Protein AF-A0A6M0F0P1-F1 (afdb_monomer_lite)

Secondary structure (DSSP, 8-state):
-HHHHHHHHHHHHHHHHHHHHHHHHHHHHTT-------PPPP------------------------------HHHHHHHHHHHHHHHHHHTT-TT-B-TTT--BTTTTB-TTTHHHHHHHHHSS---HHHHHH-HHHHHHHHHHHHHHHHHHTTTS-HHHHHHHHHHHHHHS-GGGTT--SPEEETTEEE--HHHHHHHHHHHHHHHHHHHHHHHHHHHHHHHTT-----STT--EEEEEETB-TTS-B----TTS--EEEEEEEEETTEEEEEEEEEEESSPPHHHHHS-SSTT-EEEEPSEEEEEEEEEEE-SSS-EEEEEE-S-EEEEEESSSSS--TTPEEEEE-----EEE-TT--TT--TTS-SS-EEES-HHHHHHHHHHHTT-HHHHH-TT--EEEEEEEGGGSPP-

Sequence (415 aa):
MERAALENQLSGHVGATLAAMSLFLSGQAGSIKTEQPFKLNSGPVQIESQPVQIESKSVQFESKPASQFKPSSQDSDFEALVAAIIGQESNGRYNLTNPDSDALGACQIMPSNLPSWSKKHVGREVGRDEFLRSPSLQLKICKGQLRVYWQREAGKLEELRVRRVASTWYSGRPNLWNNTKPQYYNGRRYPSIANYTKSVWEKYQDVKRLNDLAKKIVTYSKNKGYKLYTSPGEKNIIYIEGMNPDGTLNNNALNSWNDLRIVLEFFDGSPKITGIWEATTAPGKYYTDKPMNRAGAAIIKPGQYWAWKVGTHGTKELHEGLVQKQPITVYRDKNKDGFRKGDRTNSGIFHINHHYGYDYPEGDIKKGSAGCLVGRTRAGHREFMKLIKQDPRYQDNQDFIFGATIIPGSELPNQ

Structure (mmCIF, N/CA/C/O backbone):
data_AF-A0A6M0F0P1-F1
#
_entry.id   AF-A0A6M0F0P1-F1
#
loop_
_atom_site.group_PDB
_atom_site.id
_atom_site.type_symbol
_atom_site.label_atom_id
_atom_site.label_alt_id
_atom_site.label_comp_id
_atom_site.label_asym_id
_atom_site.label_entity_id
_atom_site.label_seq_id
_atom_site.pdbx_PDB_ins_code
_atom_site.Cartn_x
_atom_site.Cartn_y
_atom_site.Cartn_z
_atom_site.occupancy
_atom_site.B_iso_or_equiv
_atom_site.auth_seq_id
_atom_site.auth_comp_id
_atom_site.auth_asym_id
_atom_site.auth_atom_id
_atom_site.pdbx_PDB_model_num
ATOM 1 N N . MET A 1 1 ? 17.042 16.946 7.884 1.00 31.47 1 MET A N 1
ATOM 2 C CA . MET A 1 1 ? 16.791 15.872 8.872 1.00 31.47 1 MET A CA 1
ATOM 3 C C . MET A 1 1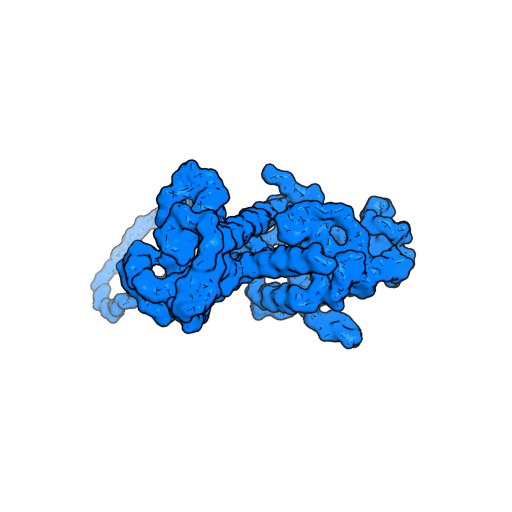 ? 15.322 15.794 9.285 1.00 31.47 1 MET A C 1
ATOM 5 O O . MET A 1 1 ? 14.821 14.687 9.362 1.00 31.47 1 MET A O 1
ATOM 9 N N . GLU A 1 2 ? 14.608 16.914 9.456 1.00 21.22 2 GLU A N 1
ATOM 10 C CA . GLU A 1 2 ? 13.171 16.914 9.814 1.00 21.22 2 GLU A CA 1
ATOM 11 C C . GLU A 1 2 ? 12.222 16.368 8.727 1.00 21.22 2 GLU A C 1
ATOM 13 O O . GLU A 1 2 ? 11.311 15.621 9.060 1.00 21.22 2 GLU A O 1
ATOM 18 N N . ARG A 1 3 ? 12.455 16.649 7.432 1.00 24.16 3 ARG A N 1
ATOM 19 C CA . ARG A 1 3 ? 11.623 16.102 6.332 1.00 24.16 3 ARG A CA 1
ATOM 20 C C . ARG A 1 3 ? 11.742 14.585 6.174 1.00 24.16 3 ARG A C 1
ATOM 22 O O . ARG A 1 3 ? 10.733 13.905 6.244 1.00 24.16 3 ARG A O 1
ATOM 29 N N . ALA A 1 4 ? 12.968 14.059 6.147 1.00 24.66 4 ALA A N 1
ATOM 30 C CA . ALA A 1 4 ? 13.210 12.616 6.095 1.00 24.66 4 ALA A CA 1
ATOM 31 C C . ALA A 1 4 ? 12.649 11.863 7.321 1.00 24.66 4 ALA A C 1
ATOM 33 O O . ALA A 1 4 ? 12.269 10.702 7.210 1.00 24.66 4 ALA A O 1
ATOM 34 N N . ALA A 1 5 ? 12.571 12.509 8.494 1.00 22.50 5 ALA A N 1
ATOM 35 C CA . ALA A 1 5 ? 11.910 11.942 9.669 1.00 22.50 5 ALA A CA 1
ATOM 36 C C . ALA A 1 5 ? 10.377 11.936 9.518 1.00 22.50 5 ALA A C 1
ATOM 38 O O . ALA A 1 5 ? 9.748 10.941 9.870 1.00 22.50 5 ALA A O 1
ATOM 39 N N . LEU A 1 6 ? 9.792 12.993 8.942 1.00 24.31 6 LEU A N 1
ATOM 40 C CA . LEU A 1 6 ? 8.360 13.095 8.645 1.00 24.31 6 LEU A CA 1
ATOM 41 C C . LEU A 1 6 ? 7.920 12.120 7.534 1.00 24.31 6 LEU A C 1
ATOM 43 O O . LEU A 1 6 ? 6.859 11.515 7.633 1.00 24.31 6 LEU A O 1
ATOM 47 N N . GLU A 1 7 ? 8.747 11.916 6.508 1.00 27.53 7 GLU A N 1
ATOM 48 C CA . GLU A 1 7 ? 8.505 11.008 5.374 1.00 27.53 7 GLU A CA 1
ATOM 49 C C . GLU A 1 7 ? 8.685 9.537 5.771 1.00 27.53 7 GLU A C 1
ATOM 51 O O . GLU A 1 7 ? 7.871 8.689 5.406 1.00 27.53 7 GLU A O 1
ATOM 56 N N . ASN A 1 8 ? 9.668 9.222 6.624 1.00 29.41 8 ASN A N 1
ATOM 57 C CA . ASN A 1 8 ? 9.788 7.887 7.220 1.00 29.41 8 ASN A CA 1
ATOM 58 C C . ASN A 1 8 ? 8.623 7.600 8.190 1.00 29.41 8 ASN A C 1
ATOM 60 O O . ASN A 1 8 ? 8.176 6.461 8.316 1.00 29.41 8 ASN A O 1
ATOM 64 N N . GLN A 1 9 ? 8.076 8.643 8.826 1.00 27.20 9 GLN A N 1
ATOM 65 C CA . GLN A 1 9 ? 6.869 8.559 9.644 1.00 27.20 9 GLN A CA 1
ATOM 66 C C . GLN A 1 9 ? 5.599 8.412 8.787 1.00 27.20 9 GLN A C 1
ATOM 68 O O . GLN A 1 9 ? 4.729 7.648 9.181 1.00 27.20 9 GLN A O 1
ATOM 73 N N . LEU A 1 10 ? 5.504 9.048 7.612 1.00 30.55 10 LEU A N 1
ATOM 74 C CA . LEU A 1 10 ? 4.403 8.886 6.647 1.00 30.55 10 LEU A CA 1
ATOM 75 C C . LEU A 1 10 ? 4.432 7.510 5.966 1.00 30.55 10 LEU A C 1
ATOM 77 O O . LEU A 1 10 ? 3.406 6.837 5.934 1.00 30.55 10 LEU A O 1
ATOM 81 N N . SER A 1 11 ? 5.595 7.031 5.506 1.00 40.38 11 SER A N 1
ATOM 82 C CA . SER A 1 11 ? 5.724 5.671 4.956 1.00 40.38 11 SER A CA 1
ATOM 83 C C . SER A 1 11 ? 5.501 4.603 6.035 1.00 40.38 11 SER A C 1
ATOM 85 O O . SER A 1 11 ? 4.840 3.597 5.782 1.00 40.38 11 SER A O 1
ATOM 87 N N . GLY A 1 12 ? 5.945 4.859 7.273 1.00 48.06 12 GLY A N 1
ATOM 88 C CA . GLY A 1 12 ? 5.667 4.005 8.427 1.00 48.06 12 GLY A CA 1
ATOM 89 C C . GLY A 1 12 ? 4.193 4.019 8.844 1.00 48.06 12 GLY A C 1
ATOM 90 O O . GLY A 1 12 ? 3.642 2.974 9.184 1.00 48.06 12 GLY A O 1
ATOM 91 N N . HIS A 1 13 ? 3.529 5.176 8.781 1.00 53.69 13 HIS A N 1
ATOM 92 C CA . HIS A 1 13 ? 2.110 5.326 9.107 1.00 53.69 13 HIS A CA 1
ATOM 93 C C . HIS A 1 13 ? 1.229 4.645 8.057 1.00 53.69 13 HIS A C 1
ATOM 95 O O . HIS A 1 13 ? 0.370 3.845 8.422 1.00 53.69 13 HIS A O 1
ATOM 101 N N . VAL A 1 14 ? 1.485 4.881 6.767 1.00 57.50 14 VAL A N 1
ATOM 102 C CA . VAL A 1 14 ? 0.779 4.219 5.660 1.00 57.50 14 VAL A CA 1
ATOM 103 C C . VAL A 1 14 ? 1.078 2.716 5.650 1.00 57.50 14 VAL A C 1
ATOM 105 O O . VAL A 1 14 ? 0.161 1.913 5.488 1.00 57.50 14 VAL A O 1
ATOM 108 N N . GLY A 1 15 ? 2.323 2.306 5.916 1.00 55.22 15 GLY A N 1
ATOM 109 C CA . GLY A 1 15 ? 2.714 0.899 6.046 1.00 55.22 15 GLY A CA 1
ATOM 110 C C . GLY A 1 15 ? 2.005 0.177 7.197 1.00 55.22 15 GLY A C 1
ATOM 111 O O . GLY A 1 15 ? 1.494 -0.928 7.012 1.00 55.22 15 GLY A O 1
ATOM 112 N N . ALA A 1 16 ? 1.888 0.816 8.366 1.00 54.62 16 ALA A N 1
ATOM 113 C CA . ALA A 1 16 ? 1.122 0.290 9.499 1.00 54.62 16 ALA A CA 1
ATOM 114 C C . ALA A 1 16 ? -0.382 0.194 9.188 1.00 54.62 16 ALA A C 1
ATOM 116 O O . ALA A 1 16 ? -1.016 -0.818 9.500 1.00 54.62 16 ALA A O 1
ATOM 117 N N . THR A 1 17 ? -0.943 1.208 8.520 1.00 61.34 17 THR A N 1
ATOM 118 C CA . THR A 1 17 ? -2.333 1.206 8.040 1.00 61.34 17 THR A CA 1
ATOM 119 C C . THR A 1 17 ? -2.577 0.079 7.032 1.00 61.34 17 THR A C 1
ATOM 121 O O . THR A 1 17 ? -3.594 -0.606 7.111 1.00 61.34 17 THR A O 1
ATOM 124 N N . LEU A 1 18 ? -1.632 -0.196 6.131 1.00 60.91 18 LEU A N 1
ATOM 125 C CA . LEU A 1 18 ? -1.741 -1.276 5.146 1.00 60.91 18 LEU A CA 1
ATOM 126 C C . LEU A 1 18 ? -1.593 -2.668 5.745 1.00 60.91 18 LEU A C 1
ATOM 128 O O . LEU A 1 18 ? -2.357 -3.560 5.379 1.00 60.91 18 LEU A O 1
ATOM 132 N N . ALA A 1 19 ? -0.670 -2.863 6.689 1.00 56.56 19 ALA A N 1
ATOM 133 C CA . ALA A 1 19 ? -0.580 -4.111 7.444 1.00 56.56 19 ALA A CA 1
ATOM 134 C C . ALA A 1 19 ? -1.905 -4.398 8.170 1.00 56.56 19 ALA A C 1
ATOM 136 O O . ALA A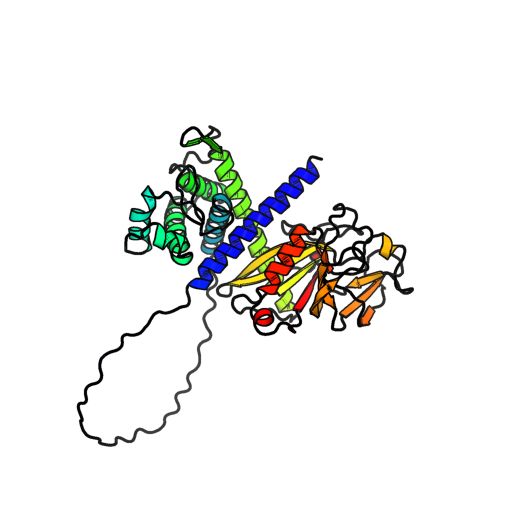 1 19 ? -2.415 -5.520 8.132 1.00 56.56 19 ALA A O 1
ATOM 137 N N . ALA A 1 20 ? -2.507 -3.352 8.745 1.00 56.31 20 ALA A N 1
ATOM 138 C CA . ALA A 1 20 ? -3.809 -3.426 9.381 1.00 56.31 20 ALA A CA 1
ATOM 139 C C . ALA A 1 20 ? -4.940 -3.749 8.406 1.00 56.31 20 ALA A C 1
ATOM 141 O O . ALA A 1 20 ? -5.750 -4.619 8.707 1.00 56.31 20 ALA A O 1
ATOM 142 N N . MET A 1 21 ? -4.972 -3.113 7.232 1.00 63.22 21 MET A N 1
ATOM 143 C CA . MET A 1 21 ? -5.953 -3.407 6.184 1.00 63.22 21 MET A CA 1
ATOM 144 C C . MET A 1 21 ? -5.796 -4.829 5.639 1.00 63.22 21 MET A C 1
ATOM 146 O O . MET A 1 21 ? -6.780 -5.551 5.550 1.00 63.22 21 MET A O 1
ATOM 150 N N . SER A 1 22 ? -4.581 -5.264 5.309 1.00 58.06 22 SER A N 1
ATOM 151 C CA . SER A 1 22 ? -4.322 -6.595 4.744 1.00 58.06 22 SER A CA 1
ATOM 152 C C . SER A 1 22 ? -4.748 -7.714 5.702 1.00 58.06 22 SER A C 1
ATOM 154 O O . SER A 1 22 ? -5.443 -8.653 5.310 1.00 58.06 22 SER A O 1
ATOM 156 N N . LEU A 1 23 ? -4.428 -7.572 6.993 1.00 54.66 23 LEU A N 1
ATOM 157 C CA . LEU A 1 23 ? -4.871 -8.514 8.022 1.00 54.66 23 LEU A CA 1
ATOM 158 C C . LEU A 1 23 ? -6.375 -8.378 8.324 1.00 54.66 23 LEU A C 1
ATOM 160 O O . LEU A 1 23 ? -7.051 -9.387 8.509 1.00 54.66 23 LEU A O 1
ATOM 164 N N . PHE A 1 24 ? -6.925 -7.157 8.319 1.00 58.31 24 PHE A N 1
ATOM 165 C CA . PHE A 1 24 ? -8.368 -6.917 8.442 1.00 58.31 24 PHE A CA 1
ATOM 166 C C . PHE A 1 24 ? -9.169 -7.698 7.400 1.00 58.31 24 PHE A C 1
ATOM 168 O O . PHE A 1 24 ? -10.169 -8.346 7.706 1.00 58.31 24 PHE A O 1
ATOM 175 N N . LEU A 1 25 ? -8.697 -7.641 6.161 1.00 59.53 25 LEU A N 1
ATOM 176 C CA . LEU A 1 25 ? -9.340 -8.241 5.007 1.00 59.53 25 LEU A CA 1
ATOM 177 C C . LEU A 1 25 ? -9.161 -9.766 4.978 1.00 59.53 25 LEU A C 1
ATOM 179 O O . LEU A 1 25 ? -10.111 -10.484 4.666 1.00 59.53 25 LEU A O 1
ATOM 183 N N . SER A 1 26 ? -8.000 -10.288 5.393 1.00 57.03 26 SER A N 1
ATOM 184 C CA . SER A 1 26 ? -7.814 -11.740 5.546 1.00 57.03 26 SER A CA 1
ATOM 185 C C . SER A 1 26 ? -8.724 -12.329 6.633 1.00 57.03 26 SER A C 1
ATOM 187 O O . SER A 1 26 ? -9.263 -13.425 6.460 1.00 57.03 26 SER A O 1
ATOM 189 N N . GLY A 1 27 ? -8.992 -11.572 7.704 1.00 53.03 27 GLY A N 1
ATOM 190 C CA . GLY A 1 27 ? -9.980 -11.931 8.722 1.00 53.03 27 GLY A CA 1
ATOM 191 C C . GLY A 1 27 ? -11.427 -11.981 8.208 1.00 53.03 27 GLY A C 1
ATOM 192 O O . GLY A 1 27 ? -12.224 -12.748 8.750 1.00 53.03 27 GLY A O 1
ATOM 193 N N . GLN A 1 28 ? -11.774 -11.211 7.166 1.00 55.06 28 GLN A N 1
ATOM 194 C CA . GLN A 1 28 ? -13.085 -11.281 6.499 1.00 55.06 28 GLN A CA 1
ATOM 195 C C . GLN A 1 28 ? -13.193 -12.511 5.583 1.00 55.06 28 GLN A C 1
ATOM 197 O O . GLN A 1 28 ? -14.178 -13.247 5.654 1.00 55.06 28 GLN A O 1
ATOM 202 N N . ALA A 1 29 ? -12.152 -12.789 4.789 1.00 47.62 29 ALA A N 1
ATOM 203 C CA . ALA A 1 29 ? -12.128 -13.902 3.833 1.00 47.62 29 ALA A CA 1
ATOM 204 C C . ALA A 1 29 ? -12.219 -15.295 4.493 1.00 47.62 29 ALA A C 1
ATOM 206 O O . ALA A 1 29 ? -12.724 -16.240 3.888 1.00 47.62 29 ALA A O 1
ATOM 207 N N . GLY A 1 30 ? -11.801 -15.430 5.758 1.00 43.38 30 GLY A N 1
ATOM 208 C CA . GLY A 1 30 ? -11.940 -16.668 6.537 1.00 43.38 30 GLY A CA 1
ATOM 209 C C . GLY A 1 30 ? -13.386 -17.101 6.840 1.00 43.38 30 GLY A C 1
ATOM 210 O O . GLY A 1 30 ? -13.579 -18.140 7.466 1.00 43.38 30 GLY A O 1
ATOM 211 N N . SER A 1 31 ? -14.403 -16.333 6.422 1.00 39.62 31 SER A N 1
ATOM 212 C CA . SER A 1 31 ? -15.821 -16.583 6.724 1.00 39.62 31 SER A CA 1
ATOM 213 C C . SER A 1 31 ? -16.567 -17.479 5.715 1.00 39.62 31 SER A C 1
ATOM 215 O O . SER A 1 31 ? -17.781 -17.636 5.843 1.00 39.62 31 SER A O 1
ATOM 217 N N . ILE A 1 32 ? -15.888 -18.101 4.744 1.00 31.16 32 ILE A N 1
ATOM 218 C CA . ILE A 1 32 ? -16.513 -19.035 3.788 1.00 31.16 32 ILE A CA 1
ATOM 219 C C . ILE A 1 32 ? -16.058 -20.470 4.081 1.00 31.16 32 ILE A C 1
ATOM 221 O O . ILE A 1 32 ? -15.314 -21.091 3.329 1.00 31.16 32 ILE A O 1
ATOM 225 N N . LYS A 1 33 ? -16.520 -21.012 5.206 1.00 26.73 33 LYS A N 1
ATOM 226 C CA . LYS A 1 33 ? -16.743 -22.453 5.362 1.00 26.73 33 LYS A CA 1
ATOM 227 C C . LYS A 1 33 ? -18.103 -22.619 6.021 1.00 26.73 33 LYS A C 1
ATOM 229 O O . LYS A 1 33 ? -18.240 -22.473 7.229 1.00 26.73 33 LYS A O 1
ATOM 234 N N . THR A 1 34 ? -19.123 -22.852 5.205 1.00 26.92 34 THR A N 1
ATOM 235 C CA . THR A 1 34 ? -20.426 -23.323 5.675 1.00 26.92 34 THR A CA 1
ATOM 236 C C . THR A 1 34 ? -20.233 -24.701 6.301 1.00 26.92 34 THR A C 1
ATOM 238 O O . THR A 1 34 ? -19.971 -25.676 5.596 1.00 26.92 34 THR A O 1
ATOM 241 N N . GLU A 1 35 ? -20.312 -24.777 7.626 1.00 28.02 35 GLU A N 1
ATOM 242 C CA . GLU A 1 35 ? -20.373 -26.042 8.348 1.00 28.02 35 GLU A CA 1
ATOM 243 C C . GLU A 1 35 ? -21.765 -26.677 8.193 1.00 28.02 35 GLU A C 1
ATOM 245 O O . GLU A 1 35 ? -22.762 -26.136 8.658 1.00 28.02 35 GLU A O 1
ATOM 250 N N . GLN A 1 36 ? -21.744 -27.850 7.548 1.00 27.61 36 GLN A N 1
ATOM 251 C CA . GLN A 1 36 ? -22.611 -29.034 7.668 1.00 27.61 36 GLN A CA 1
ATOM 252 C C . GLN A 1 36 ? -24.097 -28.985 7.270 1.00 27.61 36 GLN A C 1
ATOM 254 O O . GLN A 1 36 ? -24.847 -28.084 7.632 1.00 27.61 36 GLN A O 1
ATOM 259 N N . PRO A 1 37 ? -24.577 -30.125 6.734 1.00 24.72 37 PRO A N 1
ATOM 260 C CA . PRO A 1 37 ? -25.793 -30.718 7.251 1.00 24.72 37 PRO A CA 1
ATOM 261 C C . PRO A 1 37 ? -25.519 -32.063 7.940 1.00 24.72 37 PRO A C 1
ATOM 263 O O . PRO A 1 37 ? -24.768 -32.919 7.472 1.00 24.72 37 PRO A O 1
ATOM 266 N N . PHE A 1 38 ? -26.178 -32.182 9.087 1.00 23.06 38 PHE A N 1
ATOM 267 C CA . PHE A 1 38 ? -26.543 -33.373 9.846 1.00 23.06 38 PHE A CA 1
ATOM 268 C C . PHE A 1 38 ? -26.559 -34.692 9.048 1.00 23.06 38 PHE A C 1
ATOM 270 O O . PHE A 1 38 ? -27.267 -34.821 8.049 1.00 23.06 38 PHE A O 1
ATOM 277 N N . LYS A 1 39 ? -25.871 -35.718 9.568 1.00 24.75 39 LYS A N 1
ATOM 278 C CA . LYS A 1 39 ? -26.124 -37.123 9.217 1.00 24.75 39 LYS A CA 1
ATOM 279 C C . LYS A 1 39 ? -27.329 -37.629 10.016 1.00 24.75 39 LYS A C 1
ATOM 281 O O . LYS A 1 39 ? -27.273 -37.647 11.242 1.00 24.75 39 LYS A O 1
ATOM 286 N N . LEU A 1 40 ? -28.377 -38.081 9.328 1.00 22.91 40 LEU A N 1
ATOM 287 C CA . LEU A 1 40 ? -29.411 -38.947 9.900 1.00 22.91 40 LEU A CA 1
ATOM 288 C C . LEU A 1 40 ? -29.186 -40.394 9.443 1.00 22.91 40 LEU A C 1
ATOM 290 O O . LEU A 1 40 ? -28.814 -40.651 8.300 1.00 22.91 40 LEU A O 1
ATOM 294 N N . ASN A 1 41 ? -29.374 -41.308 10.393 1.00 23.89 41 ASN A N 1
ATOM 295 C CA . ASN A 1 41 ? -29.158 -42.748 10.296 1.00 23.89 41 ASN A CA 1
ATOM 296 C C . ASN A 1 41 ? -29.988 -43.414 9.190 1.00 23.89 41 ASN A C 1
ATOM 298 O O . ASN A 1 41 ? -31.177 -43.150 9.033 1.00 23.89 41 ASN A O 1
ATOM 302 N N . SER A 1 42 ? -29.352 -44.353 8.492 1.00 23.86 42 SER A N 1
ATOM 303 C CA . SER A 1 42 ? -29.958 -45.295 7.555 1.00 23.86 42 SER A CA 1
ATOM 304 C C . SER A 1 42 ? -30.578 -46.489 8.290 1.00 23.86 42 SER A C 1
ATOM 306 O O . SER A 1 42 ? -29.865 -47.246 8.947 1.00 23.86 42 SER A O 1
ATOM 308 N N . GLY A 1 43 ? -31.883 -46.685 8.114 1.00 21.95 43 GLY A N 1
ATOM 309 C CA . GLY A 1 43 ? -32.618 -47.931 8.353 1.00 21.95 43 GLY A CA 1
ATOM 310 C C . GLY A 1 43 ? -33.754 -48.026 7.319 1.00 21.95 43 GLY A C 1
ATOM 311 O O . GLY A 1 43 ? -34.323 -46.984 6.989 1.00 21.95 43 GLY A O 1
ATOM 312 N N . PRO A 1 44 ? -34.042 -49.202 6.728 1.00 22.98 44 PRO A N 1
ATOM 313 C CA . PRO A 1 44 ? -34.816 -49.283 5.495 1.00 22.98 44 PRO A CA 1
ATOM 314 C C . PRO A 1 44 ? -36.320 -49.347 5.773 1.00 22.98 44 PRO A C 1
ATOM 316 O O . PRO A 1 44 ? -36.772 -50.149 6.586 1.00 22.98 44 PRO A O 1
ATOM 319 N N . VAL A 1 45 ? -37.102 -48.560 5.035 1.00 22.94 45 VAL A N 1
ATOM 320 C CA . VAL A 1 45 ? -38.537 -48.800 4.848 1.00 22.94 45 VAL A CA 1
ATOM 321 C C . VAL A 1 45 ? -38.817 -48.742 3.348 1.00 22.94 45 VAL A C 1
ATOM 323 O O . VAL A 1 45 ? -38.626 -47.711 2.708 1.00 22.94 45 VAL A O 1
ATOM 326 N N . GLN A 1 46 ? -39.197 -49.892 2.791 1.00 23.19 46 GLN A N 1
ATOM 327 C CA . GLN A 1 46 ? -39.703 -50.057 1.429 1.00 23.19 46 GLN A CA 1
ATOM 328 C C . GLN A 1 46 ? -41.127 -49.510 1.347 1.00 23.19 46 GLN A C 1
ATOM 330 O O . GLN A 1 46 ? -41.952 -49.977 2.124 1.00 23.19 46 GLN A O 1
ATOM 335 N N . ILE A 1 47 ? -41.434 -48.641 0.374 1.00 23.31 47 ILE A N 1
ATOM 336 C CA . ILE A 1 47 ? -42.770 -48.578 -0.244 1.00 23.31 47 ILE A CA 1
ATOM 337 C C . ILE A 1 47 ? -42.636 -48.280 -1.751 1.00 23.31 47 ILE A C 1
ATOM 339 O O . ILE A 1 47 ? -42.110 -47.251 -2.163 1.00 23.31 47 ILE A O 1
ATOM 343 N N . GLU A 1 48 ? -43.072 -49.286 -2.506 1.00 23.09 48 GLU A N 1
ATOM 344 C CA . GLU A 1 48 ? -43.664 -49.387 -3.848 1.00 23.09 48 GLU A CA 1
ATOM 345 C C . GLU A 1 48 ? -43.559 -48.247 -4.881 1.00 23.09 48 GLU A C 1
ATOM 347 O O . GLU A 1 48 ? -43.924 -47.093 -4.680 1.00 23.09 48 GLU A O 1
ATOM 352 N N . SER A 1 49 ? -43.149 -48.671 -6.078 1.00 24.22 49 SER A N 1
ATOM 353 C CA . SER A 1 49 ? -43.110 -47.945 -7.341 1.00 24.22 49 SER A CA 1
ATOM 354 C C . SER A 1 49 ? -44.472 -47.901 -8.042 1.00 24.22 49 SER A C 1
ATOM 356 O O . SER A 1 49 ? -45.046 -48.951 -8.330 1.00 24.22 49 SER A O 1
ATOM 358 N N . GLN A 1 50 ? -44.898 -46.711 -8.473 1.00 24.62 50 GLN A N 1
ATOM 359 C CA . GLN A 1 50 ? -45.736 -46.537 -9.665 1.00 24.62 50 GLN A CA 1
ATOM 360 C C . GLN A 1 50 ? -45.172 -45.404 -10.543 1.00 24.62 50 GLN A C 1
ATOM 362 O O . GLN A 1 50 ? -44.727 -44.389 -10.003 1.00 24.62 50 GLN A O 1
ATOM 367 N N . PRO A 1 51 ? -45.149 -45.554 -11.882 1.00 24.20 51 PRO A N 1
ATOM 368 C CA . PRO A 1 51 ? -44.563 -44.567 -12.777 1.00 24.20 51 PRO A CA 1
ATOM 369 C C . PRO A 1 51 ? -45.604 -43.512 -13.169 1.00 24.20 51 PRO A C 1
ATOM 371 O O . PRO A 1 51 ? -46.633 -43.834 -13.756 1.00 24.20 51 PRO A O 1
ATOM 374 N N . VAL A 1 52 ? -45.313 -42.238 -12.906 1.00 23.22 52 VAL A N 1
ATOM 375 C CA . VAL A 1 52 ? -46.033 -41.114 -13.520 1.00 23.22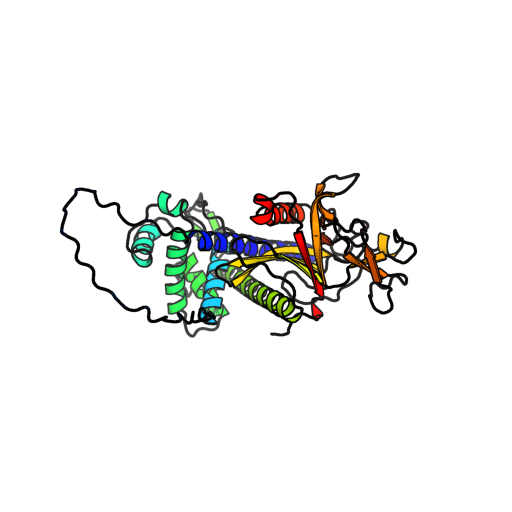 52 VAL A CA 1
ATOM 376 C C . VAL A 1 52 ? -45.102 -40.477 -14.542 1.00 23.22 52 VAL A C 1
ATOM 378 O O . VAL A 1 52 ? -44.040 -39.960 -14.197 1.00 23.22 52 VAL A O 1
ATOM 381 N N . GLN A 1 53 ? -45.491 -40.552 -15.815 1.00 25.73 53 GLN A N 1
ATOM 382 C CA . GLN A 1 53 ? -44.863 -39.784 -16.881 1.00 25.73 53 GLN A CA 1
ATOM 383 C C . GLN A 1 53 ? -45.168 -38.300 -16.682 1.00 25.73 53 GLN A C 1
ATOM 385 O O . GLN A 1 53 ? -46.331 -37.915 -16.578 1.00 25.73 53 GLN A O 1
ATOM 390 N N . ILE A 1 54 ? -44.125 -37.471 -16.645 1.00 24.94 54 ILE A N 1
ATOM 391 C CA . ILE A 1 54 ? -44.255 -36.017 -16.709 1.00 24.94 54 ILE A CA 1
ATOM 392 C C . ILE A 1 54 ? -43.412 -35.530 -17.883 1.00 24.94 54 ILE A C 1
ATOM 394 O O . ILE A 1 54 ? -42.201 -35.742 -17.941 1.00 24.94 54 ILE A O 1
ATOM 398 N N . GLU A 1 55 ? -44.111 -34.908 -18.825 1.00 24.98 55 GLU A N 1
ATOM 399 C CA . GLU A 1 55 ? -43.606 -34.267 -20.030 1.00 24.98 55 GLU A CA 1
ATOM 400 C C . GLU A 1 55 ? -42.500 -33.246 -19.726 1.00 24.98 55 GLU A C 1
ATOM 402 O O . GLU A 1 55 ? -42.598 -32.413 -18.819 1.00 24.98 55 GLU A O 1
ATOM 407 N N . SER A 1 56 ? -41.452 -33.271 -20.544 1.00 25.34 56 SER A N 1
ATOM 408 C CA . SER A 1 56 ? -40.358 -32.308 -20.534 1.00 25.34 56 SER A CA 1
ATOM 409 C C . SER A 1 56 ? -40.814 -30.944 -21.061 1.00 25.34 56 SER A C 1
ATOM 411 O O . SER A 1 56 ? -40.705 -30.640 -22.248 1.00 25.34 56 SER A O 1
ATOM 413 N N . LYS A 1 57 ? -41.259 -30.060 -20.163 1.00 27.02 57 LYS A N 1
ATOM 414 C CA . LYS A 1 57 ? -41.240 -28.616 -20.434 1.00 27.02 57 LYS A CA 1
ATOM 415 C C . LYS A 1 57 ? -39.886 -28.049 -20.027 1.00 27.02 57 LYS A C 1
ATOM 417 O O . LYS A 1 57 ? -39.555 -27.951 -18.849 1.00 27.02 57 LYS A O 1
ATOM 422 N N . SER A 1 58 ? -39.100 -27.676 -21.031 1.00 25.81 58 SER A N 1
ATOM 423 C CA . SER A 1 58 ? -37.866 -26.909 -20.894 1.00 25.81 58 SER A CA 1
ATOM 424 C C . SER A 1 58 ? -38.152 -25.562 -20.224 1.00 25.81 58 SER A C 1
ATOM 426 O O . SER A 1 58 ? -38.614 -24.623 -20.873 1.00 25.81 58 SER A O 1
ATOM 428 N N . VAL A 1 59 ? -37.871 -25.459 -18.926 1.00 24.23 59 VAL A N 1
ATOM 429 C CA . VAL A 1 59 ? -37.809 -24.175 -18.224 1.00 24.23 59 VAL A CA 1
ATOM 430 C C . VAL A 1 59 ? -36.397 -23.636 -18.409 1.00 24.23 59 VAL A C 1
ATOM 432 O O . VAL A 1 59 ? -35.442 -24.142 -17.819 1.00 24.23 59 VAL A O 1
ATOM 435 N N . GLN A 1 60 ? -36.254 -22.625 -19.266 1.00 23.92 60 GLN A N 1
ATOM 436 C CA . GLN A 1 60 ? -35.039 -21.825 -19.306 1.00 23.92 60 GLN A CA 1
ATOM 437 C C . GLN A 1 60 ? -34.898 -21.098 -17.965 1.00 23.92 60 GLN A C 1
ATOM 439 O O . GLN A 1 60 ? -35.676 -20.203 -17.642 1.00 23.92 60 GLN A O 1
ATOM 444 N N . PHE A 1 61 ? -33.908 -21.501 -17.172 1.00 24.34 61 PHE A N 1
ATOM 445 C CA . PHE A 1 61 ? -33.437 -20.701 -16.051 1.00 24.34 61 PHE A CA 1
ATOM 446 C C . PHE A 1 61 ? -32.642 -19.524 -16.617 1.00 24.34 61 PHE A C 1
ATOM 448 O O . PHE A 1 61 ? -31.447 -19.635 -16.886 1.00 24.34 61 PHE A O 1
ATOM 455 N N . GLU A 1 62 ? -33.303 -18.382 -16.794 1.00 24.73 62 GLU A N 1
ATOM 456 C CA . GLU A 1 62 ? -32.598 -17.108 -16.877 1.00 24.73 62 GLU A CA 1
ATOM 457 C C . GLU A 1 62 ? -31.897 -16.864 -15.536 1.00 24.73 62 GLU A C 1
ATOM 459 O O . GLU A 1 62 ? -32.510 -16.525 -14.519 1.00 24.73 62 GLU A O 1
ATOM 464 N N . SER A 1 63 ? -30.580 -17.056 -15.519 1.00 27.72 63 SER A N 1
ATOM 465 C CA . SER A 1 63 ? -29.733 -16.612 -14.423 1.00 27.72 63 SER A CA 1
ATOM 466 C C . SER A 1 63 ? -29.782 -15.085 -14.358 1.00 27.72 63 SER A C 1
ATOM 468 O O . SER A 1 63 ? -29.120 -14.400 -15.142 1.00 27.72 63 SER A O 1
ATOM 470 N N . LYS A 1 64 ? -30.555 -14.533 -13.417 1.00 26.39 64 LYS A N 1
ATOM 471 C CA . LYS A 1 64 ? -30.442 -13.117 -13.056 1.00 26.39 64 LYS A CA 1
ATOM 472 C C . LYS A 1 64 ? -28.991 -12.832 -12.641 1.00 26.39 64 LYS A C 1
ATOM 474 O O . LYS A 1 64 ? -28.462 -13.555 -11.793 1.00 26.39 64 LYS A O 1
ATOM 479 N N . PRO A 1 65 ? -28.337 -11.798 -13.195 1.00 30.72 65 PRO A N 1
ATOM 480 C CA . PRO A 1 65 ? -27.000 -11.429 -12.763 1.00 30.72 65 PRO A CA 1
ATOM 481 C C . PRO A 1 65 ? -27.048 -10.998 -11.296 1.00 30.72 65 PRO A C 1
ATOM 483 O O . PRO A 1 65 ? -27.985 -10.320 -10.868 1.00 30.72 65 PRO A O 1
ATOM 486 N N . ALA A 1 66 ? -26.028 -11.396 -10.533 1.00 29.47 66 ALA A N 1
ATOM 487 C CA . ALA A 1 66 ? -25.810 -10.934 -9.171 1.00 29.47 66 ALA A CA 1
ATOM 488 C C . ALA A 1 66 ? -25.927 -9.404 -9.137 1.00 29.47 66 ALA A C 1
ATOM 490 O O . ALA A 1 66 ? -25.135 -8.695 -9.764 1.00 29.47 66 ALA A O 1
ATOM 491 N N . SER A 1 67 ? -26.949 -8.888 -8.448 1.00 29.89 67 SER A N 1
ATOM 492 C CA . SER A 1 67 ? -27.121 -7.451 -8.283 1.00 29.89 67 SER A CA 1
ATOM 493 C C . SER A 1 67 ? -25.860 -6.897 -7.632 1.00 29.89 67 SER A C 1
ATOM 495 O O . SER A 1 67 ? -25.480 -7.339 -6.546 1.00 29.89 67 SER A O 1
ATOM 497 N N . GLN A 1 68 ? -25.210 -5.944 -8.298 1.00 37.09 68 GLN A N 1
ATOM 498 C CA . GLN A 1 68 ? -24.067 -5.215 -7.766 1.00 37.09 68 GLN A CA 1
ATOM 499 C C . GLN A 1 68 ? -24.464 -4.559 -6.440 1.00 37.09 68 GLN A C 1
ATOM 501 O O . GLN A 1 68 ? -25.096 -3.504 -6.429 1.00 37.09 68 GLN A O 1
ATOM 506 N N . PHE A 1 69 ? -24.087 -5.166 -5.316 1.00 32.81 69 PHE A N 1
ATOM 507 C CA . PHE A 1 69 ? -24.143 -4.497 -4.026 1.00 32.81 69 PHE A CA 1
ATOM 508 C C . PHE A 1 69 ? -23.070 -3.404 -4.051 1.00 32.81 69 PHE A C 1
ATOM 510 O O . PHE A 1 69 ? -21.886 -3.675 -3.863 1.00 32.81 69 PHE A O 1
ATOM 517 N N . LYS A 1 70 ? -23.459 -2.169 -4.381 1.00 36.97 70 LYS A N 1
ATOM 518 C CA . LYS A 1 70 ? -22.604 -0.996 -4.182 1.00 36.97 70 LYS A CA 1
ATOM 519 C C . LYS A 1 70 ? -22.747 -0.592 -2.713 1.00 36.97 70 LYS A C 1
ATOM 521 O O . LYS A 1 70 ? -23.848 -0.201 -2.327 1.00 36.97 70 LYS A O 1
ATOM 526 N N . PRO A 1 71 ? -21.690 -0.687 -1.887 1.00 51.19 71 PRO A N 1
ATOM 527 C CA . PRO A 1 71 ? -21.752 -0.202 -0.515 1.00 51.19 71 PRO A CA 1
ATOM 528 C C . PRO A 1 71 ? -22.143 1.278 -0.513 1.00 51.19 71 PRO A C 1
ATOM 530 O O . PRO A 1 71 ? -21.641 2.050 -1.335 1.00 51.19 71 PRO A O 1
ATOM 533 N N . SER A 1 72 ? -23.024 1.682 0.402 1.00 65.62 72 SER A N 1
ATOM 534 C CA . SER A 1 72 ? -23.314 3.104 0.597 1.00 65.62 72 SER A CA 1
ATOM 535 C C . SER A 1 72 ? -22.040 3.842 1.039 1.00 65.62 72 SER A C 1
ATOM 537 O O . SER A 1 72 ? -21.156 3.245 1.661 1.00 65.62 72 SER A O 1
ATOM 539 N N . SER A 1 73 ? -21.921 5.144 0.751 1.00 68.44 73 SER A N 1
ATOM 540 C CA . SER A 1 73 ? -20.765 5.941 1.202 1.00 68.44 73 SER A CA 1
ATOM 541 C C . SER A 1 73 ? -20.578 5.861 2.723 1.00 68.44 73 SER A C 1
ATOM 543 O O . SER A 1 73 ? -19.455 5.692 3.195 1.00 68.44 73 SER A O 1
ATOM 545 N N . GLN A 1 74 ? -21.680 5.836 3.482 1.00 70.75 74 GLN A N 1
ATOM 546 C CA . GLN A 1 74 ? -21.658 5.668 4.937 1.00 70.75 74 GLN A CA 1
ATOM 547 C C . GLN A 1 74 ? -21.111 4.311 5.396 1.00 70.75 74 GLN A C 1
ATOM 549 O O . GLN A 1 74 ? -20.484 4.238 6.455 1.00 70.75 74 GLN A O 1
ATOM 554 N N . ASP A 1 75 ? -21.336 3.241 4.628 1.00 79.88 75 ASP A N 1
ATOM 555 C CA . ASP A 1 75 ? -20.733 1.939 4.915 1.00 79.88 75 ASP A CA 1
ATOM 556 C C . ASP A 1 75 ? -19.241 1.951 4.606 1.00 79.88 75 ASP A C 1
ATOM 558 O O . ASP A 1 75 ? -18.457 1.459 5.412 1.00 79.88 75 ASP A O 1
ATOM 562 N N . SER A 1 76 ? -18.823 2.585 3.507 1.00 83.69 76 SER A N 1
ATOM 563 C CA . SER A 1 76 ? -17.396 2.705 3.188 1.00 83.69 76 SER A CA 1
ATOM 564 C C . SER A 1 76 ? -16.616 3.529 4.219 1.00 83.69 76 SER A C 1
ATOM 566 O O . SER A 1 76 ? -15.502 3.148 4.583 1.00 83.69 76 SER A O 1
ATOM 568 N N . ASP A 1 77 ? -17.222 4.594 4.748 1.00 91.88 77 ASP A N 1
ATOM 569 C CA . ASP A 1 77 ? -16.650 5.401 5.826 1.00 91.88 77 ASP A CA 1
ATOM 570 C C . ASP A 1 77 ? -16.562 4.587 7.123 1.00 91.88 77 ASP A C 1
ATOM 572 O O . ASP A 1 77 ? -15.526 4.543 7.783 1.00 91.88 77 ASP A O 1
ATOM 576 N N . PHE A 1 78 ? -17.618 3.853 7.477 1.00 93.75 78 PHE A N 1
ATOM 577 C CA . PHE A 1 78 ? -17.575 3.001 8.661 1.00 93.75 78 PHE A CA 1
ATOM 578 C C . PHE A 1 78 ? -16.472 1.932 8.576 1.00 93.75 78 PHE A C 1
ATOM 580 O O . PHE A 1 78 ? -15.731 1.738 9.540 1.00 93.75 78 PHE A O 1
ATOM 587 N N . GLU A 1 79 ? -16.315 1.270 7.429 1.00 89.81 79 GLU A N 1
ATOM 588 C CA . GLU A 1 79 ? -15.234 0.297 7.232 1.00 89.81 79 GLU A CA 1
ATOM 589 C C . GLU A 1 79 ? -13.846 0.952 7.310 1.00 89.81 79 GLU A C 1
ATOM 591 O O . GLU A 1 79 ? -12.922 0.360 7.871 1.00 89.81 79 GLU A O 1
ATOM 596 N N . ALA A 1 80 ? -13.695 2.189 6.821 1.00 91.81 80 ALA A N 1
ATOM 597 C CA . ALA A 1 80 ? -12.451 2.942 6.967 1.00 91.81 80 ALA A CA 1
ATOM 598 C C . ALA A 1 80 ? -12.124 3.235 8.440 1.00 91.81 80 ALA A C 1
ATOM 600 O O . ALA A 1 80 ? -10.973 3.095 8.854 1.00 91.81 80 ALA A O 1
ATOM 601 N N . LEU A 1 81 ? -13.132 3.565 9.255 1.00 95.88 81 LEU A N 1
ATOM 602 C CA . LEU A 1 81 ? -12.961 3.760 10.698 1.00 95.88 81 LEU A CA 1
ATOM 603 C C . LEU A 1 81 ? -12.534 2.469 11.397 1.00 95.88 81 LEU A C 1
ATOM 605 O O . LEU A 1 81 ? -11.634 2.496 12.234 1.00 95.88 81 LEU A O 1
ATOM 609 N N . VAL A 1 82 ? -13.163 1.343 11.060 1.00 93.38 82 VAL A N 1
ATOM 610 C CA . VAL A 1 82 ? -12.804 0.041 11.637 1.00 93.38 82 VAL A CA 1
ATOM 611 C C . VAL A 1 82 ? -11.347 -0.302 11.320 1.00 93.38 82 VAL A C 1
ATOM 613 O O . VAL A 1 82 ? -10.595 -0.657 12.228 1.00 93.38 82 VAL A O 1
ATOM 616 N N . ALA A 1 83 ? -10.932 -0.150 10.060 1.00 89.62 83 ALA A N 1
ATOM 617 C CA . ALA A 1 83 ? -9.550 -0.389 9.651 1.00 89.62 83 ALA A CA 1
ATOM 618 C C . ALA A 1 83 ? -8.565 0.547 10.376 1.00 89.62 83 ALA A C 1
ATOM 620 O O . ALA A 1 83 ? -7.519 0.093 10.842 1.00 89.62 83 ALA A O 1
ATOM 621 N N . ALA A 1 84 ? -8.920 1.825 10.542 1.00 92.44 84 ALA A N 1
ATOM 622 C CA . ALA A 1 84 ? -8.109 2.798 11.269 1.00 92.44 84 ALA A CA 1
ATOM 623 C C . ALA A 1 84 ? -7.931 2.438 12.753 1.00 92.44 84 ALA A C 1
ATOM 625 O O . ALA A 1 84 ? -6.818 2.531 13.273 1.00 92.44 84 ALA A O 1
ATOM 626 N N . ILE A 1 85 ? -8.996 1.980 13.424 1.00 94.69 85 ILE A N 1
ATOM 627 C CA . ILE A 1 85 ? -8.933 1.504 14.814 1.00 94.69 85 ILE A CA 1
ATOM 628 C C . ILE A 1 85 ? -8.048 0.261 14.912 1.00 94.69 85 ILE A C 1
ATOM 630 O O . ILE A 1 85 ? -7.129 0.233 15.719 1.00 94.69 85 ILE A O 1
ATOM 634 N N . ILE A 1 86 ? -8.240 -0.742 14.056 1.00 90.06 86 ILE A N 1
ATOM 635 C CA . ILE A 1 86 ? -7.403 -1.955 14.071 1.00 90.06 86 ILE A CA 1
ATOM 636 C C . ILE A 1 86 ? -5.926 -1.625 13.827 1.00 90.06 86 ILE A C 1
ATOM 638 O O . ILE A 1 86 ? -5.040 -2.194 14.473 1.00 90.06 86 ILE A O 1
ATOM 642 N N . GLY A 1 87 ? -5.653 -0.679 12.927 1.00 86.69 87 GLY A N 1
ATOM 643 C CA . GLY A 1 87 ? -4.303 -0.179 12.699 1.00 86.69 87 GLY A CA 1
ATOM 644 C C . GLY A 1 87 ? -3.723 0.512 13.919 1.00 86.69 87 GLY A C 1
ATOM 645 O O . GLY A 1 87 ? -2.596 0.216 14.298 1.00 86.69 87 GLY A O 1
ATOM 646 N N . GLN A 1 88 ? -4.502 1.363 14.580 1.00 92.62 88 GLN A N 1
ATOM 647 C CA . GLN A 1 88 ? -4.086 2.029 15.810 1.00 92.62 88 GLN A CA 1
ATOM 648 C C . GLN A 1 88 ? -3.804 1.045 16.957 1.00 92.62 88 GLN A C 1
ATOM 650 O O . GLN A 1 88 ? -2.865 1.259 17.722 1.00 92.62 88 GLN A O 1
ATOM 655 N N . GLU A 1 89 ? -4.619 0.001 17.088 1.00 91.38 89 GLU A N 1
ATOM 656 C CA . GLU A 1 89 ? -4.621 -0.885 18.253 1.00 91.38 89 GLU A CA 1
ATOM 657 C C . GLU A 1 89 ? -3.587 -2.015 18.160 1.00 91.38 89 GLU A C 1
ATOM 659 O O . GLU A 1 89 ? -2.931 -2.354 19.143 1.00 91.38 89 GLU A O 1
ATOM 664 N N . SER A 1 90 ? -3.409 -2.615 16.981 1.00 86.00 90 SER A N 1
ATOM 665 C CA . SER A 1 90 ? -2.599 -3.837 16.850 1.00 86.00 90 SER A CA 1
ATOM 666 C C . SER A 1 90 ? -1.683 -3.875 15.632 1.00 86.00 90 SER A C 1
ATOM 668 O O . SER A 1 90 ? -0.896 -4.825 15.498 1.00 86.00 90 SER A O 1
ATOM 670 N N . ASN A 1 91 ? -1.780 -2.882 14.740 1.00 79.69 91 ASN A N 1
ATOM 671 C CA . ASN A 1 91 ? -1.283 -2.967 13.364 1.00 79.69 91 ASN A CA 1
ATOM 672 C C . ASN A 1 91 ? -1.843 -4.204 12.624 1.00 79.69 91 ASN A C 1
ATOM 674 O O . ASN A 1 91 ? -1.122 -4.868 11.881 1.00 79.69 91 ASN A O 1
ATOM 678 N N . GLY A 1 92 ? -3.107 -4.568 12.882 1.00 77.94 92 GLY A N 1
ATOM 679 C CA . GLY A 1 92 ? -3.779 -5.718 12.255 1.00 77.94 92 GLY A CA 1
ATOM 680 C C . GLY A 1 92 ? -3.536 -7.081 12.890 1.00 77.94 92 GLY A C 1
ATOM 681 O O . GLY A 1 92 ? -4.016 -8.084 12.375 1.00 77.94 92 GLY A O 1
ATOM 682 N N . ARG A 1 93 ? -2.781 -7.177 13.983 1.00 77.50 93 ARG A N 1
ATOM 683 C CA . ARG A 1 93 ? -2.403 -8.476 14.556 1.00 77.50 93 ARG A CA 1
ATOM 684 C C . ARG A 1 93 ? -3.515 -9.038 15.451 1.00 77.50 93 ARG A C 1
ATOM 686 O O . ARG A 1 93 ? -3.797 -8.513 16.523 1.00 77.50 93 ARG A O 1
ATOM 693 N N . TYR A 1 94 ? -4.102 -10.156 15.025 1.00 82.62 94 TYR A N 1
ATOM 694 C CA . TYR A 1 94 ? -5.230 -10.823 15.693 1.00 82.62 94 TYR A CA 1
ATOM 695 C C . TYR A 1 94 ? -4.853 -11.654 16.921 1.00 82.62 94 TYR A C 1
ATOM 697 O O . TYR A 1 94 ? -5.697 -11.927 17.766 1.00 82.62 94 TYR A O 1
ATOM 705 N N . ASN A 1 95 ? -3.593 -12.058 17.037 1.00 83.38 95 ASN A N 1
ATOM 706 C CA . ASN A 1 95 ? -3.101 -12.926 18.106 1.00 83.38 95 ASN A CA 1
ATOM 707 C C . ASN A 1 95 ? -2.397 -12.152 19.234 1.00 83.38 95 ASN A C 1
ATOM 709 O O . ASN A 1 95 ? -1.635 -12.741 19.997 1.00 83.38 95 ASN A O 1
ATOM 713 N N . LEU A 1 96 ? -2.616 -10.836 19.335 1.00 84.94 96 LEU A N 1
ATOM 714 C CA . LEU A 1 96 ? -2.017 -10.029 20.393 1.00 84.94 96 LEU A CA 1
ATOM 715 C C . LEU A 1 96 ? -2.813 -10.093 21.689 1.00 84.94 96 LEU A C 1
ATOM 717 O O . LEU A 1 96 ? -4.038 -10.018 21.706 1.00 84.94 96 LEU A O 1
ATOM 721 N N . THR A 1 97 ? -2.070 -10.125 22.782 1.00 89.94 97 THR A N 1
ATOM 722 C CA . THR A 1 97 ? -2.526 -9.725 24.107 1.00 89.94 97 THR A CA 1
ATOM 723 C C . THR A 1 97 ? -1.633 -8.577 24.553 1.00 89.94 97 THR A C 1
ATOM 725 O O . THR A 1 97 ? -0.409 -8.690 24.458 1.00 89.94 97 THR A O 1
ATOM 728 N N . ASN A 1 98 ? -2.222 -7.483 25.030 1.00 84.19 98 ASN A N 1
ATOM 729 C CA . ASN A 1 98 ? -1.449 -6.417 25.653 1.00 84.19 98 ASN A CA 1
ATOM 730 C C . ASN A 1 98 ? -0.885 -6.899 27.001 1.00 84.19 98 ASN A C 1
ATOM 732 O O . ASN A 1 98 ? -1.676 -7.302 27.851 1.00 84.19 98 ASN A O 1
ATOM 736 N N . PRO A 1 99 ? 0.437 -6.845 27.232 1.00 83.50 99 PRO A N 1
ATOM 737 C CA . PRO A 1 99 ? 1.025 -7.325 28.481 1.00 83.50 99 PRO A CA 1
ATOM 738 C C . PRO A 1 99 ? 0.653 -6.477 29.707 1.00 83.50 99 PRO A C 1
ATOM 740 O O . PRO A 1 99 ? 0.733 -6.981 30.821 1.00 83.50 99 PRO A O 1
ATOM 743 N N . ASP A 1 100 ? 0.243 -5.218 29.525 1.00 81.00 100 ASP A N 1
ATOM 744 C CA . ASP A 1 100 ? -0.098 -4.336 30.644 1.00 81.00 100 ASP A CA 1
ATOM 745 C C . ASP A 1 100 ? -1.591 -4.361 30.972 1.00 81.00 100 ASP A C 1
ATOM 747 O O . ASP A 1 100 ? -1.964 -4.351 32.143 1.00 81.00 100 ASP A O 1
ATOM 751 N N . SER A 1 101 ? -2.439 -4.309 29.937 1.00 81.88 101 SER A N 1
ATOM 752 C CA . SER A 1 101 ? -3.896 -4.137 30.057 1.00 81.88 101 SER A CA 1
ATOM 753 C C . SER A 1 101 ? -4.710 -5.385 29.762 1.00 81.88 101 SER A C 1
ATOM 755 O O . SER A 1 101 ? -5.937 -5.354 29.869 1.00 81.88 101 SER A O 1
ATOM 757 N N . ASP A 1 102 ? -4.053 -6.469 29.350 1.00 89.56 102 ASP A N 1
ATOM 758 C CA . ASP A 1 102 ? -4.691 -7.701 28.889 1.00 89.56 102 ASP A CA 1
ATOM 759 C C . ASP A 1 102 ? -5.637 -7.525 27.688 1.00 89.56 102 ASP A C 1
ATOM 761 O O . ASP A 1 102 ? -6.414 -8.421 27.356 1.00 89.56 102 ASP A O 1
ATOM 765 N N . ALA A 1 103 ? -5.574 -6.381 27.004 1.00 91.75 103 ALA A N 1
ATOM 766 C CA . ALA A 1 103 ? -6.414 -6.087 25.856 1.00 91.75 103 ALA A CA 1
ATOM 767 C C . ALA A 1 103 ? -6.183 -7.081 24.703 1.00 91.75 103 ALA A C 1
ATOM 769 O O . ALA A 1 103 ? -5.050 -7.439 24.368 1.00 91.75 103 ALA A O 1
ATOM 770 N N . LEU A 1 104 ? -7.284 -7.533 24.100 1.00 94.31 104 LEU A N 1
ATOM 771 C CA . LEU A 1 104 ? -7.326 -8.732 23.268 1.00 94.31 104 LEU A CA 1
ATOM 772 C C . LEU A 1 104 ? -7.425 -8.418 21.776 1.00 94.31 104 LEU A C 1
ATOM 774 O O . LEU A 1 104 ? -8.321 -7.696 21.327 1.00 94.31 104 LEU A O 1
ATOM 778 N N . GLY A 1 105 ? -6.571 -9.077 21.001 1.00 91.81 105 GLY A N 1
ATOM 779 C CA . GLY A 1 105 ? -6.700 -9.226 19.561 1.00 91.81 105 GLY A CA 1
ATOM 780 C C . GLY A 1 105 ? -6.553 -7.931 18.764 1.00 91.81 105 GLY A C 1
ATOM 781 O O . GLY A 1 105 ? -5.980 -6.942 19.228 1.00 91.81 105 GLY A O 1
ATOM 782 N N . ALA A 1 106 ? -7.093 -7.945 17.545 1.00 88.19 106 ALA A N 1
ATOM 783 C CA . ALA A 1 106 ? -6.860 -6.911 16.539 1.00 88.19 106 ALA A CA 1
ATOM 784 C C . ALA A 1 106 ? -7.375 -5.519 16.942 1.00 88.19 106 ALA A C 1
ATOM 786 O O . ALA A 1 106 ? -6.788 -4.511 16.554 1.00 88.19 106 ALA A O 1
ATOM 787 N N . CYS A 1 107 ? -8.450 -5.460 17.732 1.00 91.88 107 CYS A N 1
ATOM 788 C CA . CYS A 1 107 ? -9.026 -4.203 18.213 1.00 91.88 107 CYS A CA 1
ATOM 789 C C . CYS A 1 107 ? -8.700 -3.899 19.682 1.00 91.88 107 CYS A C 1
ATOM 791 O O . CYS A 1 107 ? -9.268 -2.956 20.226 1.00 91.88 107 CYS A O 1
ATOM 793 N N . GLN A 1 108 ? -7.850 -4.706 20.334 1.00 94.31 108 GLN A N 1
ATOM 794 C CA . GLN A 1 108 ? -7.485 -4.540 21.747 1.00 94.31 108 GLN A CA 1
ATOM 795 C C . GLN A 1 108 ? -8.727 -4.411 22.657 1.00 94.31 108 GLN A C 1
ATOM 797 O O . GLN A 1 108 ? -8.863 -3.493 23.463 1.00 94.31 108 GLN A O 1
ATOM 802 N N . ILE A 1 109 ? -9.672 -5.349 22.522 1.00 95.75 109 ILE A N 1
ATOM 803 C CA . ILE A 1 109 ? -10.881 -5.374 23.359 1.00 95.75 109 ILE A CA 1
ATOM 804 C C . ILE A 1 109 ? -10.490 -5.766 24.786 1.00 95.75 109 ILE A C 1
ATOM 806 O O . ILE A 1 109 ? -9.895 -6.820 24.997 1.00 95.75 109 ILE A O 1
ATOM 810 N N . MET A 1 110 ? -10.858 -4.949 25.773 1.00 94.12 110 MET A N 1
ATOM 811 C CA . MET A 1 110 ? -10.627 -5.274 27.185 1.00 94.12 110 MET A CA 1
ATOM 812 C C . MET A 1 110 ? -11.361 -6.568 27.583 1.00 94.12 110 MET A C 1
ATOM 814 O O . MET A 1 110 ? -12.549 -6.697 27.264 1.00 94.12 110 MET A O 1
ATOM 818 N N . PRO A 1 111 ? -10.729 -7.494 28.334 1.00 93.75 111 PRO A N 1
ATOM 819 C CA . PRO A 1 111 ? -11.360 -8.752 28.739 1.00 93.75 111 PRO A CA 1
ATOM 820 C C . PRO A 1 111 ? -12.694 -8.571 29.469 1.00 93.75 111 PRO A C 1
ATOM 822 O O . PRO A 1 111 ? -13.622 -9.340 29.244 1.00 93.75 111 PRO A O 1
ATOM 825 N N . SER A 1 112 ? -12.826 -7.519 30.283 1.00 94.88 112 SER A N 1
ATOM 826 C CA . SER A 1 112 ? -14.065 -7.192 31.001 1.00 94.88 112 SER A CA 1
ATOM 827 C C . SER A 1 112 ? -15.243 -6.857 30.078 1.00 94.88 112 SER A C 1
ATOM 829 O O . SER A 1 112 ? -16.396 -7.070 30.446 1.00 94.88 112 SER A O 1
ATOM 831 N N . ASN A 1 113 ? -14.976 -6.367 28.865 1.00 96.88 113 ASN A N 1
ATOM 832 C CA . ASN A 1 113 ? -16.009 -6.055 27.880 1.00 96.88 113 ASN A CA 1
ATOM 833 C C . ASN A 1 113 ? -16.422 -7.283 27.057 1.00 96.88 113 ASN A C 1
ATOM 835 O O . ASN A 1 113 ? -17.570 -7.350 26.606 1.00 96.88 113 ASN A O 1
ATOM 839 N N . LEU A 1 114 ? -15.511 -8.247 26.863 1.00 96.94 114 LEU A N 1
ATOM 840 C CA . LEU A 1 114 ? -15.688 -9.361 25.929 1.00 96.94 114 LEU A CA 1
ATOM 841 C C . LEU A 1 114 ? -16.984 -10.162 26.169 1.00 96.94 114 LEU A C 1
ATOM 843 O O . LEU A 1 114 ? -17.712 -10.338 25.188 1.00 96.94 114 LEU A O 1
ATOM 847 N N . PRO A 1 115 ? -17.352 -10.589 27.397 1.00 97.19 115 PRO A N 1
ATOM 848 C CA . PRO A 1 115 ? -18.579 -11.363 27.609 1.00 97.19 115 PRO A CA 1
ATOM 849 C C . PRO A 1 115 ? -19.833 -10.601 27.159 1.00 97.19 115 PRO A C 1
ATOM 851 O O . PRO A 1 115 ? -20.606 -11.078 26.329 1.00 97.19 115 PRO A O 1
ATOM 854 N N . SER A 1 116 ? -19.993 -9.354 27.613 1.00 97.69 116 SER A N 1
ATOM 855 C CA . SER A 1 116 ? -21.177 -8.550 27.285 1.00 97.69 116 SER A CA 1
ATOM 856 C C . SER A 1 116 ? -21.266 -8.195 25.794 1.00 97.69 116 SER A C 1
ATOM 858 O O . SER A 1 116 ? -22.348 -8.246 25.203 1.00 97.69 116 SER A O 1
ATOM 860 N N . TRP A 1 117 ? -20.139 -7.865 25.155 1.00 98.06 117 TRP A N 1
ATOM 861 C CA . TRP A 1 117 ? -20.117 -7.484 23.741 1.00 98.06 117 TRP A CA 1
ATOM 862 C C . TRP A 1 117 ? -20.294 -8.692 22.823 1.00 98.06 117 TRP A C 1
ATOM 864 O O . TRP A 1 117 ? -21.006 -8.595 21.824 1.00 98.06 117 TRP A O 1
ATOM 874 N N . SER A 1 118 ? -19.699 -9.837 23.159 1.00 97.75 118 SER A N 1
ATOM 875 C CA . SER A 1 118 ? -19.906 -11.077 22.405 1.00 97.75 118 SER A CA 1
ATOM 876 C C . SER A 1 118 ? -21.356 -11.543 22.480 1.00 97.75 118 SER A C 1
ATOM 878 O O . SER A 1 118 ? -21.966 -11.772 21.434 1.00 97.75 118 SER A O 1
ATOM 880 N N . LYS A 1 119 ? -21.966 -11.538 23.673 1.00 97.88 119 LYS A N 1
ATOM 881 C CA . LYS A 1 119 ? -23.394 -11.846 23.832 1.00 97.88 119 LYS A CA 1
ATOM 882 C C . LYS A 1 119 ? -24.267 -10.946 22.966 1.00 97.88 119 LYS A C 1
ATOM 884 O O . LYS A 1 119 ? -25.162 -11.432 22.283 1.00 97.88 119 LYS A O 1
ATOM 889 N N . LYS A 1 120 ? -23.959 -9.647 22.932 1.00 97.75 120 LYS A N 1
ATOM 890 C CA . LYS A 1 120 ? -24.695 -8.661 22.135 1.00 97.75 120 LYS A CA 1
ATOM 891 C C . LYS A 1 120 ? -24.566 -8.865 20.621 1.00 97.75 120 LYS A C 1
ATOM 893 O O . LYS A 1 120 ? -25.562 -8.743 19.918 1.00 97.75 120 LYS A O 1
ATOM 898 N N . HIS A 1 121 ? -23.361 -9.123 20.112 1.00 96.88 121 HIS A N 1
ATOM 899 C CA . HIS A 1 121 ? -23.079 -9.082 18.663 1.00 96.88 121 HIS A CA 1
ATOM 900 C C . HIS A 1 121 ? -22.980 -10.463 18.001 1.00 96.88 121 HIS A C 1
ATOM 902 O O . HIS A 1 121 ? -23.006 -10.572 16.775 1.00 96.88 121 HIS A O 1
ATOM 908 N N . VAL A 1 122 ? -22.859 -11.524 18.799 1.00 95.31 122 VAL A N 1
ATOM 909 C CA . VAL A 1 122 ? -22.738 -12.922 18.350 1.00 95.31 122 VAL A CA 1
ATOM 910 C C . VAL A 1 122 ? -23.840 -13.809 18.948 1.00 95.31 122 VAL A C 1
ATOM 912 O O . VAL A 1 122 ? -24.041 -14.919 18.470 1.00 95.31 122 VAL A O 1
ATOM 915 N N . GLY A 1 123 ? -24.599 -13.323 19.938 1.00 96.94 123 GLY A N 1
ATOM 916 C CA . GLY A 1 123 ? -25.725 -14.043 20.548 1.00 96.94 123 GLY A CA 1
ATOM 917 C C . GLY A 1 123 ? -25.338 -14.953 21.718 1.00 96.94 123 GLY A C 1
ATOM 918 O O . GLY A 1 123 ? -26.210 -15.541 22.348 1.00 96.94 123 GLY A O 1
ATOM 919 N N . ARG A 1 124 ? -24.045 -15.052 22.043 1.00 97.50 124 ARG A N 1
ATOM 920 C CA . ARG A 1 124 ? -23.527 -15.802 23.195 1.00 97.50 124 ARG A CA 1
ATOM 921 C C . ARG A 1 124 ? -22.243 -15.186 23.724 1.00 97.50 124 ARG A C 1
ATOM 923 O O . ARG A 1 124 ? -21.545 -14.484 22.995 1.00 97.50 124 ARG A O 1
ATOM 930 N N . GLU A 1 125 ? -21.925 -15.494 24.970 1.00 97.56 125 GLU A N 1
ATOM 931 C CA . GLU A 1 125 ? -20.631 -15.141 25.542 1.00 97.56 125 GLU A CA 1
ATOM 932 C C . GLU A 1 125 ? -19.525 -15.967 24.868 1.00 97.56 125 GLU A C 1
ATOM 934 O O . GLU A 1 125 ? -19.686 -17.159 24.591 1.00 97.56 125 GLU A O 1
ATOM 939 N N . VAL A 1 126 ? -18.420 -15.302 24.541 1.00 96.19 126 VAL A N 1
ATOM 940 C CA . VAL A 1 126 ? -17.240 -15.891 23.900 1.00 96.19 126 VAL A CA 1
ATOM 941 C C . VAL A 1 126 ? -16.081 -15.824 24.888 1.00 96.19 126 VAL A C 1
ATOM 943 O O . VAL A 1 126 ? -15.796 -14.765 25.451 1.00 96.19 126 VAL A O 1
ATOM 946 N N . GLY A 1 127 ? -15.406 -16.956 25.089 1.00 95.31 127 GLY A N 1
ATOM 947 C CA . GLY A 1 127 ? -14.222 -17.038 25.942 1.00 95.31 127 GLY A CA 1
ATOM 948 C C . GLY A 1 127 ? -12.986 -16.407 25.294 1.00 95.31 127 GLY A C 1
ATOM 949 O O . GLY A 1 127 ? -12.891 -16.298 24.071 1.00 95.31 127 GLY A O 1
ATOM 950 N N . ARG A 1 128 ? -12.000 -16.026 26.115 1.00 94.88 128 ARG A N 1
ATOM 951 C CA . ARG A 1 128 ? -10.749 -15.387 25.663 1.00 94.88 128 ARG A CA 1
ATOM 952 C C . ARG A 1 128 ? -10.024 -16.192 24.583 1.00 94.88 128 ARG A C 1
ATOM 954 O O . ARG A 1 128 ? -9.656 -15.644 23.548 1.00 94.88 128 ARG A O 1
ATOM 961 N N . ASP A 1 129 ? -9.831 -17.483 24.819 1.00 93.12 129 ASP A N 1
ATOM 962 C CA . ASP A 1 129 ? -9.068 -18.342 23.915 1.00 93.12 129 ASP A CA 1
ATOM 963 C C . ASP A 1 129 ? -9.758 -18.529 22.566 1.00 93.12 129 ASP A C 1
ATOM 965 O O . ASP A 1 129 ? -9.116 -18.506 21.517 1.00 93.12 129 ASP A O 1
ATOM 969 N N . GLU A 1 130 ? -11.079 -18.692 22.597 1.00 94.69 130 GLU A N 1
ATOM 970 C CA . GLU A 1 130 ? -11.895 -18.776 21.394 1.00 94.69 130 GLU A CA 1
ATOM 971 C C . GLU A 1 130 ? -11.795 -17.474 20.587 1.00 94.69 130 GLU A C 1
ATOM 973 O O . GLU A 1 130 ? -11.560 -17.500 19.377 1.00 94.69 130 GLU A O 1
ATOM 978 N N . PHE A 1 131 ? -11.902 -16.331 21.270 1.00 94.44 131 PHE A N 1
ATOM 979 C CA . PHE A 1 131 ? -11.771 -15.013 20.661 1.00 94.44 131 PHE A CA 1
ATOM 980 C C . PHE A 1 131 ? -10.406 -14.825 19.983 1.00 94.44 131 PHE A C 1
ATOM 982 O O . PHE A 1 131 ? -10.339 -14.422 18.821 1.00 94.44 131 PHE A O 1
ATOM 989 N N . LEU A 1 132 ? -9.303 -15.154 20.664 1.00 92.00 132 LEU A N 1
ATOM 990 C CA . LEU A 1 132 ? -7.949 -14.966 20.129 1.00 92.00 132 LEU A CA 1
ATOM 991 C C . LEU A 1 132 ? -7.630 -15.878 18.934 1.00 92.00 132 LEU A C 1
ATOM 993 O O . LEU A 1 132 ? -6.829 -15.497 18.081 1.00 92.00 132 LEU A O 1
ATOM 997 N N . ARG A 1 133 ? -8.272 -17.048 18.833 1.00 91.06 133 ARG A N 1
ATOM 998 C CA . ARG A 1 133 ? -8.080 -17.989 17.714 1.00 91.06 133 ARG A CA 1
ATOM 999 C C . ARG A 1 133 ? -8.958 -17.702 16.496 1.00 91.06 133 ARG A C 1
ATOM 1001 O O . ARG A 1 133 ? -8.738 -18.309 15.452 1.00 91.06 133 ARG A O 1
ATOM 1008 N N . SER A 1 134 ? -9.937 -16.803 16.604 1.00 90.19 134 SER A N 1
ATOM 1009 C CA . SER A 1 134 ? -10.937 -16.586 15.555 1.00 90.19 134 SER A CA 1
ATOM 1010 C C . SER A 1 134 ? -10.975 -15.132 15.072 1.00 90.19 134 SER A C 1
ATOM 1012 O O . SER A 1 134 ? -11.715 -14.311 15.622 1.00 90.19 134 SER A O 1
ATOM 1014 N N . PRO A 1 135 ? -10.219 -14.786 14.009 1.00 86.94 135 PRO A N 1
ATOM 1015 C CA . PRO A 1 135 ? -10.266 -13.457 13.401 1.00 86.94 135 PRO A CA 1
ATOM 1016 C C . PRO A 1 135 ? -11.681 -12.993 13.040 1.00 86.94 135 PRO A C 1
ATOM 1018 O O . PRO A 1 135 ? -12.022 -11.830 13.259 1.00 86.94 135 PRO A O 1
ATOM 1021 N N . SER A 1 136 ? -12.535 -13.901 12.560 1.00 84.81 136 SER A N 1
ATOM 1022 C CA . SER A 1 136 ? -13.922 -13.592 12.207 1.00 84.81 136 SER A CA 1
ATOM 1023 C C . SER A 1 136 ? -14.765 -13.210 13.430 1.00 84.81 136 SER A C 1
ATOM 1025 O O . SER A 1 136 ? -15.520 -12.236 13.364 1.00 84.81 136 SER A O 1
ATOM 1027 N N . LEU A 1 137 ? -14.599 -13.891 14.574 1.00 92.19 137 LEU A N 1
ATOM 1028 C CA . LEU A 1 137 ? -15.250 -13.496 15.831 1.00 92.19 137 LEU A CA 1
ATOM 1029 C C . LEU A 1 137 ? -14.748 -12.137 16.320 1.00 92.19 137 LEU A C 1
ATOM 1031 O O . LEU A 1 137 ? -15.566 -11.292 16.696 1.00 92.19 137 LEU A O 1
ATOM 1035 N N . GLN A 1 138 ? -13.433 -11.892 16.267 1.00 93.81 138 GLN A N 1
ATOM 1036 C CA . GLN A 1 138 ? -12.869 -10.594 16.651 1.00 93.81 138 GLN A CA 1
ATOM 1037 C C . GLN A 1 138 ? -13.469 -9.461 15.828 1.00 93.81 138 GLN A C 1
ATOM 1039 O O . GLN A 1 138 ? -13.932 -8.467 16.391 1.00 93.81 138 GLN A O 1
ATOM 1044 N N . LEU A 1 139 ? -13.527 -9.634 14.505 1.00 89.44 139 LEU A N 1
ATOM 1045 C CA . LEU A 1 139 ? -14.122 -8.654 13.606 1.00 89.44 139 LEU A CA 1
ATOM 1046 C C . LEU A 1 139 ? -15.605 -8.454 13.871 1.00 89.44 139 LEU A C 1
ATOM 1048 O O . LEU A 1 139 ? -16.042 -7.310 13.954 1.00 89.44 139 LEU A O 1
ATOM 1052 N N . LYS A 1 140 ? -16.381 -9.528 14.038 1.00 91.94 140 LYS A N 1
ATOM 1053 C CA . LYS A 1 140 ? -17.826 -9.427 14.271 1.00 91.94 140 LYS A CA 1
ATOM 1054 C C . LYS A 1 140 ? -18.138 -8.637 15.544 1.00 91.94 140 LYS A C 1
ATOM 1056 O O . LYS A 1 140 ? -18.970 -7.732 15.513 1.00 91.94 140 LYS A O 1
ATOM 1061 N N . ILE A 1 141 ? -17.428 -8.921 16.636 1.00 95.94 141 ILE A N 1
ATOM 1062 C CA . ILE A 1 141 ? -17.618 -8.241 17.925 1.00 95.94 141 ILE A CA 1
ATOM 1063 C C . ILE A 1 141 ? -17.121 -6.791 17.856 1.00 95.94 141 ILE A C 1
ATOM 1065 O O . ILE A 1 141 ? -17.843 -5.872 18.245 1.00 95.94 141 ILE A O 1
ATOM 1069 N N . CYS A 1 142 ? -15.916 -6.573 17.323 1.00 95.19 142 CYS A N 1
ATOM 1070 C CA . CYS A 1 142 ? -15.320 -5.245 17.199 1.00 95.19 142 CYS A CA 1
ATOM 1071 C C . CYS A 1 142 ? -16.149 -4.324 16.292 1.00 95.19 142 CYS A C 1
ATOM 1073 O O . CYS A 1 142 ? -16.539 -3.233 16.712 1.00 95.19 142 CYS A O 1
ATOM 1075 N N . LYS A 1 143 ? -16.495 -4.782 15.081 1.00 94.94 143 LYS A N 1
ATOM 1076 C CA . LYS A 1 143 ? -17.348 -4.039 14.140 1.00 94.94 143 LYS A CA 1
ATOM 1077 C C . LYS A 1 143 ? -18.725 -3.787 14.730 1.00 94.94 143 LYS A C 1
ATOM 1079 O O . LYS A 1 143 ? -19.202 -2.659 14.665 1.00 94.94 143 LYS A O 1
ATOM 1084 N N . GLY A 1 144 ? -19.344 -4.797 15.344 1.00 95.88 144 GLY A N 1
ATOM 1085 C CA . GLY A 1 144 ? -20.642 -4.644 15.998 1.00 95.88 144 GLY A CA 1
ATOM 1086 C C . GLY A 1 144 ? -20.627 -3.516 17.030 1.00 95.88 144 GLY A C 1
ATOM 1087 O O . GLY A 1 144 ? -21.495 -2.639 17.016 1.00 95.88 144 GLY A O 1
ATOM 1088 N N . GLN A 1 145 ? -19.601 -3.469 17.883 1.00 98.12 145 GLN A N 1
ATOM 1089 C CA . GLN A 1 145 ? -19.509 -2.436 18.909 1.00 98.12 145 GLN A CA 1
ATOM 1090 C C . GLN A 1 145 ? -19.139 -1.057 18.347 1.00 98.12 145 GLN A C 1
ATOM 1092 O O . GLN A 1 145 ? -19.763 -0.062 18.725 1.00 98.12 145 GLN A O 1
ATOM 1097 N N . LEU A 1 146 ? -18.192 -0.975 17.410 1.00 97.75 146 LEU A N 1
ATOM 1098 C CA . LEU A 1 146 ? -17.863 0.283 16.733 1.00 97.75 146 LEU A CA 1
ATOM 1099 C C . LEU A 1 146 ? -19.072 0.856 15.987 1.00 97.75 146 LEU A C 1
ATOM 1101 O O . LEU A 1 146 ? -19.263 2.071 15.992 1.00 97.75 146 LEU A O 1
ATOM 1105 N N . ARG A 1 147 ? -19.932 0.011 15.400 1.00 97.31 147 ARG A N 1
ATOM 1106 C CA . ARG A 1 147 ? -21.159 0.441 14.707 1.00 97.31 147 ARG A CA 1
ATOM 1107 C C . ARG A 1 147 ? -22.125 1.137 15.661 1.00 97.31 147 ARG A C 1
ATOM 1109 O O . ARG A 1 147 ? -22.689 2.167 15.302 1.00 97.31 147 ARG A O 1
ATOM 1116 N N . VAL A 1 148 ? -22.256 0.635 16.892 1.00 97.62 148 VAL A N 1
ATOM 1117 C CA . VAL A 1 148 ? -23.065 1.279 17.944 1.00 97.62 148 VAL A CA 1
ATOM 1118 C C . VAL A 1 148 ? -22.544 2.687 18.235 1.00 97.62 148 VAL A C 1
ATOM 1120 O O . VAL A 1 148 ? -23.329 3.630 18.319 1.00 97.62 148 VAL A O 1
ATOM 1123 N N . TYR A 1 149 ? -21.226 2.859 18.369 1.00 98.25 149 TYR A N 1
ATOM 1124 C CA . TYR A 1 149 ? -20.631 4.179 18.607 1.00 98.25 149 TYR A CA 1
ATOM 1125 C C . TYR A 1 149 ? -20.778 5.097 17.390 1.00 98.25 149 TYR A C 1
ATOM 1127 O O . TYR A 1 149 ? -21.169 6.253 17.533 1.00 98.25 149 TYR A O 1
ATOM 1135 N N . TRP A 1 150 ? -20.549 4.569 16.188 1.00 97.25 150 TRP A N 1
ATOM 1136 C CA . TRP A 1 150 ? -20.710 5.291 14.929 1.00 97.25 150 TRP A CA 1
ATOM 1137 C C . TRP A 1 150 ? -22.124 5.842 14.743 1.00 97.25 150 TRP A C 1
ATOM 1139 O O . TRP A 1 150 ? -22.284 6.990 14.325 1.00 97.25 150 TRP A O 1
ATOM 1149 N N . GLN A 1 151 ? -23.150 5.053 15.077 1.00 96.69 151 GLN A N 1
ATOM 1150 C CA . GLN A 1 151 ? -24.556 5.460 14.994 1.00 96.69 151 GLN A CA 1
ATOM 1151 C C . GLN A 1 151 ? -24.915 6.541 16.020 1.00 96.69 151 GLN A C 1
ATOM 1153 O O . GLN A 1 151 ? -25.597 7.499 15.670 1.00 96.69 151 GLN A O 1
ATOM 1158 N N . ARG A 1 152 ? -24.405 6.452 17.256 1.00 97.38 152 ARG A N 1
ATOM 1159 C CA . ARG A 1 152 ? -24.611 7.491 18.290 1.00 97.38 152 ARG A CA 1
ATOM 1160 C C . ARG A 1 152 ? -24.036 8.850 17.897 1.00 97.38 152 ARG A C 1
ATOM 1162 O O . ARG A 1 152 ? -24.513 9.885 18.350 1.00 97.38 152 ARG A O 1
ATOM 1169 N N . GLU A 1 153 ? -23.003 8.845 17.065 1.00 97.44 153 GLU A N 1
ATOM 1170 C CA . GLU A 1 153 ? -22.336 10.054 16.590 1.00 97.44 153 GLU A CA 1
ATOM 1171 C C . GLU A 1 153 ? -22.821 10.502 15.195 1.00 97.44 153 GLU A C 1
ATOM 1173 O O . GLU A 1 153 ? -22.196 11.361 14.573 1.00 97.44 153 GLU A O 1
ATOM 1178 N N . ALA A 1 154 ? -23.941 9.957 14.700 1.00 95.00 154 ALA A N 1
ATOM 1179 C CA . ALA A 1 154 ? -24.560 10.378 13.443 1.00 95.00 154 ALA A CA 1
ATOM 1180 C C . ALA A 1 154 ? -24.911 11.881 13.428 1.00 95.00 154 ALA A C 1
ATOM 1182 O O . ALA A 1 154 ? -25.146 12.498 14.467 1.00 95.00 154 ALA A O 1
ATOM 1183 N N . GLY A 1 155 ? -24.910 12.475 12.230 1.00 93.94 155 GLY A N 1
ATOM 1184 C CA . GLY A 1 155 ? -25.204 13.898 12.012 1.00 93.94 155 GLY A CA 1
ATOM 1185 C C . GLY A 1 155 ? -24.054 14.865 12.323 1.00 93.94 155 GLY A C 1
ATOM 1186 O O . GLY A 1 155 ? -24.170 16.051 12.034 1.00 93.94 155 GLY A O 1
ATOM 1187 N N . LYS A 1 156 ? -22.933 14.393 12.883 1.00 95.69 156 LYS A N 1
ATOM 1188 C CA . LYS A 1 156 ? -21.742 15.225 13.115 1.00 95.69 156 LYS A CA 1
ATOM 1189 C C . LYS A 1 156 ? -20.863 15.312 11.871 1.00 95.69 156 LYS A C 1
ATOM 1191 O O . LYS A 1 156 ? -20.841 14.386 11.061 1.00 95.69 156 LYS A O 1
ATOM 1196 N N . LEU A 1 157 ? -20.089 16.397 11.783 1.00 96.62 157 LEU A N 1
ATOM 1197 C CA . LEU A 1 157 ? -19.005 16.530 10.806 1.00 96.62 157 LEU A CA 1
ATOM 1198 C C . LEU A 1 157 ? -18.050 15.336 10.899 1.00 96.62 157 LEU A C 1
ATOM 1200 O O . LEU A 1 157 ? -17.809 14.819 11.991 1.00 96.62 157 LEU A O 1
ATOM 1204 N N . GLU A 1 158 ? -17.507 14.919 9.758 1.00 96.00 158 GLU A N 1
ATOM 1205 C CA . GLU A 1 158 ? -16.772 13.660 9.608 1.00 96.00 158 GLU A CA 1
ATOM 1206 C C . GLU A 1 158 ? -15.616 13.512 10.609 1.00 96.00 158 GLU A C 1
ATOM 1208 O O . GLU A 1 158 ? -15.590 12.537 11.363 1.00 96.00 158 GLU A O 1
ATOM 1213 N N . GLU A 1 159 ? -14.720 14.504 10.698 1.00 97.69 159 GLU A N 1
ATOM 1214 C CA . GLU A 1 159 ? -13.608 14.480 11.660 1.00 97.69 159 GLU A CA 1
ATOM 1215 C C . GLU A 1 159 ? -14.127 14.358 13.097 1.00 97.69 159 GLU A C 1
ATOM 1217 O O . GLU A 1 159 ? -13.690 13.491 13.858 1.00 97.69 159 GLU A O 1
ATOM 1222 N N . LEU A 1 160 ? -15.090 15.204 13.477 1.00 98.19 160 LEU A N 1
ATOM 1223 C CA . LEU A 1 160 ? -15.646 15.203 14.828 1.00 98.19 160 LEU A CA 1
ATOM 1224 C C . LEU A 1 160 ? -16.284 13.848 15.158 1.00 98.19 160 LEU A C 1
ATOM 1226 O O . LEU A 1 160 ? -16.111 13.338 16.265 1.00 98.19 160 LEU A O 1
ATOM 1230 N N . ARG A 1 161 ? -16.991 13.240 14.201 1.00 98.06 161 ARG A N 1
ATOM 1231 C CA . ARG A 1 161 ? -17.602 11.916 14.345 1.00 98.06 161 ARG A CA 1
ATOM 1232 C C . ARG A 1 161 ? -16.542 10.842 14.577 1.00 98.06 161 ARG A C 1
ATOM 1234 O O . ARG A 1 161 ? -16.626 10.128 15.577 1.00 98.06 161 ARG A O 1
ATOM 1241 N N . VAL A 1 162 ? -15.532 10.756 13.709 1.00 98.38 162 VAL A N 1
ATOM 1242 C CA . VAL A 1 162 ? -14.436 9.776 13.820 1.00 98.38 162 VAL A CA 1
ATOM 1243 C C . VAL A 1 162 ? -13.708 9.929 15.153 1.00 98.38 162 VAL A C 1
ATOM 1245 O O . VAL A 1 162 ? -13.555 8.956 15.895 1.00 98.38 162 VAL A O 1
ATOM 1248 N N . ARG A 1 163 ? -13.331 11.159 15.518 1.00 98.56 163 ARG A N 1
ATOM 1249 C CA . ARG A 1 163 ? -12.582 11.426 16.751 1.00 98.56 163 ARG A CA 1
ATOM 1250 C C . ARG A 1 163 ? -13.394 11.128 18.008 1.00 98.56 163 ARG A C 1
ATOM 1252 O O . ARG A 1 163 ? -12.833 10.638 18.985 1.00 98.56 163 ARG A O 1
ATOM 1259 N N . ARG A 1 164 ? -14.712 11.349 18.004 1.00 98.62 164 ARG A N 1
ATOM 1260 C CA . ARG A 1 164 ? -15.589 11.001 19.139 1.00 98.62 164 ARG A CA 1
ATOM 1261 C C . ARG A 1 164 ? -15.823 9.499 19.273 1.00 98.62 164 ARG A C 1
ATOM 1263 O O . ARG A 1 164 ? -15.850 8.995 20.401 1.00 98.62 164 ARG A O 1
ATOM 1270 N N . VAL A 1 165 ? -15.926 8.765 18.162 1.00 98.62 165 VAL A N 1
ATOM 1271 C CA . VAL A 1 165 ? -15.965 7.293 18.211 1.00 98.62 165 VAL A CA 1
ATOM 1272 C C . VAL A 1 165 ? -14.645 6.739 18.737 1.00 98.62 165 VAL A C 1
ATOM 1274 O O . VAL A 1 165 ? -14.668 5.939 19.668 1.00 98.62 165 VAL A O 1
ATOM 1277 N N . ALA A 1 166 ? -13.509 7.232 18.240 1.00 98.44 166 ALA A N 1
ATOM 1278 C CA . ALA A 1 166 ? -12.185 6.872 18.747 1.00 98.44 166 ALA A CA 1
ATOM 1279 C C . ALA A 1 166 ? -12.034 7.205 20.247 1.00 98.44 166 ALA A C 1
ATOM 1281 O O . ALA A 1 166 ? -11.556 6.386 21.025 1.00 98.44 166 ALA A O 1
ATOM 1282 N N . SER A 1 167 ? -12.531 8.365 20.690 1.00 98.44 167 SER A N 1
ATOM 1283 C CA . SER A 1 167 ? -12.541 8.753 22.109 1.00 98.44 167 SER A CA 1
ATOM 1284 C C . SER A 1 167 ? -13.371 7.793 22.960 1.00 98.44 167 SER A C 1
ATOM 1286 O O . SER A 1 167 ? -12.983 7.451 24.077 1.00 98.44 167 SER A O 1
ATOM 1288 N N . THR A 1 168 ? -14.510 7.334 22.434 1.00 98.38 168 THR A N 1
ATOM 1289 C CA . THR A 1 168 ? -15.355 6.333 23.100 1.00 98.38 168 THR A CA 1
ATOM 1290 C C . THR A 1 168 ? -14.665 4.976 23.156 1.00 98.38 168 THR A C 1
ATOM 1292 O O . THR A 1 168 ? -14.723 4.327 24.194 1.00 98.38 168 THR A O 1
ATOM 1295 N N . TRP A 1 169 ? -13.984 4.568 22.083 1.00 97.69 169 TRP A N 1
ATOM 1296 C CA . TRP A 1 169 ? -13.215 3.323 22.048 1.00 97.69 169 TRP A CA 1
ATOM 1297 C C . TRP A 1 169 ? -12.115 3.310 23.114 1.00 97.69 169 TRP A C 1
ATOM 1299 O O . TRP A 1 169 ? -12.010 2.365 23.886 1.00 97.69 169 TRP A O 1
ATOM 1309 N N . TYR A 1 170 ? -11.369 4.410 23.210 1.00 95.81 170 TYR A N 1
ATOM 1310 C CA . TYR A 1 170 ? -10.199 4.524 24.075 1.00 95.81 170 TYR A CA 1
ATOM 1311 C C . TYR A 1 170 ? -10.520 4.820 25.548 1.00 95.81 170 TYR A C 1
ATOM 1313 O O . TYR A 1 170 ? -9.808 4.375 26.440 1.00 95.81 170 TYR A O 1
ATOM 1321 N N . SER A 1 171 ? -11.582 5.586 25.828 1.00 94.56 171 SER A N 1
ATOM 1322 C CA . SER A 1 171 ? -11.868 6.096 27.185 1.00 94.56 171 SER A CA 1
ATOM 1323 C C . SER A 1 171 ? -13.305 5.894 27.669 1.00 94.56 171 SER A C 1
ATOM 1325 O O . SER A 1 171 ? -13.650 6.296 28.780 1.00 94.56 171 SER A O 1
ATOM 1327 N N . GLY A 1 172 ? -14.189 5.371 26.817 1.00 95.75 172 GLY A N 1
ATOM 1328 C CA . GLY A 1 172 ? -15.630 5.318 27.074 1.00 95.75 172 GLY A CA 1
ATOM 1329 C C . GLY A 1 172 ? -16.337 6.680 27.045 1.00 95.75 172 GLY A C 1
ATOM 1330 O O . GLY A 1 172 ? -17.556 6.731 27.202 1.00 95.75 172 GLY A O 1
ATOM 1331 N N . ARG A 1 173 ? -15.615 7.794 26.841 1.00 97.19 173 ARG A N 1
ATOM 1332 C CA . ARG A 1 173 ? -16.161 9.158 26.925 1.00 97.19 173 ARG A CA 1
ATOM 1333 C C . ARG A 1 173 ? -15.982 9.908 25.598 1.00 97.19 173 ARG A C 1
ATOM 1335 O O . ARG A 1 173 ? -14.882 10.387 25.320 1.00 97.19 173 ARG A O 1
ATOM 1342 N N . PRO A 1 174 ? -17.037 10.100 24.785 1.00 97.25 174 PRO A N 1
ATOM 1343 C CA . PRO A 1 174 ? -16.909 10.757 23.479 1.00 97.25 174 PRO A CA 1
ATOM 1344 C C . PRO A 1 174 ? -16.536 12.242 23.581 1.00 97.25 174 PRO A C 1
ATOM 1346 O O . PRO A 1 174 ? -15.833 12.772 22.727 1.00 97.25 174 PRO A O 1
ATOM 1349 N N . ASN A 1 175 ? -16.973 12.930 24.642 1.00 97.88 175 ASN A N 1
ATOM 1350 C CA . ASN A 1 175 ? -16.749 14.370 24.818 1.00 97.88 175 ASN A CA 1
ATOM 1351 C C . ASN A 1 175 ? -15.293 14.736 25.150 1.00 97.88 175 ASN A C 1
ATOM 1353 O O . ASN A 1 175 ? -14.961 15.914 25.141 1.00 97.88 175 ASN A O 1
ATOM 1357 N N . LEU A 1 176 ? -14.426 13.754 25.417 1.00 97.81 176 LEU A N 1
ATOM 1358 C CA . LEU A 1 176 ? -13.011 13.988 25.713 1.00 97.81 176 LEU A CA 1
ATOM 1359 C C . LEU A 1 176 ? -12.107 13.907 24.474 1.00 97.81 176 LEU A C 1
ATOM 1361 O O . LEU A 1 176 ? -10.888 13.872 24.618 1.00 97.81 176 LEU A O 1
ATOM 1365 N N . TRP A 1 177 ? -12.676 13.886 23.266 1.00 98.06 177 TRP A N 1
ATOM 1366 C CA . TRP A 1 177 ? -11.947 13.646 22.016 1.00 98.06 177 TRP A CA 1
ATOM 1367 C C . TRP A 1 177 ? -10.758 14.589 21.770 1.00 98.06 177 TRP A C 1
ATOM 1369 O O . TRP A 1 177 ? -9.812 14.198 21.093 1.00 98.06 177 TRP A O 1
ATOM 1379 N N . ASN A 1 178 ? -10.778 15.802 22.325 1.00 97.62 178 ASN A N 1
ATOM 1380 C CA . ASN A 1 178 ? -9.708 16.801 22.242 1.00 97.62 178 ASN A CA 1
ATOM 1381 C C . ASN A 1 178 ? -8.959 17.010 23.573 1.00 97.62 178 ASN A C 1
ATOM 1383 O O . ASN A 1 178 ? -8.191 17.962 23.702 1.00 97.62 178 ASN A O 1
ATOM 1387 N N . ASN A 1 179 ? -9.153 16.137 24.564 1.00 97.69 179 ASN A N 1
ATOM 1388 C CA . ASN A 1 179 ? -8.510 16.262 25.867 1.00 97.69 179 ASN A CA 1
ATOM 1389 C C . ASN A 1 179 ? -7.015 15.906 25.785 1.00 97.69 179 ASN A C 1
ATOM 1391 O O . ASN A 1 179 ? -6.642 14.770 25.480 1.00 97.69 179 ASN A O 1
ATOM 1395 N N . THR A 1 180 ? -6.159 16.880 26.090 1.00 96.88 180 THR A N 1
ATOM 1396 C CA . THR A 1 180 ? -4.695 16.771 26.017 1.00 96.88 180 THR A CA 1
ATOM 1397 C C . THR A 1 180 ? -4.051 16.182 27.272 1.00 96.88 180 THR A C 1
ATOM 1399 O O . THR A 1 180 ? -2.847 15.918 27.262 1.00 96.88 180 THR A O 1
ATOM 1402 N N . LYS A 1 181 ? -4.821 15.920 28.338 1.00 94.31 181 LYS A N 1
ATOM 1403 C CA . LYS A 1 181 ? -4.299 15.320 29.572 1.00 94.31 181 LYS A CA 1
ATOM 1404 C C . LYS A 1 181 ? -3.770 13.903 29.293 1.00 94.31 181 LYS A C 1
ATOM 1406 O O . LYS A 1 181 ? -4.500 13.090 28.707 1.00 94.31 181 LYS A O 1
ATOM 1411 N N . PRO A 1 182 ? -2.526 13.584 29.702 1.00 89.31 182 PRO A N 1
ATOM 1412 C CA . PRO A 1 182 ? -1.985 12.235 29.584 1.00 89.31 182 PRO A CA 1
ATOM 1413 C C . PRO A 1 182 ? -2.888 11.210 30.270 1.00 89.31 182 PRO A C 1
ATOM 1415 O O . PRO A 1 182 ? -3.511 11.513 31.288 1.00 89.31 182 PRO A O 1
ATOM 1418 N N . GLN A 1 183 ? -2.959 10.009 29.702 1.00 89.62 183 GLN A N 1
ATOM 1419 C CA . GLN A 1 183 ? -3.654 8.888 30.326 1.00 89.62 183 GLN A CA 1
ATOM 1420 C C . GLN A 1 183 ? -2.645 8.000 31.051 1.00 89.62 183 GLN A C 1
ATOM 1422 O O . GLN A 1 183 ? -1.473 7.947 30.674 1.00 89.62 183 GLN A O 1
ATOM 1427 N N . TYR A 1 184 ? -3.104 7.306 32.086 1.00 86.31 184 TYR A N 1
ATOM 1428 C CA . TYR A 1 184 ? -2.295 6.355 32.835 1.00 86.31 184 TYR A CA 1
ATOM 1429 C C . TYR A 1 184 ? -3.088 5.075 33.049 1.00 86.31 184 TYR A C 1
ATOM 1431 O O . TYR A 1 184 ? -4.275 5.125 33.366 1.00 86.31 184 TYR A O 1
ATOM 1439 N N . TYR A 1 185 ? -2.420 3.940 32.891 1.00 79.62 185 TYR A N 1
ATOM 1440 C CA . TYR A 1 185 ? -2.979 2.627 33.179 1.00 79.62 185 TYR A CA 1
ATOM 1441 C C . TYR A 1 185 ? -1.890 1.782 33.837 1.00 79.62 185 TYR A C 1
ATOM 1443 O O . TYR A 1 185 ? -0.780 1.708 33.313 1.00 79.62 185 TYR A O 1
ATOM 1451 N N . ASN A 1 186 ? -2.175 1.220 35.015 1.00 80.88 186 ASN A N 1
ATOM 1452 C CA . ASN A 1 186 ? -1.203 0.497 35.848 1.00 80.88 186 ASN A CA 1
ATOM 1453 C C . ASN A 1 186 ? 0.134 1.252 36.026 1.00 80.88 186 ASN A C 1
ATOM 1455 O O . ASN A 1 186 ? 1.212 0.684 35.908 1.00 80.88 186 ASN A O 1
ATOM 1459 N N . GLY A 1 187 ? 0.070 2.573 36.246 1.00 80.62 187 GLY A N 1
ATOM 1460 C CA . GLY A 1 187 ? 1.251 3.434 36.414 1.00 80.62 187 GLY A CA 1
ATOM 1461 C C . GLY A 1 187 ? 2.018 3.754 35.123 1.00 80.62 187 GLY A C 1
ATOM 1462 O O . GLY A 1 187 ? 2.841 4.670 35.114 1.00 80.62 187 GLY A O 1
ATOM 1463 N N . ARG A 1 188 ? 1.720 3.082 34.005 1.00 83.50 188 ARG A N 1
ATOM 1464 C CA . ARG A 1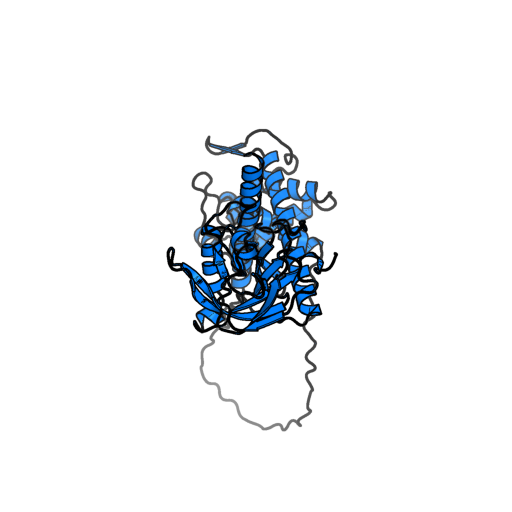 188 ? 2.319 3.373 32.700 1.00 83.50 188 ARG A CA 1
ATOM 1465 C C . ARG A 1 188 ? 1.605 4.546 32.038 1.00 83.50 188 ARG A C 1
ATOM 1467 O O . ARG A 1 188 ? 0.378 4.621 32.034 1.00 83.50 188 ARG A O 1
ATOM 1474 N N . ARG A 1 189 ? 2.379 5.461 31.451 1.00 87.06 189 ARG A N 1
ATOM 1475 C CA . ARG A 1 189 ? 1.857 6.587 30.669 1.00 87.06 189 ARG A CA 1
ATOM 1476 C C . ARG A 1 189 ? 1.396 6.112 29.293 1.00 87.06 189 ARG A C 1
ATOM 1478 O O . ARG A 1 189 ? 2.153 5.479 28.563 1.00 87.06 189 ARG A O 1
ATOM 1485 N N . TYR A 1 190 ? 0.191 6.513 28.930 1.00 85.50 190 TYR A N 1
ATOM 1486 C CA . TYR A 1 190 ? -0.422 6.310 27.626 1.00 85.50 190 TYR A CA 1
ATOM 1487 C C . TYR A 1 190 ? -0.633 7.661 26.913 1.00 85.50 190 TYR A C 1
ATOM 1489 O O . TYR A 1 190 ? -0.592 8.721 27.559 1.00 85.50 190 TYR A O 1
ATOM 1497 N N . PRO A 1 191 ? -0.853 7.669 25.582 1.00 90.44 191 PRO A N 1
ATOM 1498 C CA . PRO A 1 191 ? -1.189 8.885 24.849 1.00 90.44 191 PRO A CA 1
ATOM 1499 C C . PRO A 1 191 ? -2.385 9.623 25.462 1.00 90.44 191 PRO A C 1
ATOM 1501 O O . PRO A 1 191 ? -3.305 9.011 26.013 1.00 90.44 191 PRO A O 1
ATOM 1504 N N . SER A 1 192 ? -2.395 10.952 25.341 1.00 95.94 192 SER A N 1
ATOM 1505 C CA . SER A 1 192 ? -3.609 11.719 25.618 1.00 95.94 192 SER A CA 1
ATOM 1506 C C . SER A 1 192 ? -4.722 11.299 24.658 1.00 95.94 192 SER A C 1
ATOM 1508 O O . SER A 1 192 ? -4.464 10.820 23.549 1.00 95.94 192 SER A O 1
ATOM 1510 N N . ILE A 1 193 ? -5.969 11.516 25.066 1.00 97.38 193 ILE A N 1
ATOM 1511 C CA . ILE A 1 193 ? -7.128 11.185 24.232 1.00 97.38 193 ILE A CA 1
ATOM 1512 C C . ILE A 1 193 ? -7.086 12.015 22.939 1.00 97.38 193 ILE A C 1
ATOM 1514 O O . ILE A 1 193 ? -7.326 11.480 21.863 1.00 97.38 193 ILE A O 1
ATOM 1518 N N . ALA A 1 194 ? -6.667 13.283 23.013 1.00 97.56 194 ALA A N 1
ATOM 1519 C CA . ALA A 1 194 ? -6.449 14.131 21.842 1.00 97.56 194 ALA A CA 1
ATOM 1520 C C . ALA A 1 194 ? -5.468 13.522 20.829 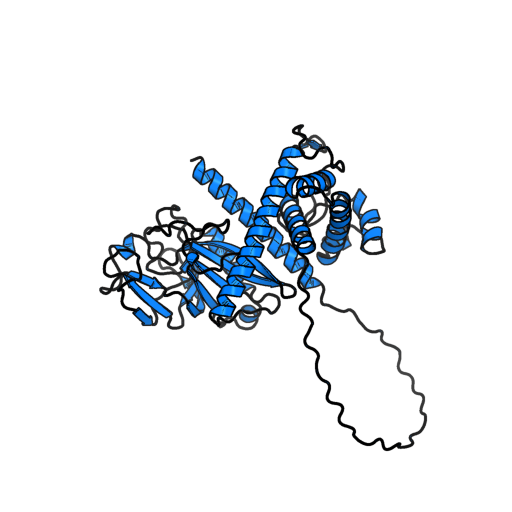1.00 97.56 194 ALA A C 1
ATOM 1522 O O . ALA A 1 194 ? -5.753 13.531 19.631 1.00 97.56 194 ALA A O 1
ATOM 1523 N N . ASN A 1 195 ? -4.335 12.990 21.301 1.00 96.88 195 ASN A N 1
ATOM 1524 C CA . ASN A 1 195 ? -3.314 12.402 20.433 1.00 96.88 195 ASN A CA 1
ATOM 1525 C C . ASN A 1 195 ? -3.797 11.082 19.824 1.00 96.88 195 ASN A C 1
ATOM 1527 O O . ASN A 1 195 ? -3.621 10.864 18.627 1.00 96.88 195 ASN A O 1
ATOM 1531 N N . TYR A 1 196 ? -4.443 10.231 20.626 1.00 96.75 196 TYR A N 1
ATOM 1532 C CA . TYR A 1 196 ? -5.023 8.978 20.147 1.00 96.75 196 TYR A CA 1
ATOM 1533 C C . TYR A 1 196 ? -6.072 9.235 19.054 1.00 96.75 196 TYR A C 1
ATOM 1535 O O . TYR A 1 196 ? -5.977 8.682 17.959 1.00 96.75 196 TYR A O 1
ATOM 1543 N N . THR A 1 197 ? -7.043 10.123 19.304 1.00 98.25 197 THR A N 1
ATOM 1544 C CA . THR A 1 197 ? -8.120 10.379 18.334 1.00 98.25 197 THR A CA 1
ATOM 1545 C C . THR A 1 197 ? -7.610 11.037 17.059 1.00 98.25 197 THR A C 1
ATOM 1547 O O . THR A 1 197 ? -8.130 10.739 15.985 1.00 98.25 197 THR A O 1
ATOM 1550 N N . LYS A 1 198 ? -6.590 11.901 17.156 1.00 97.56 198 LYS A N 1
ATOM 1551 C CA . LYS A 1 198 ? -5.946 12.508 15.988 1.00 97.56 198 LYS A CA 1
ATOM 1552 C C . LYS A 1 198 ? -5.234 11.455 15.131 1.00 97.56 198 LYS A C 1
ATOM 1554 O O . LYS A 1 198 ? -5.456 11.431 13.928 1.00 97.56 198 LYS A O 1
ATOM 1559 N N . SER A 1 199 ? -4.479 10.541 15.744 1.00 95.50 199 SER A N 1
ATOM 1560 C CA . SER A 1 199 ? -3.830 9.436 15.017 1.00 95.50 199 SER A CA 1
ATOM 1561 C C . SER A 1 199 ? -4.846 8.523 14.319 1.00 95.50 199 SER A C 1
ATOM 1563 O O . SER A 1 199 ? -4.637 8.132 13.173 1.00 95.50 199 SER A O 1
ATOM 1565 N N . VAL A 1 200 ? -5.979 8.211 14.965 1.00 96.38 200 VAL A N 1
ATOM 1566 C CA . VAL A 1 200 ? -7.060 7.432 14.327 1.00 96.38 200 VAL A CA 1
ATOM 1567 C C . VAL A 1 200 ? -7.678 8.188 13.150 1.00 96.38 200 VAL A C 1
ATOM 1569 O O . VAL A 1 200 ? -7.964 7.580 12.122 1.00 96.38 200 VAL A O 1
ATOM 1572 N N . TRP A 1 201 ? -7.879 9.502 13.277 1.00 97.25 201 TRP A N 1
ATOM 1573 C CA . TRP A 1 201 ? -8.382 10.332 12.182 1.00 97.25 201 TRP A CA 1
ATOM 1574 C C . TRP A 1 201 ? -7.435 10.338 10.975 1.00 97.25 201 TRP A C 1
ATOM 1576 O O . TRP A 1 201 ? -7.885 10.138 9.850 1.00 97.25 201 TRP A O 1
ATOM 1586 N N . GLU A 1 202 ? -6.130 10.481 11.199 1.00 94.25 202 GLU A N 1
ATOM 1587 C CA . GLU A 1 202 ? -5.122 10.428 10.131 1.00 94.25 202 GLU A CA 1
ATOM 1588 C C . GLU A 1 202 ? -5.145 9.068 9.408 1.00 94.25 202 GLU A C 1
ATOM 1590 O O . GLU A 1 202 ? -5.262 9.024 8.181 1.00 94.25 202 GLU A O 1
ATOM 1595 N N . LYS A 1 203 ? -5.189 7.959 10.164 1.00 91.75 203 LYS A N 1
ATOM 1596 C CA . LYS A 1 203 ? -5.322 6.596 9.608 1.00 91.75 203 LYS A CA 1
ATOM 1597 C C . LYS A 1 203 ? -6.608 6.413 8.816 1.00 91.75 203 LYS A C 1
ATOM 1599 O O . LYS A 1 203 ? -6.606 5.793 7.759 1.00 91.75 203 LYS A O 1
ATOM 1604 N N . TYR A 1 204 ? -7.717 6.946 9.319 1.00 94.44 204 TYR A N 1
ATOM 1605 C CA . TYR A 1 204 ? -9.001 6.911 8.628 1.00 94.44 204 TYR A CA 1
ATOM 1606 C C . TYR A 1 204 ? -8.918 7.596 7.259 1.00 94.44 204 TYR A C 1
ATOM 1608 O O . TYR A 1 204 ? -9.373 7.041 6.256 1.00 94.44 204 TYR A O 1
ATOM 1616 N N . GLN A 1 205 ? -8.288 8.771 7.202 1.00 93.38 205 GLN A N 1
ATOM 1617 C CA . GLN A 1 205 ? -8.085 9.487 5.948 1.00 93.38 205 GLN A CA 1
ATOM 1618 C C . GLN A 1 205 ? -7.173 8.707 4.990 1.00 93.38 205 GLN A C 1
ATOM 1620 O O . GLN A 1 205 ? -7.483 8.637 3.800 1.00 93.38 205 GLN A O 1
ATOM 1625 N N . ASP A 1 206 ? -6.107 8.073 5.489 1.00 88.94 206 ASP A N 1
ATOM 1626 C CA . ASP A 1 206 ? -5.251 7.194 4.680 1.00 88.94 206 ASP A CA 1
ATOM 1627 C C . ASP A 1 206 ? -6.034 6.034 4.070 1.00 88.94 206 ASP A C 1
ATOM 1629 O O . ASP A 1 206 ? -5.955 5.800 2.865 1.00 88.94 206 ASP A O 1
ATOM 1633 N N . VAL A 1 207 ? -6.850 5.337 4.868 1.00 88.94 207 VAL A N 1
ATOM 1634 C CA . VAL A 1 207 ? -7.676 4.228 4.370 1.00 88.94 207 VAL A CA 1
ATOM 1635 C C . VAL A 1 207 ? -8.621 4.706 3.265 1.00 88.94 207 VAL A C 1
ATOM 1637 O O . VAL A 1 207 ? -8.782 4.018 2.254 1.00 88.94 207 VAL A O 1
ATOM 1640 N N . LYS A 1 208 ? -9.231 5.889 3.413 1.00 91.38 208 LYS A N 1
ATOM 1641 C CA . LYS A 1 208 ? -10.085 6.468 2.365 1.00 91.38 208 LYS A CA 1
ATOM 1642 C C . LYS A 1 208 ? -9.298 6.772 1.092 1.00 91.38 208 LYS A C 1
ATOM 1644 O O . LYS A 1 208 ? -9.722 6.342 0.020 1.00 91.38 208 LYS A O 1
ATOM 1649 N N . ARG A 1 209 ? -8.135 7.424 1.206 1.00 90.81 209 ARG A N 1
ATOM 1650 C CA . ARG A 1 209 ? -7.249 7.714 0.064 1.00 90.81 209 ARG A CA 1
ATOM 1651 C C . ARG A 1 209 ? -6.839 6.440 -0.674 1.00 90.81 209 ARG A C 1
ATOM 1653 O O . ARG A 1 209 ? -6.961 6.376 -1.895 1.00 90.81 209 ARG A O 1
ATOM 1660 N N . LEU A 1 210 ? -6.434 5.402 0.056 1.00 89.69 210 LEU A N 1
ATOM 1661 C CA . LEU A 1 210 ? -6.040 4.113 -0.518 1.00 89.69 210 LEU A CA 1
ATOM 1662 C C . LEU A 1 210 ? -7.211 3.383 -1.185 1.00 89.69 210 LEU A C 1
ATOM 1664 O O . LEU A 1 210 ? -7.044 2.806 -2.258 1.00 89.69 210 LEU A O 1
ATOM 1668 N N . ASN A 1 211 ? -8.407 3.424 -0.590 1.00 90.19 211 ASN A N 1
ATOM 1669 C CA . ASN A 1 211 ? -9.609 2.854 -1.202 1.00 90.19 211 ASN A CA 1
ATOM 1670 C C . ASN A 1 211 ? -9.967 3.572 -2.511 1.00 90.19 211 ASN A C 1
ATOM 1672 O O . ASN A 1 211 ? -10.347 2.921 -3.484 1.00 90.19 211 ASN A O 1
ATOM 1676 N N . ASP A 1 212 ? -9.846 4.896 -2.551 1.00 91.62 212 ASP A N 1
ATOM 1677 C CA . ASP A 1 212 ? -10.123 5.668 -3.759 1.00 91.62 212 ASP A CA 1
ATOM 1678 C C . ASP A 1 212 ? -9.055 5.442 -4.831 1.00 91.62 212 ASP A C 1
ATOM 1680 O O . ASP A 1 212 ? -9.401 5.226 -5.993 1.00 91.62 212 ASP A O 1
ATOM 1684 N N . LEU A 1 213 ? -7.776 5.367 -4.454 1.00 93.94 213 LEU A N 1
ATOM 1685 C CA . LEU A 1 213 ? -6.702 4.985 -5.371 1.00 93.94 213 LEU A CA 1
ATOM 1686 C C . LEU A 1 213 ? -6.933 3.581 -5.953 1.00 93.94 213 LEU A C 1
ATOM 1688 O O . LEU A 1 213 ? -6.841 3.399 -7.166 1.00 93.94 213 LEU A O 1
ATOM 1692 N N . ALA A 1 214 ? -7.320 2.606 -5.124 1.00 94.62 214 ALA A N 1
ATOM 1693 C CA . ALA A 1 214 ? -7.665 1.258 -5.575 1.00 94.62 214 ALA A CA 1
ATOM 1694 C C . ALA A 1 214 ? -8.790 1.279 -6.625 1.00 94.62 214 ALA A C 1
ATOM 1696 O O . ALA A 1 214 ? -8.672 0.644 -7.674 1.00 94.62 214 ALA A O 1
ATOM 1697 N N . LYS A 1 215 ? -9.858 2.057 -6.393 1.00 94.88 215 LYS A N 1
ATOM 1698 C CA . LYS A 1 215 ? -10.947 2.233 -7.372 1.00 94.88 215 LYS A CA 1
ATOM 1699 C C . LYS A 1 215 ? -10.442 2.868 -8.668 1.00 94.88 215 LYS A C 1
ATOM 1701 O O . LYS A 1 215 ? -10.792 2.380 -9.740 1.00 94.88 215 LYS A O 1
ATOM 1706 N N . LYS A 1 216 ? -9.601 3.906 -8.592 1.00 95.94 216 LYS A N 1
ATOM 1707 C CA . LYS A 1 216 ? -9.017 4.568 -9.772 1.00 95.94 216 LYS A CA 1
ATOM 1708 C C . LYS A 1 216 ? -8.175 3.606 -10.609 1.00 95.94 216 LYS A C 1
ATOM 1710 O O . LYS A 1 216 ? -8.342 3.573 -11.826 1.00 95.94 216 LYS A O 1
ATOM 1715 N N . ILE A 1 217 ? -7.344 2.778 -9.968 1.00 97.69 217 ILE A N 1
ATOM 1716 C CA . ILE A 1 217 ? -6.557 1.725 -10.635 1.00 97.69 217 ILE A CA 1
ATOM 1717 C C . ILE A 1 217 ? -7.483 0.739 -11.355 1.00 97.69 217 ILE A C 1
ATOM 1719 O O . ILE A 1 217 ? -7.241 0.404 -12.516 1.00 97.69 217 ILE A O 1
ATOM 1723 N N . VAL A 1 218 ? -8.556 0.286 -10.694 1.00 97.88 218 VAL A N 1
ATOM 1724 C CA . VAL A 1 218 ? -9.529 -0.639 -11.297 1.00 97.88 218 VAL A CA 1
ATOM 1725 C C . VAL A 1 218 ? -10.237 -0.006 -12.490 1.00 97.88 218 VAL A C 1
ATOM 1727 O O . VAL A 1 218 ? -10.327 -0.640 -13.541 1.00 97.88 218 VAL A O 1
ATOM 1730 N N . THR A 1 219 ? -10.716 1.231 -12.361 1.00 97.69 219 THR A N 1
ATOM 1731 C CA . THR A 1 219 ? -11.378 1.961 -13.452 1.00 97.69 219 THR A CA 1
ATOM 1732 C C . THR A 1 219 ? -10.437 2.150 -14.637 1.00 97.69 219 THR A C 1
ATOM 1734 O O . THR A 1 219 ? -10.802 1.819 -15.762 1.00 97.69 219 THR A O 1
ATOM 1737 N N . TYR A 1 220 ? -9.204 2.603 -14.393 1.00 98.12 220 TYR A N 1
ATOM 1738 C CA . TYR A 1 220 ? -8.194 2.753 -15.440 1.00 98.12 220 TYR A CA 1
ATOM 1739 C C . TYR A 1 220 ? -7.909 1.426 -16.149 1.00 98.12 220 TYR A C 1
ATOM 1741 O O . TYR A 1 220 ? -7.944 1.355 -17.376 1.00 98.12 220 TYR A O 1
ATOM 1749 N N . SER A 1 221 ? -7.693 0.356 -15.378 1.00 98.31 221 SER A N 1
ATOM 1750 C CA . SER A 1 221 ? -7.408 -0.977 -15.916 1.00 98.31 221 SER A CA 1
ATOM 1751 C C . SER A 1 221 ? -8.556 -1.486 -16.787 1.00 98.31 221 SER A C 1
ATOM 1753 O O . SER A 1 221 ? -8.313 -1.956 -17.894 1.00 98.31 221 SER A O 1
ATOM 1755 N N . LYS A 1 222 ? -9.811 -1.318 -16.347 1.00 97.25 222 LYS A N 1
ATOM 1756 C CA . LYS A 1 222 ? -10.998 -1.665 -17.144 1.00 97.25 222 LYS A CA 1
ATOM 1757 C C . LYS A 1 222 ? -11.065 -0.868 -18.445 1.00 97.25 222 LYS A C 1
ATOM 1759 O O . LYS A 1 222 ? -11.249 -1.463 -19.501 1.00 97.25 222 LYS A O 1
ATOM 1764 N N . ASN A 1 223 ? -10.852 0.446 -18.384 1.00 97.75 223 ASN A N 1
ATOM 1765 C CA . ASN A 1 223 ? -10.896 1.319 -19.560 1.00 97.75 223 ASN A CA 1
ATOM 1766 C C . ASN A 1 223 ? -9.805 0.981 -20.588 1.00 97.75 223 ASN A C 1
ATOM 1768 O O . ASN A 1 223 ? -10.023 1.135 -21.786 1.00 97.75 223 ASN A O 1
ATOM 1772 N N . LYS A 1 224 ? -8.639 0.506 -20.136 1.00 98.06 224 LYS A N 1
ATOM 1773 C CA . LYS A 1 224 ? -7.544 0.051 -21.010 1.00 98.06 224 LYS A CA 1
ATOM 1774 C C . LYS A 1 224 ? -7.663 -1.421 -21.430 1.00 98.06 224 LYS A C 1
ATOM 1776 O O . LYS A 1 224 ? -6.820 -1.893 -22.186 1.00 98.06 224 LYS A O 1
ATOM 1781 N N . GLY A 1 225 ? -8.670 -2.155 -20.945 1.00 98.06 225 GLY A N 1
ATOM 1782 C CA . GLY A 1 225 ? -8.828 -3.589 -21.208 1.00 98.06 225 GLY A CA 1
ATOM 1783 C C . GLY A 1 225 ? -7.776 -4.472 -20.524 1.00 98.06 225 GLY A C 1
ATOM 1784 O O . GLY A 1 225 ? -7.517 -5.586 -20.972 1.00 98.06 225 GLY A O 1
ATOM 1785 N N . TYR A 1 226 ? -7.141 -3.988 -19.457 1.00 98.44 226 TYR A N 1
ATOM 1786 C CA . TYR A 1 226 ? -6.160 -4.750 -18.689 1.00 98.44 226 TYR A CA 1
ATOM 1787 C C . TYR A 1 226 ? -6.836 -5.794 -17.804 1.00 98.44 226 TYR A C 1
ATOM 1789 O O . TYR A 1 226 ? -7.863 -5.537 -17.168 1.00 98.44 226 TYR A O 1
ATOM 1797 N N . LYS A 1 227 ? -6.226 -6.978 -17.723 1.00 98.12 227 LYS A N 1
ATOM 1798 C CA . LYS A 1 227 ? -6.729 -8.075 -16.899 1.00 98.12 227 LYS A CA 1
ATOM 1799 C C . LYS A 1 227 ? -6.435 -7.791 -15.430 1.00 98.12 227 LYS A C 1
ATOM 1801 O O . LYS A 1 227 ? -5.282 -7.569 -15.064 1.00 98.12 227 LYS A O 1
ATOM 1806 N N . LEU A 1 228 ? -7.467 -7.848 -14.595 1.00 97.94 228 LEU A N 1
ATOM 1807 C CA . LEU A 1 228 ? -7.340 -7.873 -13.143 1.00 97.94 228 LEU A CA 1
ATOM 1808 C C . LEU A 1 228 ? -7.864 -9.201 -12.623 1.00 97.94 228 LEU A C 1
ATOM 1810 O O . LEU A 1 228 ? -8.921 -9.671 -13.040 1.00 97.94 228 LEU A O 1
ATOM 1814 N N . TYR A 1 229 ? -7.112 -9.783 -11.708 1.00 97.50 229 TYR A N 1
ATOM 1815 C CA . TYR A 1 229 ? -7.487 -10.993 -11.008 1.00 97.50 229 TYR A CA 1
ATOM 1816 C C . TYR A 1 229 ? -8.214 -10.650 -9.724 1.00 97.50 229 TYR A C 1
ATOM 1818 O O . TYR A 1 229 ? -7.759 -9.796 -8.961 1.00 97.50 229 TYR A O 1
ATOM 1826 N N . THR A 1 230 ? -9.365 -11.279 -9.529 1.00 96.25 230 THR A N 1
ATOM 1827 C CA . THR A 1 230 ? -10.340 -10.884 -8.509 1.00 96.25 230 THR A CA 1
ATOM 1828 C C . THR A 1 230 ? -10.697 -12.012 -7.554 1.00 96.25 230 THR A C 1
ATOM 1830 O O . THR A 1 230 ? -11.499 -11.789 -6.648 1.00 96.25 230 THR A O 1
ATOM 1833 N N . SER A 1 231 ? -10.165 -13.219 -7.759 1.00 94.38 231 SER A N 1
ATOM 1834 C CA . SER A 1 231 ? -10.421 -14.329 -6.845 1.00 94.38 231 SER A CA 1
ATOM 1835 C C . SER A 1 231 ? -9.665 -14.096 -5.532 1.00 94.38 231 SER A C 1
ATOM 1837 O O . SER A 1 231 ? -8.617 -13.439 -5.536 1.00 94.38 231 SER A O 1
ATOM 1839 N N . PRO A 1 232 ? -10.166 -14.619 -4.400 1.00 88.25 232 PRO A N 1
ATOM 1840 C CA . PRO A 1 232 ? -9.537 -14.408 -3.102 1.00 88.25 232 PRO A CA 1
ATOM 1841 C C . PRO A 1 232 ? -8.046 -14.774 -3.100 1.00 88.25 232 PRO A C 1
ATOM 1843 O O . PRO A 1 232 ? -7.660 -15.863 -3.519 1.00 88.25 232 PRO A O 1
ATOM 1846 N N . GLY A 1 233 ? -7.211 -13.852 -2.617 1.00 87.19 233 GLY A N 1
ATOM 1847 C CA . GLY A 1 233 ? -5.761 -14.029 -2.499 1.00 87.19 233 GLY A CA 1
ATOM 1848 C C . GLY A 1 233 ? -4.957 -13.830 -3.789 1.00 87.19 233 GLY A C 1
ATOM 1849 O O . GLY A 1 233 ? -3.730 -13.745 -3.706 1.00 87.19 233 GLY A O 1
ATOM 1850 N N . GLU A 1 234 ? -5.596 -13.717 -4.962 1.00 96.75 234 GLU A N 1
ATOM 1851 C CA . GLU A 1 234 ? -4.890 -13.398 -6.208 1.00 96.75 234 GLU A CA 1
ATOM 1852 C C . GLU A 1 234 ? -4.314 -11.978 -6.159 1.00 96.75 234 GLU A C 1
ATOM 1854 O O . GLU A 1 234 ? -5.007 -11.003 -5.853 1.00 96.75 234 GLU A O 1
ATOM 1859 N N . LYS A 1 235 ? -3.030 -11.852 -6.499 1.00 97.06 235 LYS A N 1
ATOM 1860 C CA . LYS A 1 235 ? -2.287 -10.596 -6.441 1.00 97.06 235 LYS A CA 1
ATOM 1861 C C . LYS A 1 235 ? -2.220 -9.949 -7.825 1.00 97.06 235 LYS A C 1
ATOM 1863 O O . LYS A 1 235 ? -2.022 -10.618 -8.844 1.00 97.06 235 LYS A O 1
ATOM 1868 N N . ASN A 1 236 ? -2.321 -8.623 -7.858 1.00 98.62 236 ASN A N 1
ATOM 1869 C CA . ASN A 1 236 ? -2.078 -7.805 -9.046 1.00 98.62 236 ASN A CA 1
ATOM 1870 C C . ASN A 1 236 ? -0.952 -6.813 -8.741 1.00 98.62 236 ASN A C 1
ATOM 1872 O O . ASN A 1 236 ? -1.087 -5.996 -7.829 1.00 98.62 236 ASN A O 1
ATOM 1876 N N . ILE A 1 237 ? 0.155 -6.878 -9.486 1.00 98.81 237 ILE A N 1
ATOM 1877 C CA . ILE A 1 237 ? 1.290 -5.964 -9.309 1.00 98.81 237 ILE A CA 1
ATOM 1878 C C . ILE A 1 237 ? 1.068 -4.741 -10.196 1.00 98.81 237 ILE A C 1
ATOM 1880 O O . ILE A 1 237 ? 0.927 -4.860 -11.415 1.00 98.81 237 ILE A O 1
ATOM 1884 N N . ILE A 1 238 ? 1.049 -3.562 -9.588 1.00 98.81 238 ILE A N 1
ATOM 1885 C CA . ILE A 1 238 ? 0.804 -2.291 -10.268 1.00 98.81 238 ILE A CA 1
ATOM 1886 C C . ILE A 1 238 ? 1.961 -1.345 -9.956 1.00 98.81 238 ILE A C 1
ATOM 1888 O O . ILE A 1 238 ? 2.395 -1.260 -8.812 1.00 98.81 238 ILE A O 1
ATOM 1892 N N . TYR A 1 239 ? 2.456 -0.633 -10.960 1.00 98.69 239 TYR A N 1
ATOM 1893 C CA . TYR A 1 239 ? 3.330 0.516 -10.783 1.00 98.69 239 TYR A CA 1
ATOM 1894 C C . TYR A 1 239 ? 2.587 1.774 -11.213 1.00 98.69 239 TYR A C 1
ATOM 1896 O O . TYR A 1 239 ? 1.935 1.766 -12.259 1.00 98.69 239 TYR A O 1
ATOM 1904 N N . ILE A 1 240 ? 2.676 2.831 -10.410 1.00 98.38 240 ILE A N 1
ATOM 1905 C CA . ILE A 1 240 ? 2.105 4.139 -10.737 1.00 98.38 240 ILE A CA 1
ATOM 1906 C C . ILE A 1 240 ? 3.228 5.156 -10.802 1.00 98.38 240 ILE A C 1
ATOM 1908 O O . ILE A 1 240 ? 3.921 5.361 -9.810 1.00 98.38 240 ILE A O 1
ATOM 1912 N N . GLU A 1 241 ? 3.393 5.777 -11.961 1.00 97.12 241 GLU A N 1
ATOM 1913 C CA . GLU A 1 241 ? 4.465 6.740 -12.193 1.00 97.12 241 GLU A CA 1
ATOM 1914 C C . GLU A 1 241 ? 4.093 8.127 -11.672 1.00 97.12 241 GLU A C 1
ATOM 1916 O O . GLU A 1 241 ? 2.962 8.580 -11.884 1.00 97.12 241 GLU A O 1
ATOM 1921 N N . GLY A 1 242 ? 5.044 8.810 -11.037 1.00 95.88 242 GLY A N 1
ATOM 1922 C CA . GLY A 1 242 ? 4.883 10.187 -10.577 1.00 95.88 242 GLY A CA 1
ATOM 1923 C C . GLY A 1 242 ? 3.812 10.363 -9.496 1.00 95.88 242 GLY A C 1
ATOM 1924 O O . GLY A 1 242 ? 2.994 11.285 -9.576 1.00 95.88 242 GLY A O 1
ATOM 1925 N N . MET A 1 243 ? 3.776 9.473 -8.500 1.00 95.19 243 MET A N 1
ATOM 1926 C CA . MET A 1 243 ? 2.791 9.504 -7.415 1.00 95.19 243 MET A CA 1
ATOM 1927 C C . MET A 1 243 ? 3.439 9.277 -6.044 1.00 95.19 243 MET A C 1
ATOM 1929 O O . MET A 1 243 ? 4.271 8.393 -5.870 1.00 95.19 243 MET A O 1
ATOM 1933 N N . ASN A 1 244 ? 3.031 10.072 -5.058 1.00 89.00 244 ASN A N 1
ATOM 1934 C CA . ASN A 1 244 ? 3.457 9.954 -3.666 1.00 89.00 244 ASN A CA 1
ATOM 1935 C C . ASN A 1 244 ? 2.667 8.854 -2.931 1.00 89.00 244 ASN A C 1
ATOM 1937 O O . ASN A 1 244 ? 1.553 8.523 -3.345 1.00 89.00 244 ASN A O 1
ATOM 1941 N N . PRO A 1 245 ? 3.168 8.322 -1.798 1.00 81.44 245 PRO A N 1
ATOM 1942 C CA . PRO A 1 245 ? 2.470 7.285 -1.027 1.00 81.44 245 PRO A CA 1
ATOM 1943 C C . PRO A 1 245 ? 1.062 7.661 -0.541 1.00 81.44 245 PRO A C 1
ATOM 1945 O O . PRO A 1 245 ? 0.239 6.777 -0.312 1.00 81.44 245 PRO A O 1
ATOM 1948 N N . ASP A 1 246 ? 0.764 8.956 -0.408 1.00 77.75 246 ASP A N 1
ATOM 1949 C CA . ASP A 1 246 ? -0.571 9.463 -0.070 1.00 77.75 246 ASP A CA 1
ATOM 1950 C C . ASP A 1 246 ? -1.540 9.510 -1.274 1.00 77.75 246 ASP A C 1
ATOM 1952 O O . ASP A 1 246 ? -2.698 9.901 -1.131 1.00 77.75 246 ASP A O 1
ATOM 1956 N N . GLY A 1 247 ? -1.092 9.093 -2.462 1.00 83.50 247 GLY A N 1
ATOM 1957 C CA . GLY A 1 247 ? -1.871 9.064 -3.698 1.00 83.50 247 GLY A CA 1
ATOM 1958 C C . GLY A 1 247 ? -1.908 10.390 -4.465 1.00 83.50 247 GLY A C 1
ATOM 1959 O O . GLY A 1 247 ? -2.601 10.476 -5.482 1.00 83.50 247 GLY A O 1
ATOM 1960 N N . THR A 1 248 ? -1.193 11.423 -4.008 1.00 88.75 248 THR A N 1
ATOM 1961 C CA . THR A 1 248 ? -1.056 12.693 -4.738 1.00 88.75 248 THR A CA 1
ATOM 1962 C C . THR A 1 248 ? -0.015 12.592 -5.852 1.00 88.75 248 THR A C 1
ATOM 1964 O O . THR A 1 248 ? 0.960 11.852 -5.742 1.00 88.75 248 THR A O 1
ATOM 1967 N N . LEU A 1 249 ? -0.209 13.330 -6.949 1.00 94.56 249 LEU A N 1
ATOM 1968 C CA . LEU A 1 249 ? 0.786 13.399 -8.022 1.00 94.56 249 LEU A CA 1
ATOM 1969 C C . LEU A 1 249 ? 2.013 14.199 -7.579 1.00 94.56 249 LEU A C 1
ATOM 1971 O O . LEU A 1 249 ? 1.892 15.192 -6.860 1.00 94.56 249 LEU A O 1
ATOM 1975 N N . ASN A 1 250 ? 3.182 13.803 -8.074 1.00 94.44 250 ASN A N 1
ATOM 1976 C CA . ASN A 1 250 ? 4.412 14.580 -7.970 1.00 94.44 250 ASN A CA 1
ATOM 1977 C C . ASN A 1 250 ? 4.913 15.003 -9.361 1.00 94.44 250 ASN A C 1
ATOM 1979 O O . ASN A 1 250 ? 4.269 14.766 -10.382 1.00 94.44 250 ASN A O 1
ATOM 1983 N N . ASN A 1 251 ? 6.052 15.694 -9.405 1.00 92.50 251 ASN A N 1
ATOM 1984 C CA . ASN A 1 251 ? 6.604 16.257 -10.640 1.00 92.50 251 ASN A CA 1
ATOM 1985 C C . ASN A 1 251 ? 7.273 15.225 -11.567 1.00 92.50 251 ASN A C 1
ATOM 1987 O O . ASN A 1 251 ? 7.798 15.621 -12.606 1.00 92.50 251 ASN A O 1
ATOM 1991 N N . ASN A 1 252 ? 7.292 13.942 -11.191 1.00 91.31 252 ASN A N 1
ATOM 1992 C CA . ASN A 1 252 ? 7.945 12.861 -11.923 1.00 91.31 252 ASN A CA 1
ATOM 1993 C C . ASN A 1 252 ? 9.414 13.171 -12.300 1.00 91.31 252 ASN A C 1
ATOM 1995 O O . ASN A 1 252 ? 9.867 12.884 -13.407 1.00 91.31 252 ASN A O 1
ATOM 1999 N N . ALA A 1 253 ? 10.154 13.820 -11.390 1.00 91.81 253 ALA A N 1
ATOM 2000 C CA . ALA A 1 253 ? 11.564 14.146 -11.582 1.00 91.81 253 ALA A CA 1
ATOM 2001 C C . ALA A 1 253 ? 12.441 12.918 -11.899 1.00 91.81 253 ALA A C 1
ATOM 2003 O O . ALA A 1 253 ? 12.260 11.828 -11.357 1.00 91.81 253 ALA A O 1
ATOM 2004 N N . LEU A 1 254 ? 13.464 13.125 -12.729 1.00 91.56 254 LEU A N 1
ATOM 2005 C CA . LEU A 1 254 ? 14.466 12.101 -13.013 1.00 91.56 254 LEU A CA 1
ATOM 2006 C C . LEU A 1 254 ? 15.261 11.697 -11.765 1.00 91.56 254 LEU A C 1
ATOM 2008 O O . LEU A 1 254 ? 15.432 12.478 -10.828 1.00 91.56 254 LEU A O 1
ATOM 2012 N N . ASN A 1 255 ? 15.820 10.484 -11.798 1.00 94.19 255 ASN A N 1
ATOM 2013 C CA . ASN A 1 255 ? 16.716 9.954 -10.766 1.00 94.19 255 ASN A CA 1
ATOM 2014 C C . ASN A 1 255 ? 16.123 9.938 -9.339 1.00 94.19 255 ASN A C 1
ATOM 2016 O O . ASN A 1 255 ? 16.875 10.028 -8.370 1.00 94.19 255 ASN A O 1
ATOM 2020 N N . SER A 1 256 ? 14.801 9.816 -9.206 1.00 94.25 256 SER A N 1
ATOM 2021 C CA . SER A 1 256 ? 14.090 9.912 -7.926 1.00 94.25 256 SER A CA 1
ATOM 2022 C C . SER A 1 256 ? 13.207 8.688 -7.668 1.00 94.25 256 SER A C 1
ATOM 2024 O O . SER A 1 256 ? 12.706 8.065 -8.602 1.00 94.25 256 SER A O 1
ATOM 2026 N N . TRP A 1 257 ? 13.002 8.340 -6.398 1.00 94.69 257 TRP A N 1
ATOM 2027 C CA . TRP A 1 257 ? 12.089 7.266 -5.978 1.00 94.69 257 TRP A CA 1
ATOM 2028 C C . TRP A 1 257 ? 10.645 7.776 -5.859 1.00 94.69 257 TRP A C 1
ATOM 2030 O O . TRP A 1 257 ? 10.054 7.770 -4.785 1.00 94.69 257 TRP A O 1
ATOM 2040 N N . ASN A 1 258 ? 10.106 8.276 -6.966 1.00 94.12 258 ASN A N 1
ATOM 2041 C CA . ASN A 1 258 ? 8.863 9.049 -7.042 1.00 94.12 258 ASN A CA 1
ATOM 2042 C C . ASN A 1 258 ? 7.694 8.299 -7.701 1.00 94.12 258 ASN A C 1
ATOM 2044 O O . ASN A 1 258 ? 6.666 8.907 -8.011 1.00 94.12 258 ASN A O 1
ATOM 2048 N N . ASP A 1 259 ? 7.849 6.992 -7.888 1.00 97.25 259 ASP A N 1
ATOM 2049 C CA . ASP A 1 259 ? 6.796 6.098 -8.344 1.00 97.25 259 ASP A CA 1
ATOM 2050 C C . ASP A 1 259 ? 6.311 5.227 -7.180 1.00 97.25 259 ASP A C 1
ATOM 2052 O O . ASP A 1 259 ? 6.975 5.078 -6.151 1.00 97.25 259 ASP A O 1
ATOM 2056 N N . LEU A 1 260 ? 5.173 4.566 -7.369 1.00 97.12 260 LEU A N 1
ATOM 2057 C CA . LEU A 1 260 ? 4.655 3.574 -6.433 1.00 97.12 260 LEU A CA 1
ATOM 2058 C C . LEU A 1 260 ? 4.739 2.177 -7.020 1.00 97.12 260 LEU A C 1
ATOM 2060 O O . LEU A 1 260 ? 4.344 1.961 -8.161 1.00 97.12 260 LEU A O 1
ATOM 2064 N N . ARG A 1 261 ? 5.155 1.208 -6.203 1.00 98.19 261 ARG A N 1
ATOM 2065 C CA . ARG A 1 261 ? 4.899 -0.220 -6.411 1.00 98.19 261 ARG A CA 1
ATOM 2066 C C . ARG A 1 261 ? 3.755 -0.640 -5.503 1.00 98.19 261 ARG A C 1
ATOM 2068 O O . ARG A 1 261 ? 3.847 -0.481 -4.292 1.00 98.19 261 ARG A O 1
ATOM 2075 N N . ILE A 1 262 ? 2.712 -1.216 -6.080 1.00 97.44 262 ILE A N 1
ATOM 2076 C CA . ILE A 1 262 ? 1.473 -1.595 -5.405 1.00 97.44 262 ILE A CA 1
ATOM 2077 C C . ILE A 1 262 ? 1.193 -3.082 -5.618 1.00 97.44 262 ILE A C 1
ATOM 2079 O O . ILE A 1 262 ? 1.390 -3.620 -6.709 1.00 97.44 262 ILE A O 1
ATOM 2083 N N . VAL A 1 263 ? 0.676 -3.728 -4.575 1.00 97.19 263 VAL A N 1
ATOM 2084 C CA . VAL A 1 263 ? -0.055 -4.993 -4.684 1.00 97.19 263 VAL A CA 1
ATOM 2085 C C . VAL A 1 263 ? -1.531 -4.712 -4.419 1.00 97.19 263 VAL A C 1
ATOM 2087 O O . VAL A 1 263 ? -1.894 -4.178 -3.369 1.00 97.19 263 VAL A O 1
ATOM 2090 N N . LEU A 1 264 ? -2.366 -5.046 -5.402 1.00 96.50 264 LEU A N 1
ATOM 2091 C CA . LEU A 1 264 ? -3.817 -4.905 -5.363 1.00 96.50 264 LEU A CA 1
ATOM 2092 C C . LEU A 1 264 ? -4.476 -6.287 -5.307 1.00 96.50 264 LEU A C 1
ATOM 2094 O O . LEU A 1 264 ? -4.176 -7.164 -6.122 1.00 96.50 264 LEU A O 1
ATOM 2098 N N . GLU A 1 265 ? -5.418 -6.442 -4.386 1.00 95.19 265 GLU A N 1
ATOM 2099 C CA . GLU A 1 265 ? -6.219 -7.648 -4.181 1.00 95.19 265 GLU A CA 1
ATOM 2100 C C . GLU A 1 265 ? -7.708 -7.307 -4.154 1.00 95.19 265 GLU A C 1
ATOM 2102 O O . GLU A 1 265 ? -8.093 -6.141 -4.028 1.00 95.19 265 GLU A O 1
ATOM 2107 N N . PHE A 1 266 ? -8.552 -8.332 -4.246 1.00 90.56 266 PHE A N 1
ATOM 2108 C CA . PHE A 1 266 ? -9.998 -8.198 -4.129 1.00 90.56 266 PHE A CA 1
ATOM 2109 C C . PHE A 1 266 ? -10.509 -9.011 -2.943 1.00 90.56 266 PHE A C 1
ATOM 2111 O O . PHE A 1 266 ? -10.197 -10.191 -2.800 1.00 90.56 266 PHE A O 1
ATOM 2118 N N . PHE A 1 267 ? -11.328 -8.370 -2.116 1.00 82.25 267 PHE A N 1
ATOM 2119 C CA . PHE A 1 267 ? -12.003 -8.984 -0.976 1.00 82.25 267 PHE A CA 1
ATOM 2120 C C . PHE A 1 267 ? -13.490 -8.709 -1.115 1.00 82.25 267 PHE A C 1
ATOM 2122 O O . PHE A 1 267 ? -13.888 -7.547 -1.218 1.00 82.25 267 PHE A O 1
ATOM 2129 N N . ASP A 1 268 ? -14.291 -9.768 -1.213 1.00 79.81 268 ASP A N 1
ATOM 2130 C CA . ASP A 1 268 ? -15.733 -9.689 -1.476 1.00 79.81 268 ASP A CA 1
ATOM 2131 C C . ASP A 1 268 ? -16.065 -8.759 -2.660 1.00 79.81 268 ASP A C 1
ATOM 2133 O O . ASP A 1 268 ? -16.938 -7.893 -2.604 1.00 79.81 268 ASP A O 1
ATOM 2137 N N . GLY A 1 269 ? -15.281 -8.878 -3.739 1.00 82.69 269 GLY A N 1
ATOM 2138 C CA . GLY A 1 269 ? -15.410 -8.062 -4.952 1.00 82.69 269 GLY A CA 1
ATOM 2139 C C . GLY A 1 269 ? -14.922 -6.611 -4.829 1.00 82.69 269 GLY A C 1
ATOM 2140 O O . GLY A 1 269 ? -14.903 -5.891 -5.829 1.00 82.69 269 GLY A O 1
ATOM 2141 N N . SER A 1 270 ? -14.484 -6.172 -3.646 1.00 87.50 270 SER A N 1
ATOM 2142 C CA . SER A 1 270 ? -13.957 -4.824 -3.416 1.00 87.50 270 SER A CA 1
ATOM 2143 C C . SER A 1 270 ? -12.432 -4.776 -3.577 1.00 87.50 270 SER A C 1
ATOM 2145 O O . SER A 1 270 ? -11.737 -5.548 -2.914 1.00 87.50 270 SER A O 1
ATOM 2147 N N . PRO A 1 271 ? -11.882 -3.855 -4.393 1.00 93.31 271 PRO A N 1
ATOM 2148 C CA . PRO A 1 271 ? -10.440 -3.725 -4.570 1.00 93.31 271 PRO A CA 1
ATOM 2149 C C . PRO A 1 271 ? -9.785 -3.076 -3.351 1.00 93.31 271 PRO A C 1
ATOM 2151 O O . PRO A 1 271 ? -10.301 -2.094 -2.804 1.00 93.31 271 PRO A O 1
ATOM 2154 N N . LYS A 1 272 ? -8.634 -3.609 -2.944 1.00 89.31 272 LYS A N 1
ATOM 2155 C CA . LYS A 1 272 ? -7.858 -3.152 -1.790 1.00 89.31 272 LYS A CA 1
ATOM 2156 C C . LYS A 1 272 ? -6.371 -3.178 -2.111 1.00 89.31 272 LYS A C 1
ATOM 2158 O O . LYS A 1 272 ? -5.854 -4.175 -2.609 1.00 89.31 272 LYS A O 1
ATOM 2163 N N . ILE A 1 273 ? -5.687 -2.078 -1.812 1.00 91.56 273 ILE A N 1
ATOM 2164 C CA . ILE A 1 273 ? -4.224 -2.043 -1.821 1.00 91.56 273 ILE A CA 1
ATOM 2165 C C . ILE A 1 273 ? -3.760 -2.730 -0.538 1.00 91.56 273 ILE A C 1
ATOM 2167 O O . ILE A 1 273 ? -4.130 -2.304 0.554 1.00 91.56 273 ILE A O 1
ATOM 2171 N N . THR A 1 274 ? -3.003 -3.815 -0.674 1.00 86.88 274 THR A N 1
ATOM 2172 C CA . THR A 1 274 ? -2.481 -4.610 0.454 1.00 86.88 274 THR A CA 1
ATOM 2173 C C . THR A 1 274 ? -0.972 -4.465 0.625 1.00 86.88 274 THR A C 1
ATOM 2175 O O . THR A 1 274 ? -0.423 -4.899 1.636 1.00 86.88 274 THR A O 1
ATOM 2178 N N . GLY A 1 275 ? -0.308 -3.799 -0.322 1.00 89.44 275 GLY A N 1
ATOM 2179 C CA . GLY A 1 275 ? 1.073 -3.349 -0.204 1.00 89.44 275 GLY A CA 1
ATOM 2180 C C . GLY A 1 275 ? 1.329 -2.126 -1.081 1.00 89.44 275 GLY A C 1
ATOM 2181 O O . GLY A 1 275 ? 0.837 -2.069 -2.208 1.00 89.44 275 GLY A O 1
ATOM 2182 N N . ILE A 1 276 ? 2.089 -1.162 -0.562 1.00 92.94 276 ILE A N 1
ATOM 2183 C CA . ILE A 1 276 ? 2.555 0.036 -1.270 1.00 92.94 276 ILE A CA 1
ATOM 2184 C C . ILE A 1 276 ? 4.014 0.276 -0.883 1.00 92.94 276 ILE A C 1
ATOM 2186 O O . ILE A 1 276 ? 4.372 0.154 0.288 1.00 92.94 276 ILE A O 1
ATOM 2190 N N . TRP A 1 277 ? 4.861 0.613 -1.845 1.00 93.50 277 TRP A N 1
ATOM 2191 C CA . TRP A 1 277 ? 6.251 0.978 -1.586 1.00 93.50 277 TRP A CA 1
ATOM 2192 C C . TRP A 1 277 ? 6.686 2.065 -2.556 1.00 93.50 277 TRP A C 1
ATOM 2194 O O . TRP A 1 277 ? 6.303 2.031 -3.726 1.00 93.50 277 TRP A O 1
ATOM 2204 N N . GLU A 1 278 ? 7.541 2.969 -2.085 1.00 95.06 278 GLU A N 1
ATOM 2205 C CA . GLU A 1 278 ? 8.298 3.867 -2.957 1.00 95.06 278 GLU A CA 1
ATOM 2206 C C . GLU A 1 278 ? 9.103 3.045 -3.963 1.00 95.06 278 GLU A C 1
ATOM 2208 O O . GLU A 1 278 ? 9.729 2.026 -3.626 1.00 95.06 278 GLU A O 1
ATOM 2213 N N . ALA A 1 279 ? 9.075 3.481 -5.211 1.00 97.12 279 ALA A N 1
ATOM 2214 C CA . ALA A 1 279 ? 9.634 2.755 -6.325 1.00 97.12 279 ALA A CA 1
ATOM 2215 C C . ALA A 1 279 ? 10.153 3.699 -7.411 1.00 97.12 279 ALA A C 1
ATOM 2217 O O . ALA A 1 279 ? 10.062 4.920 -7.319 1.00 97.12 279 ALA A O 1
ATOM 2218 N N . THR A 1 280 ? 10.725 3.097 -8.445 1.00 97.25 280 THR A N 1
ATOM 2219 C CA . THR A 1 280 ? 11.010 3.750 -9.715 1.00 97.25 280 THR A CA 1
ATOM 2220 C C . THR A 1 280 ? 10.794 2.763 -10.859 1.00 97.25 280 THR A C 1
ATOM 2222 O O . THR A 1 280 ? 11.097 1.567 -10.754 1.00 97.25 280 THR A O 1
ATOM 2225 N N . THR A 1 281 ? 10.254 3.279 -11.950 1.00 96.56 281 THR A N 1
ATOM 2226 C CA . THR A 1 281 ? 10.136 2.645 -13.267 1.00 96.56 281 THR A CA 1
ATOM 2227 C C . THR A 1 281 ? 11.142 3.229 -14.268 1.00 96.56 281 THR A C 1
ATOM 2229 O O . THR A 1 281 ? 11.268 2.747 -15.398 1.00 96.56 281 THR A O 1
ATOM 2232 N N . ALA A 1 282 ? 11.877 4.258 -13.837 1.00 94.25 282 ALA A N 1
ATOM 2233 C CA . ALA A 1 282 ? 12.853 5.002 -14.608 1.00 94.25 282 ALA A CA 1
ATOM 2234 C C . ALA A 1 282 ? 14.294 4.539 -14.300 1.00 94.25 282 ALA A C 1
ATOM 2236 O O . ALA A 1 282 ? 14.573 3.925 -13.261 1.00 94.25 282 ALA A O 1
ATOM 2237 N N . PRO A 1 283 ? 15.248 4.806 -15.207 1.00 96.06 283 PRO A N 1
ATOM 2238 C CA . PRO A 1 283 ? 16.660 4.604 -14.927 1.00 96.06 283 PRO A CA 1
ATOM 2239 C C . PRO A 1 283 ? 17.176 5.628 -13.907 1.00 96.06 283 PRO A C 1
ATOM 2241 O O . PRO A 1 283 ? 16.739 6.778 -13.852 1.00 96.06 283 PRO A O 1
ATOM 2244 N N . GLY A 1 284 ? 18.174 5.219 -13.125 1.00 95.94 284 GLY A N 1
ATOM 2245 C CA . GLY A 1 284 ? 18.969 6.148 -12.330 1.00 95.94 284 GLY A CA 1
ATOM 2246 C C . GLY A 1 284 ? 19.923 6.961 -13.205 1.00 95.94 284 GLY A C 1
ATOM 2247 O O . GLY A 1 284 ? 20.317 6.528 -14.292 1.00 95.94 284 GLY A O 1
ATOM 2248 N N . LYS A 1 285 ? 20.373 8.111 -12.690 1.00 94.44 285 LYS A N 1
ATOM 2249 C CA . LYS A 1 285 ? 21.212 9.080 -13.414 1.00 94.44 285 LYS A CA 1
ATOM 2250 C C . LYS A 1 285 ? 22.439 8.444 -14.061 1.00 94.44 285 LYS A C 1
ATOM 2252 O O . LYS A 1 285 ? 22.786 8.789 -15.185 1.00 94.44 285 LYS A O 1
ATOM 2257 N N . TYR A 1 286 ? 23.080 7.488 -13.385 1.00 95.50 286 TYR A N 1
ATOM 2258 C CA . TYR A 1 286 ? 24.240 6.798 -13.947 1.00 95.50 286 TYR A CA 1
ATOM 2259 C C . TYR A 1 286 ? 23.920 6.117 -15.284 1.00 95.50 286 TYR A C 1
ATOM 2261 O O . TYR A 1 286 ? 24.715 6.214 -16.215 1.00 95.50 286 TYR A O 1
ATOM 2269 N N . TYR A 1 287 ? 22.772 5.443 -15.385 1.00 96.69 287 TYR A N 1
ATOM 2270 C CA . TYR A 1 287 ? 22.374 4.717 -16.590 1.00 96.69 287 TYR A CA 1
ATOM 2271 C C . TYR A 1 287 ? 21.720 5.613 -17.638 1.00 96.69 287 TYR A C 1
ATOM 2273 O O . TYR A 1 287 ? 21.826 5.304 -18.821 1.00 96.69 287 TYR A O 1
ATOM 2281 N N . THR A 1 288 ? 21.124 6.735 -17.238 1.00 95.12 288 THR A N 1
ATOM 2282 C CA . THR A 1 288 ? 20.750 7.810 -18.169 1.00 95.12 288 THR A CA 1
ATOM 2283 C C . THR A 1 288 ? 21.996 8.390 -18.848 1.00 95.12 288 THR A C 1
ATOM 2285 O O . THR A 1 288 ? 22.076 8.471 -20.073 1.00 95.12 288 THR A O 1
ATOM 2288 N N . ASP A 1 289 ? 23.033 8.713 -18.068 1.00 95.75 289 ASP A N 1
ATOM 2289 C CA . ASP A 1 289 ? 24.266 9.308 -18.590 1.00 95.75 289 ASP A CA 1
ATOM 2290 C C . ASP A 1 289 ? 25.124 8.296 -19.371 1.00 95.75 289 ASP A C 1
ATOM 2292 O O . ASP A 1 289 ? 25.739 8.662 -20.381 1.00 95.75 289 ASP A O 1
ATOM 2296 N N . LYS A 1 290 ? 25.162 7.036 -18.915 1.00 96.25 290 LYS A N 1
ATOM 2297 C CA . LYS A 1 290 ? 25.965 5.927 -19.460 1.00 96.25 290 LYS A CA 1
ATOM 2298 C C . LYS A 1 290 ? 25.073 4.707 -19.737 1.00 96.25 290 LYS A C 1
ATOM 2300 O O . LYS A 1 290 ? 25.126 3.721 -18.993 1.00 96.25 290 LYS A O 1
ATOM 2305 N N . PRO A 1 291 ? 24.236 4.756 -20.786 1.00 95.44 291 PRO A N 1
ATOM 2306 C CA . PRO A 1 291 ? 23.284 3.692 -21.058 1.00 95.44 291 PRO A CA 1
ATOM 2307 C C . PRO A 1 291 ? 23.990 2.407 -21.477 1.00 95.44 291 PRO A C 1
ATOM 2309 O O . PRO A 1 291 ? 24.975 2.418 -22.213 1.00 95.44 291 PRO A O 1
ATOM 2312 N N . MET A 1 292 ? 23.435 1.272 -21.053 1.00 94.75 292 MET A N 1
ATOM 2313 C CA . MET A 1 292 ? 23.932 -0.053 -21.445 1.00 94.75 292 MET A CA 1
ATOM 2314 C C . MET A 1 292 ? 23.698 -0.354 -22.933 1.00 94.75 292 MET A C 1
ATOM 2316 O O . MET A 1 292 ? 24.295 -1.272 -23.486 1.00 94.75 292 MET A O 1
ATOM 2320 N N . ASN A 1 293 ? 22.821 0.411 -23.585 1.00 95.81 293 ASN A N 1
ATOM 2321 C CA . ASN A 1 293 ? 22.541 0.320 -25.008 1.00 95.81 293 ASN A CA 1
ATOM 2322 C C . ASN A 1 293 ? 22.845 1.668 -25.673 1.00 95.81 293 ASN A C 1
ATOM 2324 O O . ASN A 1 293 ? 22.379 2.708 -25.215 1.00 95.81 293 ASN A O 1
ATOM 2328 N N . ARG A 1 294 ? 23.565 1.645 -26.802 1.00 95.81 294 ARG A N 1
ATOM 2329 C CA . ARG A 1 294 ? 23.890 2.845 -27.597 1.00 95.81 294 ARG A CA 1
ATOM 2330 C C . ARG A 1 294 ? 22.667 3.642 -28.072 1.00 95.81 294 ARG A C 1
ATOM 2332 O O . ARG A 1 294 ? 22.806 4.795 -28.465 1.00 95.81 294 ARG A O 1
ATOM 2339 N N . ALA A 1 295 ? 21.490 3.019 -28.092 1.00 95.75 295 ALA A N 1
ATOM 2340 C CA . ALA A 1 295 ? 20.237 3.665 -28.449 1.00 95.75 295 ALA A CA 1
ATOM 2341 C C . ALA A 1 295 ? 19.653 4.530 -27.322 1.00 95.75 295 ALA A C 1
ATOM 2343 O O . ALA A 1 295 ? 18.751 5.296 -27.620 1.00 95.75 295 ALA A O 1
ATOM 2344 N N . GLY A 1 296 ? 20.138 4.421 -26.079 1.00 96.81 296 GLY A N 1
ATOM 2345 C CA . GLY A 1 296 ? 19.614 5.166 -24.931 1.00 96.81 296 GLY A CA 1
ATOM 2346 C C . GLY A 1 296 ? 19.270 4.286 -23.730 1.00 96.81 296 GLY A C 1
ATOM 2347 O O . GLY A 1 296 ? 19.271 3.048 -23.818 1.00 96.81 296 GLY A O 1
ATOM 2348 N N . ALA A 1 297 ? 18.979 4.931 -22.600 1.00 97.25 297 ALA A N 1
ATOM 2349 C CA . ALA A 1 297 ? 18.532 4.243 -21.391 1.00 97.25 297 ALA A CA 1
ATOM 2350 C C . ALA A 1 297 ? 17.145 3.621 -21.612 1.00 97.25 297 ALA A C 1
ATOM 2352 O O . ALA A 1 297 ? 16.360 4.106 -22.425 1.00 97.25 297 ALA A O 1
ATOM 2353 N N . ALA A 1 298 ? 16.851 2.507 -20.941 1.00 97.56 298 ALA A N 1
ATOM 2354 C CA . ALA A 1 298 ? 15.533 1.894 -21.046 1.00 97.56 298 ALA A CA 1
ATOM 2355 C C . ALA A 1 298 ? 14.553 2.592 -20.097 1.00 97.56 298 ALA A C 1
ATOM 2357 O O . ALA A 1 298 ? 14.815 2.674 -18.900 1.00 97.56 298 ALA A O 1
ATOM 2358 N N . ILE A 1 299 ? 13.410 3.021 -20.627 1.00 96.94 299 ILE A N 1
ATOM 2359 C CA . ILE A 1 299 ? 12.245 3.446 -19.843 1.00 96.94 299 ILE A CA 1
ATOM 2360 C C . ILE A 1 299 ? 11.093 2.544 -20.258 1.00 96.94 299 ILE A C 1
ATOM 2362 O O . ILE A 1 299 ? 10.745 2.495 -21.439 1.00 96.94 299 ILE A O 1
ATOM 2366 N N . ILE A 1 300 ? 10.504 1.795 -19.328 1.00 97.75 300 ILE A N 1
ATOM 2367 C CA . ILE A 1 300 ? 9.407 0.889 -19.678 1.00 97.75 300 ILE A CA 1
ATOM 2368 C C . ILE A 1 300 ? 8.239 1.674 -20.297 1.00 97.75 300 ILE A C 1
ATOM 2370 O O . ILE A 1 300 ? 7.894 2.780 -19.867 1.00 97.75 300 ILE A O 1
ATOM 2374 N N . LYS A 1 301 ? 7.650 1.126 -21.364 1.00 97.81 301 LYS A N 1
ATOM 2375 C CA . LYS A 1 301 ? 6.456 1.711 -21.975 1.00 97.81 301 LYS A CA 1
ATOM 2376 C C . LYS A 1 301 ? 5.243 1.372 -21.099 1.00 97.81 301 LYS A C 1
ATOM 2378 O O . LYS A 1 301 ? 5.060 0.182 -20.832 1.00 97.81 301 LYS A O 1
ATOM 2383 N N . PRO A 1 302 ? 4.397 2.345 -20.708 1.00 97.75 302 PRO A N 1
ATOM 2384 C CA . PRO A 1 302 ? 3.178 2.071 -19.954 1.00 97.75 302 PRO A CA 1
ATOM 2385 C C . PRO A 1 302 ? 2.313 1.008 -20.631 1.00 97.75 302 PRO A C 1
ATOM 2387 O O . PRO A 1 302 ? 2.205 0.976 -21.860 1.00 97.75 302 PRO A O 1
ATOM 2390 N N . GLY A 1 303 ? 1.742 0.106 -19.837 1.00 98.31 303 GLY A N 1
ATOM 2391 C CA . GLY A 1 303 ? 1.151 -1.127 -20.351 1.00 98.31 303 GLY A CA 1
ATOM 2392 C C . GLY A 1 303 ? 1.011 -2.212 -19.292 1.00 98.31 303 GLY A C 1
ATOM 2393 O O . GLY A 1 303 ? 1.541 -2.090 -18.190 1.00 98.31 303 GLY A O 1
ATOM 2394 N N . GLN A 1 304 ? 0.324 -3.296 -19.646 1.00 98.75 304 GLN A N 1
ATOM 2395 C CA . GLN A 1 304 ? 0.306 -4.530 -18.866 1.00 98.75 304 GLN A CA 1
ATOM 2396 C C . GLN A 1 304 ? 1.175 -5.590 -19.550 1.00 98.75 304 GLN A C 1
ATOM 2398 O O . GLN A 1 304 ? 0.995 -5.873 -20.734 1.00 98.75 304 GLN A O 1
ATOM 2403 N N . TYR A 1 305 ? 2.096 -6.191 -18.797 1.00 98.75 305 TYR A N 1
ATOM 2404 C CA . TYR A 1 305 ? 3.014 -7.217 -19.293 1.00 98.75 305 TYR A CA 1
ATOM 2405 C C . TYR A 1 305 ? 2.968 -8.452 -18.394 1.00 98.75 305 TYR A C 1
ATOM 2407 O O . TYR A 1 305 ? 2.994 -8.321 -17.175 1.00 98.75 305 TYR A O 1
ATOM 2415 N N . TRP A 1 306 ? 2.950 -9.645 -18.991 1.00 98.56 306 TRP A N 1
ATOM 2416 C CA . TRP A 1 306 ? 3.045 -10.942 -18.306 1.00 98.56 306 TRP A CA 1
ATOM 2417 C C . TRP A 1 306 ? 4.448 -11.495 -18.506 1.00 98.56 306 TRP A C 1
ATOM 2419 O O . TRP A 1 306 ? 4.682 -12.261 -19.439 1.00 98.56 306 TRP A O 1
ATOM 2429 N N . ALA A 1 307 ? 5.403 -11.028 -17.699 1.00 98.69 307 ALA A N 1
ATOM 2430 C CA . ALA A 1 307 ? 6.804 -11.162 -18.075 1.00 98.69 307 ALA A CA 1
ATOM 2431 C C . ALA A 1 307 ? 7.776 -11.598 -16.993 1.00 98.69 307 ALA A C 1
ATOM 2433 O O . ALA A 1 307 ? 8.944 -11.770 -17.336 1.00 98.69 307 ALA A O 1
ATOM 2434 N N . TRP A 1 308 ? 7.360 -11.833 -15.748 1.00 98.81 308 TRP A N 1
ATOM 2435 C CA . TRP A 1 308 ? 8.327 -12.089 -14.683 1.00 98.81 308 TRP A CA 1
ATOM 2436 C C . TRP A 1 308 ? 8.065 -13.354 -13.876 1.00 98.81 308 TRP A C 1
ATOM 2438 O O . TRP A 1 308 ? 6.925 -13.706 -13.611 1.00 98.81 308 TRP A O 1
ATOM 2448 N N . LYS A 1 309 ? 9.137 -14.020 -13.446 1.00 98.75 309 LYS A N 1
ATOM 2449 C CA . LYS A 1 309 ? 9.095 -15.160 -12.517 1.00 98.75 309 LYS A CA 1
ATOM 2450 C C . LYS A 1 309 ? 9.934 -14.863 -11.282 1.00 98.75 309 LYS A C 1
ATOM 2452 O O . LYS A 1 309 ? 10.895 -14.101 -11.375 1.00 98.75 309 LYS A O 1
ATOM 2457 N N . VAL A 1 310 ? 9.618 -15.493 -10.152 1.00 98.75 310 VAL A N 1
ATOM 2458 C CA . VAL A 1 310 ? 10.507 -15.465 -8.980 1.00 98.75 310 VAL A CA 1
ATOM 2459 C C . VAL A 1 310 ? 11.877 -16.021 -9.377 1.00 98.75 310 VAL A C 1
ATOM 2461 O O . VAL A 1 310 ? 11.976 -17.026 -10.080 1.00 98.75 310 VAL A O 1
ATOM 2464 N N . GLY A 1 311 ? 12.940 -15.342 -8.961 1.00 98.19 311 GLY A N 1
ATOM 2465 C CA . GLY A 1 311 ? 14.312 -15.760 -9.215 1.00 98.19 311 GLY A CA 1
ATOM 2466 C C . GLY A 1 311 ? 15.314 -14.879 -8.481 1.00 98.19 311 GLY A C 1
ATOM 2467 O O . GLY A 1 311 ? 14.942 -14.080 -7.626 1.00 98.19 311 GLY A O 1
ATOM 2468 N N . THR A 1 312 ? 16.590 -15.008 -8.835 1.00 97.88 312 THR A N 1
ATOM 2469 C CA . THR A 1 312 ? 17.683 -14.262 -8.197 1.00 97.88 312 THR A CA 1
ATOM 2470 C C . THR A 1 312 ? 18.148 -13.106 -9.084 1.00 97.88 312 THR A C 1
ATOM 2472 O O . THR A 1 312 ? 18.399 -13.290 -10.275 1.00 97.88 312 THR A O 1
ATOM 2475 N N . HIS A 1 313 ? 18.280 -11.914 -8.505 1.00 96.38 313 HIS A N 1
ATOM 2476 C CA . HIS A 1 313 ? 18.887 -10.732 -9.113 1.00 96.38 313 HIS A CA 1
ATOM 2477 C C . HIS A 1 313 ? 20.210 -10.380 -8.411 1.00 96.38 313 HIS A C 1
ATOM 2479 O O . HIS A 1 313 ? 20.424 -10.709 -7.244 1.00 96.38 313 HIS A O 1
ATOM 2485 N N . GLY A 1 314 ? 21.085 -9.675 -9.132 1.00 91.06 314 GLY A N 1
ATOM 2486 C CA . GLY A 1 314 ? 22.365 -9.180 -8.633 1.00 91.06 314 GLY A CA 1
ATOM 2487 C C . GLY A 1 314 ? 23.550 -10.085 -8.972 1.00 91.06 314 GLY A C 1
ATOM 2488 O O . GLY A 1 314 ? 23.398 -11.203 -9.451 1.00 91.06 314 GLY A O 1
ATOM 2489 N N . THR A 1 315 ? 24.752 -9.565 -8.739 1.00 87.06 315 THR A N 1
ATOM 2490 C CA . THR A 1 315 ? 26.020 -10.314 -8.839 1.00 87.06 315 THR A CA 1
ATOM 2491 C C . THR A 1 315 ? 26.857 -10.148 -7.575 1.00 87.06 315 THR A C 1
ATOM 2493 O O . THR A 1 315 ? 27.400 -11.119 -7.067 1.00 87.06 315 THR A O 1
ATOM 2496 N N . LYS A 1 316 ? 26.927 -8.921 -7.039 1.00 89.25 316 LYS A N 1
ATOM 2497 C CA . LYS A 1 316 ? 27.620 -8.603 -5.778 1.00 89.25 316 LYS A CA 1
ATOM 2498 C C . LYS A 1 316 ? 26.760 -8.836 -4.540 1.00 89.25 316 LYS A C 1
ATOM 2500 O O . LYS A 1 316 ? 27.259 -9.289 -3.522 1.00 89.25 316 LYS A O 1
ATOM 2505 N N . GLU A 1 317 ? 25.478 -8.504 -4.635 1.00 93.25 317 GLU A N 1
ATOM 2506 C CA . GLU A 1 317 ? 24.504 -8.681 -3.562 1.00 93.25 317 GLU A CA 1
ATOM 2507 C C . GLU A 1 317 ? 23.334 -9.480 -4.132 1.00 93.25 317 GLU A C 1
ATOM 2509 O O . GLU A 1 317 ? 22.371 -8.915 -4.649 1.00 93.25 317 GLU A O 1
ATOM 2514 N N . LEU A 1 318 ? 23.476 -10.806 -4.143 1.00 96.56 318 LEU A N 1
ATOM 2515 C CA . LEU A 1 318 ? 22.442 -11.705 -4.651 1.00 96.56 318 LEU A CA 1
ATOM 2516 C C . LEU A 1 318 ? 21.196 -11.624 -3.769 1.00 96.56 318 LEU A C 1
ATOM 2518 O O . LEU A 1 318 ? 21.281 -11.695 -2.542 1.00 96.56 318 LEU A O 1
ATOM 2522 N N . HIS A 1 319 ? 20.031 -11.496 -4.393 1.00 97.44 319 HIS A N 1
ATOM 2523 C CA . HIS A 1 319 ? 18.756 -11.460 -3.689 1.00 97.44 319 HIS A CA 1
ATOM 2524 C C . HIS A 1 319 ? 17.604 -11.952 -4.551 1.00 97.44 319 HIS A C 1
ATOM 2526 O O . HIS A 1 319 ? 17.658 -11.916 -5.778 1.00 97.44 319 HIS A O 1
ATOM 2532 N N . GLU A 1 320 ? 16.547 -12.405 -3.885 1.00 98.38 320 GLU A N 1
ATOM 2533 C CA . GLU A 1 320 ? 15.301 -12.782 -4.539 1.00 98.38 320 GLU A CA 1
ATOM 2534 C C . GLU A 1 320 ? 14.621 -11.548 -5.151 1.00 98.38 320 GLU A C 1
ATOM 2536 O O . GLU A 1 320 ? 14.633 -10.479 -4.546 1.00 98.38 320 GLU A O 1
ATOM 2541 N N . GLY A 1 321 ? 14.029 -11.711 -6.331 1.00 98.25 321 GLY A N 1
ATOM 2542 C CA . GLY A 1 321 ? 13.242 -10.703 -7.032 1.00 98.25 321 GLY A CA 1
ATOM 2543 C C . GLY A 1 321 ? 12.373 -11.335 -8.120 1.00 98.25 321 GLY A C 1
ATOM 2544 O O . GLY A 1 321 ? 12.301 -12.560 -8.250 1.00 98.25 321 GLY A O 1
ATOM 2545 N N . LEU A 1 322 ? 11.727 -10.503 -8.938 1.00 98.75 322 LEU A N 1
ATOM 2546 C CA . LEU A 1 322 ? 11.018 -10.958 -10.136 1.00 98.75 322 LEU A CA 1
ATOM 2547 C C . LEU A 1 322 ? 11.898 -10.743 -11.371 1.00 98.75 322 LEU A C 1
ATOM 2549 O O . LEU A 1 322 ? 12.170 -9.612 -11.769 1.00 98.75 322 LEU A O 1
ATOM 2553 N N . VAL A 1 323 ? 12.363 -11.829 -11.977 1.00 98.69 323 VAL A N 1
ATOM 2554 C CA . VAL A 1 323 ? 13.288 -11.816 -13.114 1.00 98.69 323 VAL A CA 1
ATOM 2555 C C . VAL A 1 323 ? 12.512 -11.866 -14.422 1.00 98.69 323 VAL A C 1
ATOM 2557 O O . VAL A 1 323 ? 11.602 -12.684 -14.568 1.00 98.69 323 VAL A O 1
ATOM 2560 N N . GLN A 1 324 ? 12.882 -11.018 -15.383 1.00 98.62 324 GLN A N 1
ATOM 2561 C CA . GLN A 1 324 ? 12.242 -10.995 -16.696 1.00 98.62 324 GLN A CA 1
ATOM 2562 C C . GLN A 1 324 ? 12.440 -12.329 -17.434 1.00 98.62 324 GLN A C 1
ATOM 2564 O O . GLN A 1 324 ? 13.560 -12.829 -17.556 1.00 98.62 324 GLN A O 1
ATOM 2569 N N . LYS A 1 325 ? 11.346 -12.883 -17.957 1.00 98.44 325 LYS A N 1
ATOM 2570 C CA . LYS A 1 325 ? 11.276 -14.122 -18.743 1.00 98.44 325 LYS A CA 1
ATOM 2571 C C . LYS A 1 325 ? 10.499 -13.980 -20.051 1.00 98.44 325 LYS A C 1
ATOM 2573 O O . LYS A 1 325 ? 10.684 -14.824 -20.917 1.00 98.44 325 LYS A O 1
ATOM 2578 N N . GLN A 1 326 ? 9.675 -12.941 -20.215 1.00 98.56 326 GLN A N 1
ATOM 2579 C CA . GLN A 1 326 ? 9.006 -12.641 -21.490 1.00 98.56 326 GLN A CA 1
ATOM 2580 C C . GLN A 1 326 ? 9.352 -11.237 -22.001 1.00 98.56 326 GLN A C 1
ATOM 2582 O O . GLN A 1 326 ? 9.759 -10.375 -21.209 1.00 98.56 326 GLN A O 1
ATOM 2587 N N . PRO A 1 327 ? 9.229 -10.993 -23.319 1.00 98.56 327 PRO A N 1
ATOM 2588 C CA . PRO A 1 327 ? 9.481 -9.684 -23.894 1.00 98.56 327 PRO A CA 1
ATOM 2589 C C . PRO A 1 327 ? 8.585 -8.598 -23.296 1.00 98.56 327 PRO A C 1
ATOM 2591 O O . PRO A 1 327 ? 7.389 -8.796 -23.093 1.00 98.56 327 PRO A O 1
ATOM 2594 N N . ILE A 1 328 ? 9.168 -7.425 -23.075 1.00 98.69 328 ILE A N 1
ATOM 2595 C CA . ILE A 1 328 ? 8.439 -6.193 -22.748 1.00 98.69 328 ILE A CA 1
ATOM 2596 C C . ILE A 1 328 ? 8.825 -5.108 -23.746 1.00 98.69 328 ILE A C 1
ATOM 2598 O O . ILE A 1 328 ? 9.807 -5.267 -24.471 1.00 98.69 328 ILE A O 1
ATOM 2602 N N . THR A 1 329 ? 8.084 -4.002 -23.768 1.00 98.69 329 THR A N 1
ATOM 2603 C CA . THR A 1 329 ? 8.405 -2.847 -24.615 1.00 98.69 329 THR A CA 1
ATOM 2604 C C . THR A 1 329 ? 8.970 -1.709 -23.775 1.00 98.69 329 THR A C 1
ATOM 2606 O O . THR A 1 329 ? 8.418 -1.360 -22.734 1.00 98.69 329 THR A O 1
ATOM 2609 N N . VAL A 1 330 ? 10.058 -1.107 -24.250 1.00 98.38 330 VAL A N 1
ATOM 2610 C CA . VAL A 1 330 ? 10.694 0.066 -23.640 1.00 98.38 330 VAL A CA 1
ATOM 2611 C C . VAL A 1 330 ? 10.839 1.185 -24.662 1.00 98.38 330 VAL A C 1
ATOM 2613 O O . VAL A 1 330 ? 10.965 0.919 -25.858 1.00 98.38 330 VAL A O 1
ATOM 2616 N N . TYR A 1 331 ? 10.861 2.423 -24.192 1.00 98.06 331 TYR A N 1
ATOM 2617 C CA . TYR A 1 331 ? 11.461 3.552 -24.889 1.00 98.06 331 TYR A CA 1
ATOM 2618 C C . TYR A 1 331 ? 12.978 3.542 -24.675 1.00 98.06 331 TYR A C 1
ATOM 2620 O O . TYR A 1 331 ? 13.472 3.044 -23.656 1.00 98.06 331 TYR A O 1
ATOM 2628 N N . ARG A 1 332 ? 13.715 4.049 -25.664 1.00 97.69 332 ARG A N 1
ATOM 2629 C CA . ARG A 1 332 ? 15.165 4.241 -25.605 1.00 97.69 332 ARG A CA 1
ATOM 2630 C C . ARG A 1 332 ? 15.472 5.733 -25.558 1.00 97.69 332 ARG A C 1
ATOM 2632 O O . ARG A 1 332 ? 15.537 6.356 -26.613 1.00 97.69 332 ARG A O 1
ATOM 2639 N N . ASP A 1 333 ? 15.690 6.231 -24.346 1.00 96.44 333 ASP A N 1
ATOM 2640 C CA . ASP A 1 333 ? 15.979 7.636 -24.041 1.00 96.44 333 ASP A CA 1
ATOM 2641 C C . ASP A 1 333 ? 17.393 7.991 -24.512 1.00 96.44 333 ASP A C 1
ATOM 2643 O O . ASP A 1 333 ? 18.394 7.785 -23.812 1.00 96.44 333 ASP A O 1
ATOM 2647 N N . LYS A 1 334 ? 17.489 8.404 -25.780 1.00 96.06 334 LYS A N 1
ATOM 2648 C CA . LYS A 1 334 ? 18.768 8.685 -26.450 1.00 96.06 334 LYS A CA 1
ATOM 2649 C C . LYS A 1 334 ? 19.288 10.077 -26.108 1.00 96.06 334 LYS A C 1
ATOM 2651 O O . LYS A 1 334 ? 20.503 10.272 -26.022 1.00 96.06 334 LYS A O 1
ATOM 2656 N N . ASN A 1 335 ? 18.378 11.037 -25.990 1.00 95.12 335 ASN A N 1
ATOM 2657 C CA . ASN A 1 335 ? 18.666 12.438 -25.693 1.00 95.12 335 ASN A CA 1
ATOM 2658 C C . ASN A 1 335 ? 18.811 12.708 -24.185 1.00 95.12 335 ASN A C 1
ATOM 2660 O O . ASN A 1 335 ? 19.281 13.789 -23.837 1.00 95.12 335 ASN A O 1
ATOM 2664 N N . LYS A 1 336 ? 18.545 11.706 -23.333 1.00 95.06 336 LYS A N 1
ATOM 2665 C CA . LYS A 1 336 ? 18.800 11.701 -21.883 1.00 95.06 336 LYS A CA 1
ATOM 2666 C C . LYS A 1 336 ? 17.911 12.671 -21.113 1.00 95.06 336 LYS A C 1
ATOM 2668 O O . LYS A 1 336 ? 18.318 13.176 -20.065 1.00 95.06 336 LYS A O 1
ATOM 2673 N N . ASP A 1 337 ? 16.736 12.971 -21.652 1.00 92.31 337 ASP A N 1
ATOM 2674 C CA . ASP A 1 337 ? 15.807 13.924 -21.051 1.00 92.31 337 ASP A CA 1
ATOM 2675 C C . ASP A 1 337 ? 14.766 13.243 -20.151 1.00 92.31 337 ASP A C 1
ATOM 2677 O O . ASP A 1 337 ? 14.034 13.932 -19.440 1.00 92.31 337 ASP A O 1
ATOM 2681 N N . GLY A 1 338 ? 14.730 11.904 -20.130 1.00 87.81 338 GLY A N 1
ATOM 2682 C CA . GLY A 1 338 ? 13.777 11.130 -19.342 1.00 87.81 338 GLY A CA 1
ATOM 2683 C C . GLY A 1 338 ? 12.357 11.106 -19.895 1.00 87.81 338 GLY A C 1
ATOM 2684 O O . GLY A 1 338 ? 11.477 10.485 -19.291 1.00 87.81 338 GLY A O 1
ATOM 2685 N N . PHE A 1 339 ? 12.105 11.771 -21.020 1.00 88.19 339 PHE A N 1
ATOM 2686 C CA . PHE A 1 339 ? 10.792 11.881 -21.626 1.00 88.19 339 PHE A CA 1
ATOM 2687 C C . PHE A 1 339 ? 10.656 10.915 -22.796 1.00 88.19 339 PHE A C 1
ATOM 2689 O O . PHE A 1 339 ? 11.513 10.763 -23.648 1.00 88.19 339 PHE A O 1
ATOM 2696 N N . ARG A 1 340 ? 9.475 10.314 -22.917 1.00 90.94 340 ARG A N 1
ATOM 2697 C CA . ARG A 1 340 ? 9.186 9.330 -23.974 1.00 90.94 340 ARG A CA 1
ATOM 2698 C C . ARG A 1 340 ? 8.961 9.959 -25.355 1.00 90.94 340 ARG A C 1
ATOM 2700 O O . ARG A 1 340 ? 8.767 9.246 -26.340 1.00 90.94 340 ARG A O 1
ATOM 2707 N N . LYS A 1 341 ? 8.846 11.289 -25.438 1.00 90.56 341 LYS A N 1
ATOM 2708 C CA . LYS A 1 341 ? 8.392 11.983 -26.650 1.00 90.56 341 LYS A CA 1
ATOM 2709 C C . LYS A 1 341 ? 9.507 11.987 -27.694 1.00 90.56 341 LYS A C 1
ATOM 2711 O O . LYS A 1 341 ? 10.508 12.663 -27.529 1.00 90.56 341 LYS A O 1
ATOM 2716 N N . GLY A 1 342 ? 9.277 11.298 -28.810 1.00 90.00 342 GLY A N 1
ATOM 2717 C CA . GLY A 1 342 ? 10.254 11.185 -29.901 1.00 90.00 342 GLY A CA 1
ATOM 2718 C C . GLY A 1 342 ? 11.216 10.002 -29.752 1.00 90.00 342 GLY A C 1
ATOM 2719 O O . GLY A 1 342 ? 11.925 9.677 -30.706 1.00 90.00 342 GLY A O 1
ATOM 2720 N N . ASP A 1 343 ? 11.183 9.309 -28.613 1.00 95.06 343 ASP A N 1
ATOM 2721 C CA . ASP A 1 343 ? 11.964 8.100 -28.393 1.00 95.06 343 ASP A CA 1
ATOM 2722 C C . ASP A 1 343 ? 11.445 6.918 -29.208 1.00 95.06 343 ASP A C 1
ATOM 2724 O O . ASP A 1 343 ? 10.242 6.690 -29.371 1.00 95.06 343 ASP A O 1
ATOM 2728 N N . ARG A 1 344 ? 12.384 6.093 -29.675 1.00 96.25 344 ARG A N 1
ATOM 2729 C CA . ARG A 1 344 ? 12.055 4.841 -30.359 1.00 96.25 344 ARG A CA 1
ATOM 2730 C C . ARG A 1 344 ? 11.686 3.769 -29.348 1.00 96.25 344 ARG A C 1
ATOM 2732 O O . ARG A 1 344 ? 12.352 3.604 -28.326 1.00 96.25 344 ARG A O 1
ATOM 2739 N N . THR A 1 345 ? 10.676 2.977 -29.683 1.00 97.69 345 THR A N 1
ATOM 2740 C CA . THR A 1 345 ? 10.331 1.787 -28.910 1.00 97.69 345 THR A CA 1
ATOM 2741 C C . THR A 1 345 ? 11.168 0.586 -29.329 1.00 97.69 345 THR A C 1
ATOM 2743 O O . THR A 1 345 ? 11.483 0.409 -30.505 1.00 97.69 345 THR A O 1
ATOM 2746 N N . ASN A 1 346 ? 11.475 -0.281 -28.373 1.00 97.69 346 ASN A N 1
ATOM 2747 C CA . ASN A 1 346 ? 12.139 -1.554 -28.603 1.00 97.69 346 ASN A CA 1
ATOM 2748 C C . ASN A 1 346 ? 11.511 -2.626 -27.704 1.00 97.69 346 ASN A C 1
ATOM 2750 O O . ASN A 1 346 ? 11.365 -2.411 -26.501 1.00 97.69 346 ASN A O 1
ATOM 2754 N N . SER A 1 347 ? 11.149 -3.770 -28.287 1.00 98.31 347 SER A N 1
ATOM 2755 C CA . SER A 1 347 ? 10.575 -4.908 -27.565 1.00 98.31 347 SER A CA 1
ATOM 2756 C C . SER A 1 347 ? 11.564 -6.070 -27.496 1.00 98.31 347 SER A C 1
ATOM 2758 O O . SER A 1 347 ? 12.271 -6.332 -28.469 1.00 98.31 347 SER A O 1
ATOM 2760 N N . GLY A 1 348 ? 11.646 -6.746 -26.350 1.00 98.06 348 GLY A N 1
ATOM 2761 C CA . GLY A 1 348 ? 12.589 -7.849 -26.154 1.00 98.06 348 GLY A CA 1
ATOM 2762 C C . GLY A 1 348 ? 12.862 -8.193 -24.690 1.00 98.06 348 GLY A C 1
ATOM 2763 O O . GLY A 1 348 ? 12.207 -7.689 -23.773 1.00 98.06 348 GLY A O 1
ATOM 2764 N N . ILE A 1 349 ? 13.844 -9.075 -24.486 1.00 98.06 349 ILE A N 1
ATOM 2765 C CA . ILE A 1 349 ? 14.395 -9.409 -23.169 1.00 98.06 349 ILE A CA 1
ATOM 2766 C C . ILE A 1 349 ? 15.553 -8.459 -22.872 1.00 98.06 349 ILE A C 1
ATOM 2768 O O . ILE A 1 349 ? 16.519 -8.392 -23.628 1.00 98.06 349 ILE A O 1
ATOM 2772 N N . PHE A 1 350 ? 15.447 -7.720 -21.770 1.00 97.50 350 PHE A N 1
ATOM 2773 C CA . PHE A 1 350 ? 16.401 -6.676 -21.386 1.00 97.50 350 PHE A CA 1
ATOM 2774 C C . PHE A 1 350 ? 16.957 -6.864 -19.971 1.00 97.50 350 PHE A C 1
ATOM 2776 O O . PHE A 1 350 ? 17.735 -6.031 -19.517 1.00 97.50 350 PHE A O 1
ATOM 2783 N N . HIS A 1 351 ? 16.551 -7.934 -19.278 1.00 96.00 351 HIS A N 1
ATOM 2784 C CA . HIS A 1 351 ? 16.815 -8.157 -17.852 1.00 96.00 351 HIS A CA 1
ATOM 2785 C C . HIS A 1 351 ? 16.260 -7.038 -16.954 1.00 96.00 351 HIS A C 1
ATOM 2787 O O . HIS A 1 351 ? 16.837 -6.704 -15.919 1.00 96.00 351 HIS A O 1
ATOM 2793 N N . ILE A 1 352 ? 15.116 -6.473 -17.350 1.00 97.94 352 ILE A N 1
ATOM 2794 C CA . ILE A 1 352 ? 14.356 -5.504 -16.555 1.00 97.94 352 ILE A CA 1
ATOM 2795 C C . ILE A 1 352 ? 13.624 -6.276 -15.459 1.00 97.94 352 ILE A C 1
ATOM 2797 O O . ILE A 1 352 ? 12.548 -6.825 -15.673 1.00 97.94 352 ILE A O 1
ATOM 2801 N N . ASN A 1 353 ? 14.256 -6.381 -14.294 1.00 98.56 353 ASN A N 1
ATOM 2802 C CA . ASN A 1 353 ? 13.759 -7.153 -13.155 1.00 98.56 353 ASN A CA 1
ATOM 2803 C C . ASN A 1 353 ? 13.010 -6.258 -12.157 1.00 98.56 353 ASN A C 1
ATOM 2805 O O . ASN A 1 353 ? 13.206 -5.042 -12.143 1.00 98.56 353 ASN A O 1
ATOM 2809 N N . HIS A 1 354 ? 12.226 -6.863 -11.260 1.00 98.69 354 HIS A N 1
ATOM 2810 C CA . HIS A 1 354 ? 11.775 -6.204 -10.037 1.00 98.69 354 HIS A CA 1
ATOM 2811 C C . HIS A 1 354 ? 12.692 -6.590 -8.883 1.00 98.69 354 HIS A C 1
ATOM 2813 O O . HIS A 1 354 ? 12.779 -7.767 -8.531 1.00 98.69 354 HIS A O 1
ATOM 2819 N N . HIS A 1 355 ? 13.360 -5.605 -8.293 1.00 98.19 355 HIS A N 1
ATOM 2820 C CA . HIS A 1 355 ? 14.351 -5.816 -7.240 1.00 98.19 355 HIS A CA 1
ATOM 2821 C C . HIS A 1 355 ? 14.367 -4.648 -6.235 1.00 98.19 355 HIS A C 1
ATOM 2823 O O . HIS A 1 355 ? 13.503 -3.763 -6.314 1.00 98.19 355 HIS A O 1
ATOM 2829 N N . TYR A 1 356 ? 15.294 -4.648 -5.267 1.00 96.88 356 TYR A N 1
ATOM 2830 C CA . TYR A 1 356 ? 15.459 -3.516 -4.343 1.00 96.88 356 TYR A CA 1
ATOM 2831 C C . TYR A 1 356 ? 16.423 -2.442 -4.858 1.00 96.88 356 TYR A C 1
ATOM 2833 O O . TYR A 1 356 ? 17.324 -2.712 -5.651 1.00 96.88 356 TYR A O 1
ATOM 2841 N N . GLY A 1 357 ? 16.252 -1.224 -4.347 1.00 95.62 357 GLY A N 1
ATOM 2842 C CA . GLY A 1 357 ? 17.019 -0.022 -4.671 1.00 95.62 357 GLY A CA 1
ATOM 2843 C C . GLY A 1 357 ? 18.263 0.202 -3.821 1.00 95.62 357 GLY A C 1
ATOM 2844 O O . GLY A 1 357 ? 18.799 1.305 -3.807 1.00 95.62 357 GLY A O 1
ATOM 2845 N N . TYR A 1 358 ? 18.725 -0.833 -3.115 1.00 95.62 358 TYR A N 1
ATOM 2846 C CA . TYR A 1 358 ? 19.945 -0.820 -2.304 1.00 95.62 358 TYR A CA 1
ATOM 2847 C C . TYR A 1 358 ? 19.942 0.225 -1.177 1.00 95.62 358 TYR A C 1
ATOM 2849 O O . TYR A 1 358 ? 21.013 0.608 -0.700 1.00 95.62 358 TYR A O 1
ATOM 2857 N N . ASP A 1 359 ? 18.756 0.644 -0.721 1.00 95.44 359 ASP A N 1
ATOM 2858 C CA . ASP A 1 359 ? 18.565 1.685 0.299 1.00 95.44 359 ASP A CA 1
ATOM 2859 C C . ASP A 1 359 ? 19.264 3.007 -0.067 1.00 95.44 359 ASP A C 1
ATOM 2861 O O . ASP A 1 359 ? 19.744 3.744 0.795 1.00 95.44 359 ASP A O 1
ATOM 2865 N N . TYR A 1 360 ? 19.346 3.309 -1.366 1.00 94.88 360 TYR A N 1
ATOM 2866 C CA . TYR A 1 360 ? 19.869 4.587 -1.822 1.00 94.88 360 TYR A CA 1
ATOM 2867 C C . TYR A 1 360 ? 18.969 5.766 -1.398 1.00 94.88 360 TYR A C 1
ATOM 2869 O O . TYR A 1 360 ? 17.776 5.573 -1.123 1.00 94.88 360 TYR A O 1
ATOM 2877 N N . PRO A 1 361 ? 19.533 6.991 -1.319 1.00 92.81 361 PRO A N 1
ATOM 2878 C CA . PRO A 1 361 ? 18.777 8.183 -0.943 1.00 92.81 361 PRO A CA 1
ATOM 2879 C C . PRO A 1 361 ? 17.572 8.423 -1.858 1.00 92.81 361 PRO A C 1
ATOM 2881 O O . PRO A 1 361 ? 17.614 8.110 -3.045 1.00 92.81 361 PRO A O 1
ATOM 2884 N N . GLU A 1 362 ? 16.517 9.026 -1.312 1.00 86.75 362 GLU A N 1
ATOM 2885 C CA . GLU A 1 362 ? 15.241 9.265 -2.005 1.00 86.75 362 GLU A CA 1
ATOM 2886 C C . GLU A 1 362 ? 15.382 10.059 -3.325 1.00 86.75 362 GLU A C 1
ATOM 2888 O O . GLU A 1 362 ? 14.747 9.742 -4.331 1.00 86.75 362 GLU A O 1
ATOM 2893 N N . GLY A 1 363 ? 16.280 11.045 -3.352 1.00 90.06 363 GLY A N 1
ATOM 2894 C CA . GLY A 1 363 ? 16.565 11.858 -4.540 1.00 90.06 363 GLY A CA 1
ATOM 2895 C C . GLY A 1 363 ? 17.717 11.349 -5.411 1.00 90.06 363 GLY A C 1
ATOM 2896 O O . GLY A 1 363 ? 18.217 12.108 -6.241 1.00 90.06 363 GLY A O 1
ATOM 2897 N N . ASP A 1 364 ? 18.223 10.130 -5.182 1.00 93.75 364 ASP A N 1
ATOM 2898 C CA . ASP A 1 364 ? 19.334 9.594 -5.973 1.00 93.75 364 ASP A CA 1
ATOM 2899 C C . ASP A 1 364 ? 19.291 8.065 -6.117 1.00 93.75 364 ASP A C 1
ATOM 2901 O O . ASP A 1 364 ? 19.804 7.326 -5.275 1.00 93.75 364 ASP A O 1
ATOM 2905 N N . ILE A 1 365 ? 18.751 7.581 -7.243 1.00 95.44 365 ILE A N 1
ATOM 2906 C CA . ILE A 1 365 ? 18.726 6.148 -7.600 1.00 95.44 365 ILE A CA 1
ATOM 2907 C C . ILE A 1 365 ? 20.143 5.598 -7.852 1.00 95.44 365 ILE A C 1
ATOM 2909 O O . ILE A 1 365 ? 20.356 4.384 -7.809 1.00 95.44 365 ILE A O 1
ATOM 2913 N N . LYS A 1 366 ? 21.147 6.446 -8.119 1.00 93.44 366 LYS A N 1
ATOM 2914 C CA . LYS A 1 366 ? 22.520 6.030 -8.456 1.00 93.44 366 LYS A CA 1
ATOM 2915 C C . LYS A 1 366 ? 22.546 4.979 -9.581 1.00 93.44 366 LYS A C 1
ATOM 2917 O O . LYS A 1 366 ? 22.154 5.250 -10.713 1.00 93.44 366 LYS A O 1
ATOM 2922 N N . LYS A 1 367 ? 23.041 3.774 -9.269 1.00 94.69 367 LYS A N 1
ATOM 2923 C CA . LYS A 1 367 ? 23.119 2.592 -10.145 1.00 94.69 367 LYS A CA 1
ATOM 2924 C C . LYS A 1 367 ? 22.019 1.571 -9.830 1.00 94.69 367 LYS A C 1
ATOM 2926 O O . LYS A 1 367 ? 22.136 0.407 -10.193 1.00 94.69 367 LYS A O 1
ATOM 2931 N N . GLY A 1 368 ? 20.980 1.982 -9.111 1.00 94.19 368 GLY A N 1
ATOM 2932 C CA . GLY A 1 368 ? 19.914 1.101 -8.653 1.00 94.19 368 GLY A CA 1
ATOM 2933 C C . GLY A 1 368 ? 18.988 0.625 -9.768 1.00 94.19 368 GLY A C 1
ATOM 2934 O O . GLY A 1 368 ? 18.329 -0.382 -9.578 1.00 94.19 368 GLY A O 1
ATOM 2935 N N . SER A 1 369 ? 18.938 1.297 -10.923 1.00 96.44 369 SER A N 1
ATOM 2936 C CA . SER A 1 369 ? 18.070 0.904 -12.039 1.00 96.44 369 SER A CA 1
ATOM 2937 C C . SER A 1 369 ? 18.652 1.323 -13.387 1.00 96.44 369 SER A C 1
ATOM 2939 O O . SER A 1 369 ? 18.920 2.504 -13.597 1.00 96.44 369 SER A O 1
ATOM 2941 N N . ALA A 1 370 ? 18.789 0.379 -14.321 1.00 95.81 370 ALA A N 1
ATOM 2942 C CA . ALA A 1 370 ? 19.062 0.652 -15.739 1.00 95.81 370 ALA A CA 1
ATOM 2943 C C . ALA A 1 370 ? 17.776 0.694 -16.598 1.00 95.81 370 ALA A C 1
ATOM 2945 O O . ALA A 1 370 ? 17.845 0.564 -17.821 1.00 95.81 370 ALA A O 1
ATOM 2946 N N . GLY A 1 371 ? 16.615 0.822 -15.943 1.00 95.75 371 GLY A N 1
ATOM 2947 C CA . GLY A 1 371 ? 15.274 0.614 -16.504 1.00 95.75 371 GLY A CA 1
ATOM 2948 C C . GLY A 1 371 ? 14.496 -0.530 -15.836 1.00 95.75 371 GLY A C 1
ATOM 2949 O O . GLY A 1 371 ? 13.481 -0.969 -16.366 1.00 95.75 371 GLY A O 1
ATOM 2950 N N . CYS A 1 372 ? 14.992 -1.047 -14.705 1.00 98.00 372 CYS A N 1
ATOM 2951 C CA . CYS A 1 372 ? 14.323 -2.044 -13.869 1.00 98.00 372 CYS A CA 1
ATOM 2952 C C . CYS A 1 372 ? 13.113 -1.447 -13.128 1.00 98.00 372 CYS A C 1
ATOM 2954 O O . CYS A 1 372 ? 12.995 -0.233 -12.982 1.00 98.00 372 CYS A O 1
ATOM 2956 N N . LEU A 1 373 ? 12.254 -2.317 -12.592 1.00 98.56 373 LEU A N 1
ATOM 2957 C CA . LEU A 1 373 ? 11.088 -1.949 -11.786 1.00 98.56 373 LEU A CA 1
ATOM 2958 C C . LEU A 1 373 ? 11.418 -2.061 -10.293 1.00 98.56 373 LEU A C 1
ATOM 2960 O O . LEU A 1 373 ? 11.163 -3.077 -9.642 1.00 98.56 373 LEU A O 1
ATOM 2964 N N . VAL A 1 374 ? 12.019 -1.027 -9.721 1.00 98.25 374 VAL A N 1
ATOM 2965 C CA . VAL A 1 374 ? 12.770 -1.155 -8.464 1.00 98.25 374 VAL A CA 1
ATOM 2966 C C . VAL A 1 374 ? 11.995 -0.556 -7.300 1.00 98.25 374 VAL A C 1
ATOM 2968 O O . VAL A 1 374 ? 11.509 0.559 -7.400 1.00 98.25 374 VAL A O 1
ATOM 2971 N N . GLY A 1 375 ? 11.877 -1.282 -6.185 1.00 97.31 375 GLY A N 1
ATOM 2972 C CA . GLY A 1 375 ? 11.370 -0.709 -4.929 1.00 97.31 375 GLY A CA 1
ATOM 2973 C C . GLY A 1 375 ? 12.526 -0.188 -4.088 1.00 97.31 375 GLY A C 1
ATOM 2974 O O . GLY A 1 375 ? 13.533 -0.883 -3.979 1.00 97.31 375 GLY A O 1
ATOM 2975 N N . ARG A 1 376 ? 12.405 0.997 -3.487 1.00 96.12 376 ARG A N 1
ATOM 2976 C CA . ARG A 1 376 ? 13.550 1.724 -2.915 1.00 96.12 376 ARG A CA 1
ATOM 2977 C C . ARG A 1 376 ? 14.325 0.930 -1.863 1.00 96.12 376 ARG A C 1
ATOM 2979 O O . ARG A 1 376 ? 15.546 0.801 -1.960 1.00 96.12 376 ARG A O 1
ATOM 2986 N N . THR A 1 377 ? 13.628 0.379 -0.870 1.00 96.19 377 THR A N 1
ATOM 2987 C CA . THR A 1 377 ? 14.277 -0.226 0.300 1.00 96.19 377 THR A CA 1
ATOM 2988 C C . THR A 1 377 ? 14.421 -1.743 0.197 1.00 96.19 377 THR A C 1
ATOM 2990 O O . THR A 1 377 ? 13.578 -2.442 -0.380 1.00 96.19 377 THR A O 1
ATOM 2993 N N . ARG A 1 378 ? 15.477 -2.286 0.813 1.00 96.56 378 ARG A N 1
ATOM 2994 C CA . ARG A 1 378 ? 15.671 -3.738 0.960 1.00 96.56 378 ARG A CA 1
ATOM 2995 C C . ARG A 1 378 ? 14.546 -4.364 1.776 1.00 96.56 378 ARG A C 1
ATOM 2997 O O . ARG A 1 378 ? 14.020 -5.406 1.387 1.00 96.56 378 ARG A O 1
ATOM 3004 N N . ALA A 1 379 ? 14.175 -3.730 2.889 1.00 95.06 379 ALA A N 1
ATOM 3005 C CA . ALA A 1 379 ? 13.106 -4.201 3.767 1.00 95.06 379 ALA A CA 1
ATOM 3006 C C . ALA A 1 379 ? 11.766 -4.281 3.018 1.00 95.06 379 ALA A C 1
ATOM 3008 O O . ALA A 1 379 ? 11.179 -5.360 2.934 1.00 95.06 379 ALA A O 1
ATOM 3009 N N . GLY A 1 380 ? 11.358 -3.191 2.361 1.00 91.81 380 GLY A N 1
ATOM 3010 C CA . GLY A 1 380 ? 10.112 -3.148 1.596 1.00 91.81 380 GLY A CA 1
ATOM 3011 C C . GLY A 1 380 ? 10.096 -4.123 0.417 1.00 91.81 380 GLY A C 1
ATOM 3012 O O . GLY A 1 380 ? 9.058 -4.677 0.067 1.00 91.81 380 GLY A O 1
ATOM 3013 N N . HIS A 1 381 ? 11.247 -4.414 -0.195 1.00 97.25 381 HIS A N 1
ATOM 3014 C CA . HIS A 1 381 ? 11.311 -5.456 -1.219 1.00 97.25 381 HIS A CA 1
ATOM 3015 C C . HIS A 1 381 ? 11.139 -6.872 -0.665 1.00 97.25 381 HIS A C 1
ATOM 3017 O O . HIS A 1 381 ? 10.445 -7.674 -1.284 1.00 97.25 381 HIS A O 1
ATOM 3023 N N . ARG A 1 382 ? 11.711 -7.187 0.503 1.00 96.56 382 ARG A N 1
ATOM 3024 C CA . ARG A 1 382 ? 11.486 -8.490 1.153 1.00 96.56 382 ARG A CA 1
ATOM 3025 C C . ARG A 1 382 ? 10.020 -8.667 1.541 1.00 96.56 382 ARG A C 1
ATOM 3027 O O . ARG A 1 382 ? 9.477 -9.754 1.370 1.00 96.56 382 ARG A O 1
ATOM 3034 N N . GLU A 1 383 ? 9.370 -7.603 2.008 1.00 93.88 383 GLU A N 1
ATOM 3035 C CA . GLU A 1 383 ? 7.927 -7.592 2.268 1.00 93.88 383 GLU A CA 1
ATOM 3036 C C . GLU A 1 383 ? 7.116 -7.806 0.991 1.00 93.88 383 GLU A C 1
ATOM 3038 O O . GLU A 1 383 ? 6.232 -8.660 0.970 1.00 93.88 383 GLU A O 1
ATOM 3043 N N . PHE A 1 384 ? 7.459 -7.096 -0.087 1.00 96.38 384 PHE A N 1
ATOM 3044 C CA . PHE A 1 384 ? 6.845 -7.281 -1.398 1.00 96.38 384 PHE A CA 1
ATOM 3045 C C . PHE A 1 384 ? 6.955 -8.734 -1.866 1.00 96.38 384 PHE A C 1
ATOM 3047 O O . PHE A 1 384 ? 5.928 -9.343 -2.151 1.00 96.38 384 PHE A O 1
ATOM 3054 N N . MET A 1 385 ? 8.164 -9.311 -1.876 1.00 98.38 385 MET A N 1
ATOM 3055 C CA . MET A 1 385 ? 8.386 -10.703 -2.287 1.00 98.38 385 MET A CA 1
ATOM 3056 C C . MET A 1 385 ? 7.617 -11.685 -1.401 1.00 98.38 385 MET A C 1
ATOM 3058 O O . MET A 1 385 ? 6.958 -12.588 -1.915 1.00 98.38 385 MET A O 1
ATOM 3062 N N . LYS A 1 386 ? 7.625 -11.477 -0.077 1.00 95.12 386 LYS A N 1
ATOM 3063 C CA . LYS A 1 386 ? 6.832 -12.279 0.862 1.00 95.12 386 LYS A CA 1
ATOM 3064 C C . LYS A 1 386 ? 5.338 -12.216 0.538 1.00 95.12 386 LYS A C 1
ATOM 3066 O O . LYS A 1 386 ? 4.683 -13.252 0.591 1.00 95.12 386 LYS A O 1
ATOM 3071 N N . LEU A 1 387 ? 4.807 -11.037 0.208 1.00 92.94 387 LEU A N 1
ATOM 3072 C CA . LEU A 1 387 ? 3.390 -10.839 -0.098 1.00 92.94 387 LEU A CA 1
ATOM 3073 C C . LEU A 1 387 ? 2.994 -11.467 -1.439 1.00 92.94 387 LEU A C 1
ATOM 3075 O O . LEU A 1 387 ? 2.018 -12.211 -1.492 1.00 92.94 387 LEU A O 1
ATOM 3079 N N . ILE A 1 388 ? 3.738 -11.210 -2.520 1.00 97.50 388 ILE A N 1
ATOM 3080 C CA . ILE A 1 388 ? 3.375 -11.743 -3.844 1.00 97.50 388 ILE A CA 1
ATOM 3081 C C . ILE A 1 388 ? 3.515 -13.264 -3.921 1.00 97.50 388 ILE A C 1
ATOM 3083 O O . ILE A 1 388 ? 2.762 -13.908 -4.641 1.00 97.50 388 ILE A O 1
ATOM 3087 N N . LYS A 1 389 ? 4.424 -13.863 -3.141 1.00 98.12 389 LYS A N 1
ATOM 3088 C CA . LYS A 1 389 ? 4.564 -15.321 -3.069 1.00 98.12 389 LYS A CA 1
ATOM 3089 C C . LYS A 1 389 ? 3.394 -15.989 -2.349 1.00 98.12 389 LYS A C 1
ATOM 3091 O O . LYS A 1 389 ? 3.283 -17.200 -2.439 1.00 98.12 389 LYS A O 1
ATOM 3096 N N . GLN A 1 390 ? 2.517 -15.250 -1.669 1.00 96.19 390 GLN A N 1
ATOM 3097 C CA . GLN A 1 390 ? 1.267 -15.795 -1.121 1.00 96.19 390 GLN A CA 1
ATOM 3098 C C . GLN A 1 390 ? 0.163 -15.933 -2.178 1.00 96.19 390 GLN A C 1
ATOM 3100 O O . GLN A 1 390 ? -0.924 -16.396 -1.848 1.00 96.19 390 GLN A O 1
ATOM 3105 N N . ASP A 1 391 ? 0.406 -15.506 -3.421 1.00 97.75 391 ASP A N 1
ATOM 3106 C CA . ASP A 1 391 ? -0.541 -15.697 -4.513 1.00 97.75 391 ASP A CA 1
ATOM 3107 C C . ASP A 1 391 ? -0.847 -17.195 -4.702 1.00 97.75 391 ASP A C 1
ATOM 3109 O O . ASP A 1 391 ? 0.095 -17.970 -4.912 1.00 97.75 391 ASP A O 1
ATOM 3113 N N . PRO A 1 392 ? -2.124 -17.622 -4.654 1.00 97.31 392 PRO A N 1
ATOM 3114 C CA . PRO A 1 392 ? -2.484 -19.034 -4.755 1.00 97.31 392 PRO A CA 1
ATOM 3115 C C . PRO A 1 392 ? -1.977 -19.670 -6.052 1.00 97.31 392 PRO A C 1
ATOM 3117 O O . PRO A 1 392 ? -1.533 -20.808 -6.039 1.00 97.31 392 PRO A O 1
ATOM 3120 N N . ARG A 1 393 ? -1.905 -18.924 -7.158 1.00 98.06 393 ARG A N 1
ATOM 3121 C CA . ARG A 1 393 ? -1.436 -19.466 -8.444 1.00 98.06 393 ARG A CA 1
ATOM 3122 C C . ARG A 1 393 ? 0.056 -19.746 -8.455 1.00 98.06 393 ARG A C 1
ATOM 3124 O O . ARG A 1 393 ? 0.499 -20.653 -9.150 1.00 98.06 393 ARG A O 1
ATOM 3131 N N . TYR A 1 394 ? 0.826 -18.955 -7.710 1.00 98.44 394 TYR A N 1
ATOM 3132 C CA . TYR A 1 394 ? 2.249 -19.214 -7.514 1.00 98.44 394 TYR A CA 1
ATOM 3133 C C . TYR A 1 394 ? 2.481 -20.349 -6.510 1.00 98.44 394 TYR A C 1
ATOM 3135 O O . TYR A 1 394 ? 3.404 -21.140 -6.691 1.00 98.44 394 TYR A O 1
ATOM 3143 N N . GLN A 1 395 ? 1.651 -20.446 -5.467 1.00 98.00 395 GLN A N 1
ATOM 3144 C CA . GLN A 1 395 ? 1.692 -21.570 -4.525 1.00 98.00 395 GLN A CA 1
ATOM 3145 C C . GLN A 1 395 ? 1.377 -22.899 -5.226 1.00 98.00 395 GLN A C 1
ATOM 3147 O O . GLN A 1 395 ? 2.088 -23.877 -5.008 1.00 98.00 395 GLN A O 1
ATOM 3152 N N . ASP A 1 396 ? 0.382 -22.903 -6.114 1.00 97.94 396 ASP A N 1
ATOM 3153 C CA . ASP A 1 396 ? 0.001 -24.067 -6.917 1.00 97.94 396 ASP A CA 1
ATOM 3154 C C . ASP A 1 396 ? 1.043 -24.384 -8.000 1.00 97.94 396 ASP A C 1
ATOM 3156 O O . ASP A 1 396 ? 1.294 -25.546 -8.316 1.00 97.94 396 ASP A O 1
ATOM 3160 N N . ASN A 1 397 ? 1.664 -23.352 -8.579 1.00 97.50 397 ASN A N 1
ATOM 3161 C CA . ASN A 1 397 ? 2.669 -23.492 -9.622 1.00 97.50 397 ASN A CA 1
ATOM 3162 C C . ASN A 1 397 ? 3.797 -22.460 -9.467 1.00 97.50 397 ASN A C 1
ATOM 3164 O O . ASN A 1 397 ? 3.671 -21.304 -9.876 1.00 97.50 397 ASN A O 1
ATOM 3168 N N . GLN A 1 398 ? 4.956 -22.899 -8.971 1.00 97.00 398 GLN A N 1
ATOM 3169 C CA . GLN A 1 398 ? 6.117 -22.018 -8.783 1.00 97.00 398 GLN A CA 1
ATOM 3170 C C . GLN A 1 398 ? 6.723 -21.493 -10.098 1.00 97.00 398 GLN A C 1
ATOM 3172 O O . GLN A 1 398 ? 7.522 -20.555 -10.073 1.00 97.00 398 GLN A O 1
ATOM 3177 N N . ASP A 1 399 ? 6.308 -22.034 -11.247 1.00 96.06 399 ASP A N 1
ATOM 3178 C CA . ASP A 1 399 ? 6.634 -21.524 -12.578 1.00 96.06 399 ASP A CA 1
ATOM 3179 C C . ASP A 1 399 ? 5.692 -20.409 -13.067 1.00 96.06 399 ASP A C 1
ATOM 3181 O O . ASP A 1 399 ? 5.806 -19.961 -14.215 1.00 96.06 399 ASP A O 1
ATOM 3185 N N . PHE A 1 400 ? 4.777 -19.935 -12.216 1.00 98.12 400 PHE A N 1
ATOM 3186 C CA . PHE A 1 400 ? 3.839 -18.860 -12.525 1.00 98.12 400 PHE A CA 1
ATOM 3187 C C . PHE A 1 400 ? 4.545 -17.584 -13.014 1.00 98.12 400 PHE A C 1
ATOM 3189 O O . PHE A 1 400 ? 5.513 -17.099 -12.420 1.00 98.12 400 PHE A O 1
ATOM 3196 N N . ILE A 1 401 ? 4.028 -17.024 -14.112 1.00 98.44 401 ILE A N 1
ATOM 3197 C CA . ILE A 1 401 ? 4.477 -15.744 -14.660 1.00 98.44 401 ILE A CA 1
ATOM 3198 C C . ILE A 1 401 ? 3.618 -14.634 -14.058 1.00 98.44 401 ILE A C 1
ATOM 3200 O O . ILE A 1 401 ? 2.450 -14.463 -14.409 1.00 98.44 401 ILE A O 1
ATOM 3204 N N . PHE A 1 402 ? 4.229 -13.844 -13.186 1.00 98.75 402 PHE A N 1
ATOM 3205 C CA . PHE A 1 402 ? 3.647 -12.626 -12.656 1.00 98.75 402 PHE A CA 1
ATOM 3206 C C . PHE A 1 402 ? 3.510 -11.575 -13.758 1.00 98.75 402 PHE A C 1
ATOM 3208 O O . PHE A 1 402 ? 4.437 -11.319 -14.539 1.00 98.75 402 PHE A O 1
ATOM 3215 N N . GLY A 1 403 ? 2.337 -10.950 -13.790 1.00 98.56 403 GLY A N 1
ATOM 3216 C CA . GLY A 1 403 ? 2.082 -9.767 -14.592 1.00 98.56 403 GLY A CA 1
ATOM 3217 C C . GLY A 1 403 ? 2.240 -8.495 -13.774 1.00 98.56 403 GLY A C 1
ATOM 3218 O O . GLY A 1 403 ? 1.923 -8.476 -12.584 1.00 98.56 403 GLY A O 1
ATOM 3219 N N . ALA A 1 404 ? 2.699 -7.432 -14.427 1.00 98.81 404 ALA A N 1
ATOM 3220 C CA . ALA A 1 404 ? 2.750 -6.092 -13.862 1.00 98.81 404 ALA A CA 1
ATOM 3221 C C . ALA A 1 404 ? 2.087 -5.088 -14.807 1.00 98.81 404 ALA A C 1
ATOM 3223 O O . ALA A 1 404 ? 2.232 -5.176 -16.029 1.00 98.81 404 ALA A O 1
ATOM 3224 N N . THR A 1 405 ? 1.362 -4.132 -14.230 1.00 98.88 405 THR A N 1
ATOM 3225 C CA . THR A 1 405 ? 0.718 -3.037 -14.966 1.00 98.88 405 THR A CA 1
ATOM 3226 C C . THR A 1 405 ? 1.394 -1.724 -14.615 1.00 98.88 405 THR A C 1
ATOM 3228 O O . THR A 1 405 ? 1.498 -1.396 -13.440 1.00 98.88 405 THR A O 1
ATOM 3231 N N . ILE A 1 406 ? 1.852 -0.983 -15.617 1.00 98.62 406 ILE A N 1
ATOM 3232 C CA . ILE A 1 406 ? 2.546 0.295 -15.462 1.00 98.62 406 ILE A CA 1
ATOM 3233 C C . ILE A 1 406 ? 1.579 1.388 -15.906 1.00 98.62 406 ILE A C 1
ATOM 3235 O O . ILE A 1 406 ? 1.146 1.404 -17.064 1.00 98.62 406 ILE A O 1
ATOM 3239 N N . ILE A 1 407 ? 1.226 2.267 -14.973 1.00 98.44 407 ILE A N 1
ATOM 3240 C CA . ILE A 1 407 ? 0.209 3.306 -15.128 1.00 98.44 407 ILE A CA 1
ATOM 3241 C C . ILE A 1 407 ? 0.876 4.671 -14.938 1.00 98.44 407 ILE A C 1
ATOM 3243 O O . ILE A 1 407 ? 1.433 4.915 -13.869 1.00 98.44 407 ILE A O 1
ATOM 3247 N N . PRO A 1 408 ? 0.793 5.600 -15.900 1.00 97.38 408 PRO A N 1
ATOM 3248 C CA . PRO A 1 408 ? 1.169 6.983 -15.646 1.00 97.38 408 PRO A CA 1
ATOM 3249 C C . PRO A 1 408 ? 0.163 7.581 -14.660 1.00 97.38 408 PRO A C 1
ATOM 3251 O O . PRO A 1 408 ? -1.038 7.575 -14.939 1.00 97.38 408 PRO A O 1
ATOM 3254 N N . GLY A 1 409 ? 0.615 8.084 -13.508 1.00 96.25 409 GLY A N 1
ATOM 3255 C CA . GLY A 1 409 ? -0.284 8.590 -12.466 1.00 96.25 409 GLY A CA 1
ATOM 3256 C C . GLY A 1 409 ? -1.220 9.691 -12.967 1.00 96.25 409 GLY A C 1
ATOM 3257 O O . GLY A 1 409 ? -2.387 9.731 -12.583 1.00 96.25 409 GLY A O 1
ATOM 3258 N N . SER A 1 410 ? -0.742 10.524 -13.893 1.00 95.38 410 SER A N 1
ATOM 3259 C CA . SER A 1 410 ? -1.516 11.588 -14.540 1.00 95.38 410 SER A CA 1
ATOM 3260 C C . SER A 1 410 ? -2.661 11.097 -15.434 1.00 95.38 410 SER A C 1
ATOM 3262 O O . SER A 1 410 ? -3.542 11.889 -15.758 1.00 95.38 410 SER A O 1
ATOM 3264 N N . GLU A 1 411 ? -2.678 9.821 -15.834 1.00 96.25 411 GLU A N 1
ATOM 3265 C CA . GLU A 1 411 ? -3.782 9.233 -16.605 1.00 96.25 411 GLU A CA 1
ATOM 3266 C C . GLU A 1 411 ? -4.844 8.551 -15.725 1.00 96.25 411 GLU A C 1
ATOM 3268 O O . GLU A 1 411 ? -5.856 8.069 -16.246 1.00 96.25 411 GLU A O 1
ATOM 3273 N N . LEU A 1 412 ? -4.641 8.467 -14.405 1.00 95.06 412 LEU A N 1
ATOM 3274 C CA . LEU A 1 412 ? -5.677 7.948 -13.514 1.00 95.06 412 LEU A CA 1
ATOM 3275 C C . LEU A 1 412 ? -6.889 8.892 -13.515 1.00 95.06 412 LEU A C 1
ATOM 3277 O O . LEU A 1 412 ? -6.719 10.112 -13.533 1.00 95.06 412 LEU A O 1
ATOM 3281 N N . PRO A 1 413 ? -8.121 8.356 -13.472 1.00 88.94 413 PRO A N 1
ATOM 3282 C CA . PRO A 1 413 ? -9.312 9.189 -13.517 1.00 88.94 413 PRO A CA 1
ATOM 3283 C C . PRO A 1 413 ? -9.362 10.157 -12.327 1.00 88.94 413 PRO A C 1
ATOM 3285 O O . PRO A 1 413 ? -9.069 9.796 -11.177 1.00 88.94 413 PRO A O 1
ATOM 3288 N N . ASN A 1 414 ? -9.774 11.390 -12.618 1.00 74.62 414 ASN A N 1
ATOM 3289 C CA . ASN A 1 414 ? -10.244 12.321 -11.599 1.00 74.62 414 ASN A CA 1
ATOM 3290 C C . ASN A 1 414 ? -11.562 11.789 -11.008 1.00 74.62 414 ASN A C 1
ATOM 3292 O O . ASN A 1 414 ? -12.233 11.000 -11.667 1.00 74.62 41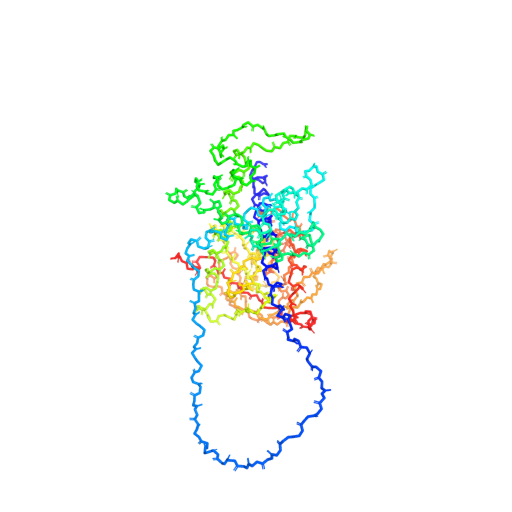4 ASN A O 1
ATOM 3296 N N . GLN A 1 415 ? -11.826 12.149 -9.745 1.00 53.47 415 GLN A N 1
ATOM 3297 C CA . GLN A 1 415 ? -12.860 11.578 -8.863 1.00 53.47 415 GLN A CA 1
ATOM 3298 C C . GLN A 1 415 ? -14.167 11.167 -9.546 1.00 53.47 415 GLN A C 1
ATOM 3300 O O . GLN A 1 415 ? -14.707 11.982 -10.325 1.00 53.47 415 GLN A O 1
#

Foldseek 3Di:
DVVVVVQCVVCVLLQLLLLLVLLLLVLQQVPPDPDDDDDDDDDDDDDDDDDDDDDDDDDPPPDDPDPPPDDDPLRLLLVLLLSLQLSLQPSSFQQDQDPQQRQHGSNRHGPVCQQVLCCVQVVGRDDRVRRSVRSNSVCSSSSSVLVVLLVVLPPDDSLLSSLLSQLCSVPVGSVQSCPQDWDDGPNDTDGRSVVRSVSSSVSSLQQVLQLVVQVLVVVLCVVVVHDDDAPALAKAWEKEAQADSSLDGHPNDAQFLRIKIWIWYHRPNRIGTSAIFRWDQFFFPVCLVVPPDQLAFWRFDFFKDLFWAWDWDDDVDIDIWTWGHAKGKTFHNNVSPRDSPPTDIDIDHDRQIEEELDLDDRRHSDRSDSRHTYGHDPVSRVVVVVSNCSRVVCVVPSRGGHMYGYHHSVPRDDD

pLDDT: mean 83.84, std 23.59, range [21.22, 98.88]

Radius of gyration: 25.84 Å; chains: 1; bounding box: 74×67×67 Å